Protein AF-0000000083534517 (afdb_homodimer)

Nearest PDB structures (foldseek):
  2p9g-assembly1_A  TM=5.343E-01  e=2.033E+00  Escherichia coli
  8iav-assembly1_B  TM=3.489E-01  e=3.258E-01  Streptococcus pneumoniae R6
  8iav-assembly1_A  TM=4.212E-01  e=6.375E-01  Streptococcus pneumoniae R6
  8iav-assembly1_D  TM=4.151E-01  e=1.593E+00  Streptococcus pneumoniae R6
  2p9e-assembly1_C  TM=2.209E-01  e=1.039E+00  Escherichia coli

Organism: Scyliorhinus torazame (NCBI:txid75743)

Structure (mmCIF, N/CA/C/O backbone):
data_AF-0000000083534517-model_v1
#
loop_
_entity.id
_entity.type
_entity.pdbx_description
1 polymer 'Methyltransferase domain-containing protein'
#
loop_
_atom_site.group_PDB
_atom_site.id
_atom_site.type_symbol
_atom_site.label_atom_id
_atom_site.label_alt_id
_atom_site.label_comp_id
_atom_site.label_asym_id
_atom_site.label_entity_id
_atom_site.label_seq_id
_atom_site.pdbx_PDB_ins_code
_atom_site.Cartn_x
_atom_site.Cartn_y
_atom_site.Cartn_z
_atom_site.occupancy
_atom_site.B_iso_or_equiv
_atom_site.auth_seq_id
_atom_site.auth_comp_id
_atom_site.auth_asym_id
_atom_site.auth_atom_id
_atom_site.pdbx_PDB_model_num
ATOM 1 N N . MET A 1 1 ? 20.391 -29.938 6.383 1 25.91 1 MET A N 1
ATOM 2 C CA . MET A 1 1 ? 19.188 -30.578 6.934 1 25.91 1 MET A CA 1
ATOM 3 C C . MET A 1 1 ? 18.281 -31.078 5.82 1 25.91 1 MET A C 1
ATOM 5 O O . MET A 1 1 ? 17.812 -30.312 4.988 1 25.91 1 MET A O 1
ATOM 9 N N . GLU A 1 2 ? 18.359 -32.312 5.367 1 33.38 2 GLU A N 1
ATOM 10 C CA . GLU A 1 2 ? 17.547 -33.125 4.461 1 33.38 2 GLU A CA 1
ATOM 11 C C . GLU A 1 2 ? 16.062 -32.906 4.715 1 33.38 2 GLU A C 1
ATOM 13 O O . GLU A 1 2 ? 15.617 -32.906 5.863 1 33.38 2 GLU A O 1
ATOM 18 N N . ILE A 1 3 ? 15.406 -31.922 4.105 1 42.28 3 ILE A N 1
ATOM 19 C CA . ILE A 1 3 ? 13.977 -32.188 4.203 1 42.28 3 ILE A CA 1
ATOM 20 C C . ILE A 1 3 ? 13.734 -33.688 4.395 1 42.28 3 ILE A C 1
ATOM 22 O O . ILE A 1 3 ? 13.914 -34.469 3.463 1 42.28 3 ILE A O 1
ATOM 26 N N . ASP A 1 4 ? 14.188 -34.312 5.398 1 40.66 4 ASP A N 1
ATOM 27 C CA . ASP A 1 4 ? 14.312 -35.688 5.816 1 40.66 4 ASP A CA 1
ATOM 28 C C . ASP A 1 4 ? 13.047 -36.469 5.477 1 40.66 4 ASP A C 1
ATOM 30 O O . ASP A 1 4 ? 13.125 -37.625 4.996 1 40.66 4 ASP A O 1
ATOM 34 N N . GLY A 1 5 ? 11.891 -36.219 6.348 1 41.84 5 GLY A N 1
ATOM 35 C CA . GLY A 1 5 ? 10.781 -37.125 6.109 1 41.84 5 GLY A CA 1
ATOM 36 C C . GLY A 1 5 ? 10.148 -36.969 4.742 1 41.84 5 GLY A C 1
ATOM 37 O O . GLY A 1 5 ? 10.164 -35.875 4.18 1 41.84 5 GLY A O 1
ATOM 38 N N . GLU A 1 6 ? 9.945 -37.906 3.77 1 48.97 6 GLU A N 1
ATOM 39 C CA . GLU A 1 6 ? 9.492 -38.062 2.393 1 48.97 6 GLU A CA 1
ATOM 40 C C . GLU A 1 6 ? 8.266 -37.219 2.113 1 48.97 6 GLU A C 1
ATOM 42 O O . GLU A 1 6 ? 7.145 -37.594 2.469 1 48.97 6 GLU A O 1
ATOM 47 N N . MET A 1 7 ? 8.32 -35.875 2.297 1 58.03 7 MET A N 1
ATOM 48 C CA . MET A 1 7 ? 7.137 -35.156 1.831 1 58.03 7 MET A CA 1
ATOM 49 C C . MET A 1 7 ? 6.621 -35.719 0.521 1 58.03 7 MET A C 1
ATOM 51 O O . MET A 1 7 ? 7.391 -35.906 -0.427 1 58.03 7 MET A O 1
ATOM 55 N N . GLN A 1 8 ? 5.656 -36.5 0.629 1 66.69 8 GLN A N 1
ATOM 56 C CA . GLN A 1 8 ? 4.992 -37.062 -0.537 1 66.69 8 GLN A CA 1
ATOM 57 C C . GLN A 1 8 ? 4.172 -36.031 -1.28 1 66.69 8 GLN A C 1
ATOM 59 O O . GLN A 1 8 ? 3.186 -35.5 -0.75 1 66.69 8 GLN A O 1
ATOM 64 N N . TRP A 1 9 ? 4.75 -35.344 -2.291 1 80.38 9 TRP A N 1
ATOM 65 C CA . TRP A 1 9 ? 4.09 -34.281 -3.016 1 80.38 9 TRP A CA 1
ATOM 66 C C . TRP A 1 9 ? 3.844 -34.656 -4.469 1 80.38 9 TRP A C 1
ATOM 68 O O . TRP A 1 9 ? 3.398 -33.844 -5.273 1 80.38 9 TRP A O 1
ATOM 78 N N . GLN A 1 10 ? 3.988 -35.844 -4.777 1 83.19 10 GLN A N 1
ATOM 79 C CA . GLN A 1 10 ? 4.066 -36.25 -6.176 1 83.19 10 GLN A CA 1
ATOM 80 C C . GLN A 1 10 ? 2.691 -36.188 -6.84 1 83.19 10 GLN A C 1
ATOM 82 O O . GLN A 1 10 ? 2.592 -36.062 -8.062 1 83.19 10 GLN A O 1
ATOM 87 N N . THR A 1 11 ? 1.666 -36.312 -5.996 1 88.62 11 THR A N 1
ATOM 88 C CA . THR A 1 11 ? 0.312 -36.25 -6.535 1 88.62 11 THR A CA 1
ATOM 89 C C . THR A 1 11 ? -0.452 -35.062 -5.922 1 88.62 11 THR A C 1
ATOM 91 O O . THR A 1 11 ? -0.071 -34.562 -4.867 1 88.62 11 THR A O 1
ATOM 94 N N . VAL A 1 12 ? -1.463 -34.688 -6.594 1 93.19 12 VAL A N 1
ATOM 95 C CA . VAL A 1 12 ? -2.316 -33.625 -6.094 1 93.19 12 VAL A CA 1
ATOM 96 C C . VAL A 1 12 ? -2.896 -34.031 -4.738 1 93.19 12 VAL A C 1
ATOM 98 O O . VAL A 1 12 ? -2.953 -33.188 -3.82 1 93.19 12 VAL A O 1
ATOM 101 N N . GLU A 1 13 ? -3.287 -35.25 -4.586 1 90.94 13 GLU A N 1
ATOM 102 C CA . GLU A 1 13 ? -3.869 -35.75 -3.334 1 90.94 13 GLU A CA 1
ATOM 103 C C . GLU A 1 13 ? -2.875 -35.625 -2.184 1 90.94 13 GLU A C 1
ATOM 105 O O . GLU A 1 13 ? -3.246 -35.25 -1.072 1 90.94 13 GLU A O 1
ATOM 110 N N . LEU A 1 14 ? -1.678 -35.906 -2.473 1 91.12 14 LEU A N 1
ATOM 111 C CA . LEU A 1 14 ? -0.643 -35.812 -1.45 1 91.12 14 LEU A CA 1
ATOM 112 C C . LEU A 1 14 ? -0.38 -34.344 -1.107 1 91.12 14 LEU A C 1
ATOM 114 O O . LEU A 1 14 ? -0.164 -34 0.058 1 91.12 14 LEU A O 1
ATOM 118 N N . ARG A 1 15 ? -0.516 -33.469 -2.092 1 93.69 15 ARG A N 1
ATOM 119 C CA . ARG A 1 15 ? -0.221 -32.062 -1.886 1 93.69 15 ARG A CA 1
ATOM 120 C C . ARG A 1 15 ? -1.367 -31.359 -1.163 1 93.69 15 ARG A C 1
ATOM 122 O O . ARG A 1 15 ? -1.182 -30.297 -0.585 1 93.69 15 ARG A O 1
ATOM 129 N N . LYS A 1 16 ? -2.545 -31.953 -1.211 1 92.12 16 LYS A N 1
ATOM 130 C CA . LYS A 1 16 ? -3.676 -31.391 -0.474 1 92.12 16 LYS A CA 1
ATOM 131 C C . LYS A 1 16 ? -3.465 -31.516 1.032 1 92.12 16 LYS A C 1
ATOM 133 O O . LYS A 1 16 ? -3.93 -30.672 1.802 1 92.12 16 LYS A O 1
ATOM 138 N N . CYS A 1 17 ? -2.682 -32.469 1.45 1 88.5 17 CYS A N 1
ATOM 139 C CA . CYS A 1 17 ? -2.189 -32.656 2.812 1 88.5 17 CYS A CA 1
ATOM 140 C C . CYS A 1 17 ? -3.283 -32.344 3.832 1 88.5 17 CYS A C 1
ATOM 142 O O . CYS A 1 17 ? -3.074 -31.562 4.766 1 88.5 17 CYS A O 1
ATOM 144 N N . GLY A 1 18 ? -4.555 -32.719 3.639 1 85.62 18 GLY A N 1
ATOM 145 C CA . GLY A 1 18 ? -5.652 -32.562 4.582 1 85.62 18 GLY A CA 1
ATOM 146 C C . GLY A 1 18 ? -6.004 -31.125 4.859 1 85.62 18 GLY A C 1
ATOM 147 O O . GLY A 1 18 ? -6.477 -30.797 5.949 1 85.62 18 GLY A O 1
ATOM 148 N N . GLY A 1 19 ? -5.617 -30.234 3.99 1 86.88 19 GLY A N 1
ATOM 149 C CA . GLY A 1 19 ? -5.953 -28.828 4.164 1 86.88 19 GLY A CA 1
ATOM 150 C C . GLY A 1 19 ? -4.801 -28 4.703 1 86.88 19 GLY A C 1
ATOM 151 O O . GLY A 1 19 ? -4.883 -26.766 4.754 1 86.88 19 GLY A O 1
ATOM 152 N N . ASP A 1 20 ? -3.76 -28.672 5.035 1 92.56 20 ASP A N 1
ATOM 153 C CA . ASP A 1 20 ? -2.568 -27.953 5.473 1 92.56 20 ASP A CA 1
ATOM 154 C C . ASP A 1 20 ? -1.865 -27.281 4.289 1 92.56 20 ASP A C 1
ATOM 156 O O . ASP A 1 20 ? -1.95 -27.766 3.158 1 92.56 20 ASP A O 1
ATOM 160 N N . ASN A 1 21 ? -1.241 -26.203 4.527 1 96.81 21 ASN A N 1
ATOM 161 C CA . ASN A 1 21 ? -0.551 -25.453 3.486 1 96.81 21 ASN A CA 1
ATOM 162 C C . ASN A 1 21 ? 0.839 -26.031 3.213 1 96.81 21 ASN A C 1
ATOM 164 O O . ASN A 1 21 ? 1.841 -25.469 3.662 1 96.81 21 ASN A O 1
ATOM 168 N N . LEU A 1 22 ? 0.895 -27.094 2.447 1 96.44 22 LEU A N 1
ATOM 169 C CA . LEU A 1 22 ? 2.152 -27.766 2.125 1 96.44 22 LEU A CA 1
ATOM 170 C C . LEU A 1 22 ? 3.074 -26.844 1.341 1 96.44 22 LEU A C 1
ATOM 172 O O . LEU A 1 22 ? 4.293 -26.875 1.511 1 96.44 22 LEU A O 1
ATOM 176 N N . TYR A 1 23 ? 2.477 -26.047 0.448 1 96.81 23 TYR A N 1
ATOM 177 C CA . TYR A 1 23 ? 3.281 -25.141 -0.356 1 96.81 23 TYR A CA 1
ATOM 178 C C . TYR A 1 23 ? 4.113 -24.219 0.531 1 96.81 23 TYR A C 1
ATOM 180 O O . TYR A 1 23 ? 5.309 -24.031 0.29 1 96.81 23 TYR A O 1
ATOM 188 N N . TYR A 1 24 ? 3.527 -23.641 1.583 1 97.75 24 TYR A N 1
ATOM 189 C CA . TYR A 1 24 ? 4.254 -22.766 2.494 1 97.75 24 TYR A CA 1
ATOM 190 C C . TYR A 1 24 ? 5.391 -23.5 3.182 1 97.75 24 TYR A C 1
ATOM 192 O O . TYR A 1 24 ? 6.488 -22.969 3.338 1 97.75 24 TYR A O 1
ATOM 200 N N . LYS A 1 25 ? 5.121 -24.703 3.6 1 95.81 25 LYS A N 1
ATOM 201 C CA . LYS A 1 25 ? 6.156 -25.516 4.23 1 95.81 25 LYS A CA 1
ATOM 202 C C . LYS A 1 25 ? 7.324 -25.766 3.275 1 95.81 25 LYS A C 1
ATOM 204 O O . LYS A 1 25 ? 8.484 -25.641 3.668 1 95.81 25 LYS A O 1
ATOM 209 N N . MET A 1 26 ? 6.977 -26.125 2.051 1 95 26 MET A N 1
ATOM 210 C CA . MET A 1 26 ? 8.008 -26.375 1.046 1 95 26 MET A CA 1
ATOM 211 C C . MET A 1 26 ? 8.766 -25.094 0.71 1 95 26 MET A C 1
ATOM 213 O O . MET A 1 26 ? 9.984 -25.109 0.518 1 95 26 MET A O 1
ATOM 217 N N . TYR A 1 27 ? 8.055 -24.016 0.633 1 96.31 27 TYR A N 1
ATOM 218 C CA . TYR A 1 27 ? 8.664 -22.719 0.434 1 96.31 27 TYR A CA 1
ATOM 219 C C . TYR A 1 27 ? 9.711 -22.438 1.509 1 96.31 27 TYR A C 1
ATOM 221 O O . TYR A 1 27 ? 10.852 -22.062 1.199 1 96.31 27 TYR A O 1
ATOM 229 N N . CYS A 1 28 ? 9.305 -22.609 2.787 1 96.44 28 CYS A N 1
ATOM 230 C CA . CYS A 1 28 ? 10.211 -22.359 3.902 1 96.44 28 CYS A CA 1
ATOM 231 C C . CYS A 1 28 ? 11.445 -23.234 3.814 1 96.44 28 CYS A C 1
ATOM 233 O O . CYS A 1 28 ? 12.57 -22.766 3.99 1 96.44 28 CYS A O 1
ATOM 235 N N . ALA A 1 29 ? 11.227 -24.484 3.508 1 93.56 29 ALA A N 1
ATOM 236 C CA . ALA A 1 29 ? 12.336 -25.438 3.4 1 93.56 29 ALA A CA 1
ATOM 237 C C . ALA A 1 29 ? 13.289 -25.031 2.279 1 93.56 29 ALA A C 1
ATOM 239 O O . ALA A 1 29 ? 14.508 -25.078 2.453 1 93.56 29 ALA A O 1
ATOM 240 N N . LYS A 1 30 ? 12.742 -24.688 1.169 1 93.12 30 LYS A N 1
ATOM 241 C CA . LYS A 1 30 ? 13.57 -24.312 0.029 1 93.12 30 LYS A CA 1
ATOM 242 C C . LYS A 1 30 ? 14.344 -23.016 0.312 1 93.12 30 LYS A C 1
ATOM 244 O O . LYS A 1 30 ? 15.523 -22.922 -0.019 1 93.12 30 LYS A O 1
ATOM 249 N N . MET A 1 31 ? 13.711 -22.047 0.884 1 94.5 31 MET A N 1
ATOM 250 C CA . MET A 1 31 ? 14.344 -20.766 1.207 1 94.5 31 MET A CA 1
ATOM 251 C C . MET A 1 31 ? 15.531 -20.969 2.145 1 94.5 31 MET A C 1
ATOM 253 O O . MET A 1 31 ? 16.547 -20.281 2.031 1 94.5 31 MET A O 1
ATOM 257 N N . GLU A 1 32 ? 15.398 -21.906 3.031 1 93.81 32 GLU A N 1
ATOM 258 C CA . GLU A 1 32 ? 16.469 -22.203 3.982 1 93.81 32 GLU A CA 1
ATOM 259 C C . GLU A 1 32 ? 17.688 -22.781 3.277 1 93.81 32 GLU A C 1
ATOM 261 O O . GLU A 1 32 ? 18.812 -22.688 3.791 1 93.81 32 GLU A O 1
ATOM 266 N N . GLN A 1 33 ? 17.484 -23.375 2.107 1 91.62 33 GLN A N 1
ATOM 267 C CA . GLN A 1 33 ? 18.578 -23.984 1.359 1 91.62 33 GLN A CA 1
ATOM 268 C C . GLN A 1 33 ? 19.359 -22.938 0.567 1 91.62 33 GLN A C 1
ATOM 270 O O . GLN A 1 33 ? 20.484 -23.203 0.131 1 91.62 33 GLN A O 1
ATOM 275 N N . PHE A 1 34 ? 18.734 -21.766 0.333 1 93 34 PHE A N 1
ATOM 276 C CA . PHE A 1 34 ? 19.406 -20.719 -0.435 1 93 34 PHE A CA 1
ATOM 277 C C . PHE A 1 34 ? 20.469 -20.031 0.408 1 93 34 PHE A C 1
ATOM 279 O O . PHE A 1 34 ? 20.328 -19.922 1.629 1 93 34 PHE A O 1
ATOM 286 N N . PRO A 1 35 ? 21.547 -19.672 -0.294 1 94.62 35 PRO A N 1
ATOM 287 C CA . PRO A 1 35 ? 22.516 -18.844 0.442 1 94.62 35 PRO A CA 1
ATOM 288 C C . PRO A 1 35 ? 21.922 -17.531 0.927 1 94.62 35 PRO A C 1
ATOM 290 O O . PRO A 1 35 ? 20.938 -17.047 0.364 1 94.62 35 PRO A O 1
ATOM 293 N N . ALA A 1 36 ? 22.547 -16.906 1.919 1 92.62 36 ALA A N 1
ATOM 294 C CA . ALA A 1 36 ? 22.016 -15.719 2.584 1 92.62 36 ALA A CA 1
ATOM 295 C C . ALA A 1 36 ? 21.891 -14.555 1.602 1 92.62 36 ALA A C 1
ATOM 297 O O . ALA A 1 36 ? 21.031 -13.68 1.783 1 92.62 36 ALA A O 1
ATOM 298 N N . ASP A 1 37 ? 22.656 -14.633 0.557 1 94.62 37 ASP A N 1
ATOM 299 C CA . ASP A 1 37 ? 22.672 -13.484 -0.351 1 94.62 37 ASP A CA 1
ATOM 300 C C . ASP A 1 37 ? 21.828 -13.766 -1.595 1 94.62 37 ASP A C 1
ATOM 302 O O . ASP A 1 37 ? 21.984 -13.102 -2.617 1 94.62 37 ASP A O 1
ATOM 306 N N . VAL A 1 38 ? 20.922 -14.75 -1.514 1 93.81 38 VAL A N 1
ATOM 307 C CA . VAL A 1 38 ? 20.141 -15.164 -2.68 1 93.81 38 VAL A CA 1
ATOM 308 C C . VAL A 1 38 ? 19.328 -13.977 -3.203 1 93.81 38 VAL A C 1
ATOM 310 O O . VAL A 1 38 ? 19.094 -13.859 -4.41 1 93.81 38 VAL A O 1
ATOM 313 N N . HIS A 1 39 ? 18.922 -13.031 -2.344 1 93.06 39 HIS A N 1
ATOM 314 C CA . HIS A 1 39 ? 18.109 -11.883 -2.729 1 93.06 39 HIS A CA 1
ATOM 315 C C . HIS A 1 39 ? 18.922 -10.875 -3.533 1 93.06 39 HIS A C 1
ATOM 317 O O . HIS A 1 39 ? 18.375 -9.945 -4.125 1 93.06 39 HIS A O 1
ATOM 323 N N . ARG A 1 40 ? 20.234 -11.094 -3.635 1 94.5 40 ARG A N 1
ATOM 324 C CA . ARG A 1 40 ? 21.109 -10.188 -4.379 1 94.5 40 ARG A CA 1
ATOM 325 C C . ARG A 1 40 ? 21.344 -10.703 -5.793 1 94.5 40 ARG A C 1
ATOM 327 O O . ARG A 1 40 ? 22.25 -10.234 -6.484 1 94.5 40 ARG A O 1
ATOM 334 N N . PHE A 1 41 ? 20.531 -11.648 -6.262 1 93.56 41 PHE A N 1
ATOM 335 C CA . PHE A 1 41 ? 20.719 -12.281 -7.562 1 93.56 41 PHE A CA 1
ATOM 336 C C . PHE A 1 41 ? 20.688 -11.242 -8.68 1 93.56 41 PHE A C 1
ATOM 338 O O . PHE A 1 41 ? 21.25 -11.453 -9.75 1 93.56 41 PHE A O 1
ATOM 345 N N . CYS A 1 42 ? 20.047 -10.07 -8.438 1 94.06 42 CYS A N 1
ATOM 346 C CA . CYS A 1 42 ? 19.953 -9.023 -9.445 1 94.06 42 CYS A CA 1
ATOM 347 C C . CYS A 1 42 ? 20.672 -7.762 -8.984 1 94.06 42 CYS A C 1
ATOM 349 O O . CYS A 1 42 ? 20.344 -6.656 -9.422 1 94.06 42 CYS A O 1
ATOM 351 N N . ASP A 1 43 ? 21.578 -7.879 -8.062 1 94.5 43 ASP A N 1
ATOM 352 C CA . ASP A 1 43 ? 22.391 -6.77 -7.566 1 94.5 43 ASP A CA 1
ATOM 353 C C . ASP A 1 43 ? 23.547 -6.473 -8.508 1 94.5 43 ASP A C 1
ATOM 355 O O . ASP A 1 43 ? 24.484 -7.277 -8.633 1 94.5 43 ASP A O 1
ATOM 359 N N . PRO A 1 44 ? 23.578 -5.293 -9.109 1 93.38 44 PRO A N 1
ATOM 360 C CA . PRO A 1 44 ? 24.656 -4.988 -10.055 1 93.38 44 PRO A CA 1
ATOM 361 C C . PRO A 1 44 ? 26.016 -4.84 -9.359 1 93.38 44 PRO A C 1
ATOM 363 O O . PRO A 1 44 ? 27.062 -4.871 -10.023 1 93.38 44 PRO A O 1
ATOM 366 N N . GLN A 1 45 ? 26 -4.684 -8.133 1 92.44 45 GLN A N 1
ATOM 367 C CA . GLN A 1 45 ? 27.234 -4.512 -7.395 1 92.44 45 GLN A CA 1
ATOM 368 C C . GLN A 1 45 ? 27.906 -5.855 -7.105 1 92.44 45 GLN A C 1
ATOM 370 O O . GLN A 1 45 ? 29.078 -5.906 -6.723 1 92.44 45 GLN A O 1
ATOM 375 N N . LEU A 1 46 ? 27.156 -6.918 -7.199 1 92.81 46 LEU A N 1
ATOM 376 C CA . LEU A 1 46 ? 27.719 -8.25 -7.035 1 92.81 46 LEU A CA 1
ATOM 377 C C . LEU A 1 46 ? 28.531 -8.648 -8.266 1 92.81 46 LEU A C 1
ATOM 379 O O . LEU A 1 46 ? 28.219 -8.234 -9.383 1 92.81 46 LEU A O 1
ATOM 383 N N . GLN A 1 47 ? 29.531 -9.422 -8.031 1 92.44 47 GLN A N 1
ATOM 384 C CA . GLN A 1 47 ? 30.328 -9.922 -9.156 1 92.44 47 GLN A CA 1
ATOM 385 C C . GLN A 1 47 ? 29.453 -10.719 -10.125 1 92.44 47 GLN A C 1
ATOM 387 O O . GLN A 1 47 ? 28.578 -11.477 -9.703 1 92.44 47 GLN A O 1
ATOM 392 N N . HIS A 1 48 ? 29.797 -10.57 -11.375 1 89.5 48 HIS A N 1
ATOM 393 C CA . HIS A 1 48 ? 29.016 -11.219 -12.43 1 89.5 48 HIS A CA 1
ATOM 394 C C . HIS A 1 48 ? 28.922 -12.719 -12.211 1 89.5 48 HIS A C 1
ATOM 396 O O . HIS A 1 48 ? 27.859 -13.312 -12.344 1 89.5 48 HIS A O 1
ATOM 402 N N . GLY A 1 49 ? 30.031 -13.344 -11.859 1 92.31 49 GLY A N 1
ATOM 403 C CA . GLY A 1 49 ? 30.062 -14.773 -11.617 1 92.31 49 GLY A CA 1
ATOM 404 C C . GLY A 1 49 ? 29.125 -15.203 -10.5 1 92.31 49 GLY A C 1
ATOM 405 O O . GLY A 1 49 ? 28.422 -16.203 -10.617 1 92.31 49 GLY A O 1
ATOM 406 N N . ARG A 1 50 ? 29.141 -14.406 -9.422 1 94.31 50 ARG A N 1
ATOM 407 C CA . ARG A 1 50 ? 28.281 -14.719 -8.289 1 94.31 50 ARG A CA 1
ATOM 408 C C . ARG A 1 50 ? 26.812 -14.547 -8.648 1 94.31 50 ARG A C 1
ATOM 410 O O . ARG A 1 50 ? 25.969 -15.375 -8.281 1 94.31 50 ARG A O 1
ATOM 417 N N . ARG A 1 51 ? 26.469 -13.555 -9.375 1 92.38 51 ARG A N 1
ATOM 418 C CA . ARG A 1 51 ? 25.094 -13.352 -9.82 1 92.38 51 ARG A CA 1
ATOM 419 C C . ARG A 1 51 ? 24.625 -14.516 -10.68 1 92.38 51 ARG A C 1
ATOM 421 O O . ARG A 1 51 ? 23.5 -15 -10.508 1 92.38 51 ARG A O 1
ATOM 428 N N . ARG A 1 52 ? 25.438 -14.961 -11.57 1 91 52 ARG A N 1
ATOM 429 C CA . ARG A 1 52 ? 25.109 -16.094 -12.422 1 91 52 ARG A CA 1
ATOM 430 C C . ARG A 1 52 ? 24.844 -17.344 -11.586 1 91 52 ARG A C 1
ATOM 432 O O . ARG A 1 52 ? 23.922 -18.109 -11.883 1 91 52 ARG A O 1
ATOM 439 N N . GLU A 1 53 ? 25.625 -17.5 -10.609 1 92.19 53 GLU A N 1
ATOM 440 C CA . GLU A 1 53 ? 25.438 -18.625 -9.711 1 92.19 53 GLU A CA 1
ATOM 441 C C . GLU A 1 53 ? 24.094 -18.562 -9 1 92.19 53 GLU A C 1
ATOM 443 O O . GLU A 1 53 ? 23.375 -19.562 -8.93 1 92.19 53 GLU A O 1
ATOM 448 N N . LEU A 1 54 ? 23.781 -17.391 -8.508 1 92.69 54 LEU A N 1
ATOM 449 C CA . LEU A 1 54 ? 22.531 -17.203 -7.781 1 92.69 54 LEU A CA 1
ATOM 450 C C . LEU A 1 54 ? 21.328 -17.406 -8.703 1 92.69 54 LEU A C 1
ATOM 452 O O . LEU A 1 54 ? 20.344 -18.047 -8.328 1 92.69 54 LEU A O 1
ATOM 456 N N . VAL A 1 55 ? 21.422 -16.906 -9.906 1 90.12 55 VAL A N 1
ATOM 457 C CA . VAL A 1 55 ? 20.344 -17.062 -10.883 1 90.12 55 VAL A CA 1
ATOM 458 C C . VAL A 1 55 ? 20.172 -18.547 -11.227 1 90.12 55 VAL A C 1
ATOM 460 O O . VAL A 1 55 ? 19.047 -19.031 -11.328 1 90.12 55 VAL A O 1
ATOM 463 N N . ARG A 1 56 ? 21.266 -19.234 -11.383 1 88.38 56 ARG A N 1
ATOM 464 C CA . ARG A 1 56 ? 21.219 -20.672 -11.656 1 88.38 56 ARG A CA 1
ATOM 465 C C . ARG A 1 56 ? 20.547 -21.422 -10.508 1 88.38 56 ARG A C 1
ATOM 467 O O . ARG A 1 56 ? 19.766 -22.328 -10.75 1 88.38 56 ARG A O 1
ATOM 474 N N . LEU A 1 57 ? 20.828 -20.984 -9.312 1 87.56 57 LEU A N 1
ATOM 475 C CA . LEU A 1 57 ? 20.219 -21.609 -8.141 1 87.56 57 LEU A CA 1
ATOM 476 C C . LEU A 1 57 ? 18.719 -21.391 -8.125 1 87.56 57 LEU A C 1
ATOM 478 O O . LEU A 1 57 ? 17.953 -22.297 -7.758 1 87.56 57 LEU A O 1
ATOM 482 N N . LEU A 1 58 ? 18.328 -20.219 -8.547 1 87.81 58 LEU A N 1
ATOM 483 C CA . LEU A 1 58 ? 16.906 -19.875 -8.523 1 87.81 58 LEU A CA 1
ATOM 484 C C . LEU A 1 58 ? 16.156 -20.562 -9.664 1 87.81 58 LEU A C 1
ATOM 486 O O . LEU A 1 58 ? 14.969 -20.844 -9.539 1 87.81 58 LEU A O 1
ATOM 490 N N . ARG A 1 59 ? 16.891 -20.859 -10.664 1 78.56 59 ARG A N 1
ATOM 491 C CA . ARG A 1 59 ? 16.266 -21.438 -11.836 1 78.56 59 ARG A CA 1
ATOM 492 C C . ARG A 1 59 ? 16.5 -22.953 -11.891 1 78.56 59 ARG A C 1
ATOM 494 O O . ARG A 1 59 ? 15.906 -23.656 -12.711 1 78.56 59 ARG A O 1
ATOM 501 N N . ASN A 1 60 ? 17.469 -23.312 -10.953 1 69.81 60 ASN A N 1
ATOM 502 C CA . ASN A 1 60 ? 17.875 -24.719 -11.008 1 69.81 60 ASN A CA 1
ATOM 503 C C . ASN A 1 60 ? 16.688 -25.656 -10.969 1 69.81 60 ASN A C 1
ATOM 505 O O . ASN A 1 60 ? 15.75 -25.453 -10.195 1 69.81 60 ASN A O 1
ATOM 509 N N . VAL A 1 61 ? 16.797 -26.5 -11.961 1 63.97 61 VAL A N 1
ATOM 510 C CA . VAL A 1 61 ? 15.727 -27.375 -12.422 1 63.97 61 VAL A CA 1
ATOM 511 C C . VAL A 1 61 ? 15.641 -28.609 -11.523 1 63.97 61 VAL A C 1
ATOM 513 O O . VAL A 1 61 ? 15.18 -29.672 -11.945 1 63.97 61 VAL A O 1
ATOM 516 N N . ASP A 1 62 ? 16.125 -28.297 -10.289 1 69.5 62 ASP A N 1
ATOM 517 C CA . ASP A 1 62 ? 15.883 -29.469 -9.445 1 69.5 62 ASP A CA 1
ATOM 518 C C . ASP A 1 62 ? 14.391 -29.672 -9.203 1 69.5 62 ASP A C 1
ATOM 520 O O . ASP A 1 62 ? 13.57 -28.828 -9.602 1 69.5 62 ASP A O 1
ATOM 524 N N . GLU A 1 63 ? 14.039 -30.812 -8.742 1 73.06 63 GLU A N 1
ATOM 525 C CA . GLU A 1 63 ? 12.656 -31.266 -8.609 1 73.06 63 GLU A CA 1
ATOM 526 C C . GLU A 1 63 ? 11.852 -30.344 -7.707 1 73.06 63 GLU A C 1
ATOM 528 O O . GLU A 1 63 ? 10.625 -30.281 -7.805 1 73.06 63 GLU A O 1
ATOM 533 N N . LEU A 1 64 ? 12.492 -29.531 -6.926 1 80.5 64 LEU A N 1
ATOM 534 C CA . LEU A 1 64 ? 11.766 -28.641 -6.031 1 80.5 64 LEU A CA 1
ATOM 535 C C . LEU A 1 64 ? 12.219 -27.203 -6.211 1 80.5 64 LEU A C 1
ATOM 537 O O . LEU A 1 64 ? 12.406 -26.469 -5.23 1 80.5 64 LEU A O 1
ATOM 541 N N . SER A 1 65 ? 12.43 -26.906 -7.457 1 85.81 65 SER A N 1
ATOM 542 C CA . SER A 1 65 ? 12.781 -25.516 -7.766 1 85.81 65 SER A CA 1
ATOM 543 C C . SER A 1 65 ? 11.609 -24.578 -7.508 1 85.81 65 SER A C 1
ATOM 545 O O . SER A 1 65 ? 10.461 -25.016 -7.414 1 85.81 65 SER A O 1
ATOM 547 N N . CYS A 1 66 ? 11.922 -23.312 -7.406 1 89.25 66 CYS A N 1
ATOM 548 C CA . CYS A 1 66 ? 10.891 -22.281 -7.234 1 89.25 66 CYS A CA 1
ATOM 549 C C . CYS A 1 66 ? 9.883 -22.312 -8.375 1 89.25 66 CYS A C 1
ATOM 551 O O . CYS A 1 66 ? 8.68 -22.281 -8.141 1 89.25 66 CYS A O 1
ATOM 553 N N . GLN A 1 67 ? 10.383 -22.484 -9.531 1 88.38 67 GLN A N 1
ATOM 554 C CA . GLN A 1 67 ? 9.523 -22.516 -10.711 1 88.38 67 GLN A CA 1
ATOM 555 C C . GLN A 1 67 ? 8.586 -23.719 -10.688 1 88.38 67 GLN A C 1
ATOM 557 O O . GLN A 1 67 ? 7.395 -23.594 -10.977 1 88.38 67 GLN A O 1
ATOM 562 N N . LYS A 1 68 ? 9.125 -24.844 -10.398 1 90 68 LYS A N 1
ATOM 563 C CA . LYS A 1 68 ? 8.312 -26.062 -10.344 1 90 68 LYS A CA 1
ATOM 564 C C . LYS A 1 68 ? 7.234 -25.953 -9.273 1 90 68 LYS A C 1
ATOM 566 O O . LYS A 1 68 ? 6.09 -26.359 -9.492 1 90 68 LYS A O 1
ATOM 571 N N . LEU A 1 69 ? 7.664 -25.453 -8.141 1 93.12 69 LEU A N 1
ATOM 572 C CA . LEU A 1 69 ? 6.699 -25.312 -7.055 1 93.12 69 LEU A CA 1
ATOM 573 C C . LEU A 1 69 ? 5.598 -24.312 -7.434 1 93.12 69 LEU A C 1
ATOM 575 O O . LEU A 1 69 ? 4.426 -24.531 -7.117 1 93.12 69 LEU A O 1
ATOM 579 N N . GLN A 1 70 ? 5.953 -23.266 -8.133 1 93.38 70 GLN A N 1
ATOM 580 C CA . GLN A 1 70 ? 4.965 -22.297 -8.602 1 93.38 70 GLN A CA 1
ATOM 581 C C . GLN A 1 70 ? 3.996 -22.938 -9.586 1 93.38 70 GLN A C 1
ATOM 583 O O . GLN A 1 70 ? 2.801 -22.641 -9.586 1 93.38 70 GLN A O 1
ATOM 588 N N . ILE A 1 71 ? 4.504 -23.812 -10.398 1 91.81 71 ILE A N 1
ATOM 589 C CA . ILE A 1 71 ? 3.676 -24.5 -11.375 1 91.81 71 ILE A CA 1
ATOM 590 C C . ILE A 1 71 ? 2.758 -25.5 -10.672 1 91.81 71 ILE A C 1
ATOM 592 O O . ILE A 1 71 ? 1.571 -25.594 -10.992 1 91.81 71 ILE A O 1
ATOM 596 N N . LEU A 1 72 ? 3.307 -26.203 -9.672 1 92.94 72 LEU A N 1
ATOM 597 C CA . LEU A 1 72 ? 2.57 -27.266 -9 1 92.94 72 LEU A CA 1
ATOM 598 C C . LEU A 1 72 ? 1.495 -26.703 -8.086 1 92.94 72 LEU A C 1
ATOM 600 O O . LEU A 1 72 ? 0.434 -27.297 -7.91 1 92.94 72 LEU A O 1
ATOM 604 N N . PHE A 1 73 ? 1.732 -25.578 -7.52 1 96 73 PHE A N 1
ATOM 605 C CA . PHE A 1 73 ? 0.816 -25.031 -6.523 1 96 73 PHE A CA 1
ATOM 606 C C . PHE A 1 73 ? 0.178 -23.75 -7.02 1 96 73 PHE A C 1
ATOM 608 O O . PHE A 1 73 ? -0.919 -23.766 -7.582 1 96 73 PHE A O 1
ATOM 615 N N . SER A 1 74 ? 0.858 -22.641 -6.91 1 96.5 74 SER A N 1
ATOM 616 C CA . SER A 1 74 ? 0.447 -21.312 -7.344 1 96.5 74 SER A CA 1
ATOM 617 C C . SER A 1 74 ? 1.645 -20.375 -7.469 1 96.5 74 SER A C 1
ATOM 619 O O . SER A 1 74 ? 2.695 -20.609 -6.875 1 96.5 74 SER A O 1
ATOM 621 N N . PHE A 1 75 ? 1.481 -19.375 -8.25 1 95.38 75 PHE A N 1
ATOM 622 C CA . PHE A 1 75 ? 2.57 -18.422 -8.43 1 95.38 75 PHE A CA 1
ATOM 623 C C . PHE A 1 75 ? 2.916 -17.734 -7.117 1 95.38 75 PHE A C 1
ATOM 625 O O . PHE A 1 75 ? 4.09 -17.641 -6.754 1 95.38 75 PHE A O 1
ATOM 632 N N . SER A 1 76 ? 1.896 -17.219 -6.398 1 97.94 76 SER A N 1
ATOM 633 C CA . SER A 1 76 ? 2.109 -16.609 -5.086 1 97.94 76 SER A CA 1
ATOM 634 C C . SER A 1 76 ? 2.029 -17.656 -3.979 1 97.94 76 SER A C 1
ATOM 636 O O . SER A 1 76 ? 1.381 -18.688 -4.141 1 97.94 76 SER A O 1
ATOM 638 N N . VAL A 1 77 ? 2.65 -17.375 -2.891 1 98.38 77 VAL A N 1
ATOM 639 C CA . VAL A 1 77 ? 2.695 -18.312 -1.772 1 98.38 77 VAL A CA 1
ATOM 640 C C . VAL A 1 77 ? 1.716 -17.875 -0.688 1 98.38 77 VAL A C 1
ATOM 642 O O . VAL A 1 77 ? 1.935 -16.859 -0.021 1 98.38 77 VAL A O 1
ATOM 645 N N . PRO A 1 78 ? 0.637 -18.656 -0.508 1 98.38 78 PRO A N 1
ATOM 646 C CA . PRO A 1 78 ? -0.274 -18.312 0.586 1 98.38 78 PRO A CA 1
ATOM 647 C C . PRO A 1 78 ? 0.35 -18.531 1.963 1 98.38 78 PRO A C 1
ATOM 649 O O . PRO A 1 78 ? 1.263 -19.344 2.109 1 98.38 78 PRO A O 1
ATOM 652 N N . ASN A 1 79 ? -0.065 -17.766 2.922 1 97.75 79 ASN A N 1
ATOM 653 C CA . ASN A 1 79 ? 0.292 -18 4.316 1 97.75 79 ASN A CA 1
ATOM 654 C C . ASN A 1 79 ? -0.932 -17.953 5.227 1 97.75 79 ASN A C 1
ATOM 656 O O . ASN A 1 79 ? -2.037 -17.656 4.77 1 97.75 79 ASN A O 1
ATOM 660 N N . ALA A 1 80 ? -0.727 -18.312 6.438 1 97.56 80 ALA A N 1
ATOM 661 C CA . ALA A 1 80 ? -1.83 -18.469 7.379 1 97.56 80 ALA A CA 1
ATOM 662 C C . ALA A 1 80 ? -2.557 -17.141 7.594 1 97.56 80 ALA A C 1
ATOM 664 O O . ALA A 1 80 ? -3.787 -17.109 7.684 1 97.56 80 ALA A O 1
ATOM 665 N N . GLU A 1 81 ? -1.856 -16.047 7.664 1 97.19 81 GLU A N 1
ATOM 666 C CA . GLU A 1 81 ? -2.447 -14.742 7.902 1 97.19 81 GLU A CA 1
ATOM 667 C C . GLU A 1 81 ? -3.408 -14.352 6.781 1 97.19 81 GLU A C 1
ATOM 669 O O . GLU A 1 81 ? -4.516 -13.883 7.039 1 97.19 81 GLU A O 1
ATOM 674 N N . ALA A 1 82 ? -2.986 -14.57 5.574 1 98.19 82 ALA A N 1
ATOM 675 C CA . ALA A 1 82 ? -3.816 -14.234 4.422 1 98.19 82 ALA A CA 1
ATOM 676 C C . ALA A 1 82 ? -5.07 -15.109 4.379 1 98.19 82 ALA A C 1
ATOM 678 O O . ALA A 1 82 ? -6.172 -14.609 4.145 1 98.19 82 ALA A O 1
ATOM 679 N N . ILE A 1 83 ? -4.887 -16.406 4.602 1 98.5 83 ILE A N 1
ATOM 680 C CA . ILE A 1 83 ? -6.004 -17.344 4.566 1 98.5 83 ILE A CA 1
ATOM 681 C C . ILE A 1 83 ? -7.012 -16.984 5.656 1 98.5 83 ILE A C 1
ATOM 683 O O . ILE A 1 83 ? -8.219 -16.922 5.402 1 98.5 83 ILE A O 1
ATOM 687 N N . THR A 1 84 ? -6.535 -16.703 6.836 1 98 84 THR A N 1
ATOM 688 C CA . THR A 1 84 ? -7.398 -16.328 7.953 1 98 84 THR A CA 1
ATOM 689 C C . THR A 1 84 ? -8.125 -15.016 7.66 1 98 84 THR A C 1
ATOM 691 O O . THR A 1 84 ? -9.32 -14.883 7.941 1 98 84 THR A O 1
ATOM 694 N N . PHE A 1 85 ? -7.441 -14.094 7.133 1 98.12 85 PHE A N 1
ATOM 695 C CA . PHE A 1 85 ? -8.031 -12.805 6.801 1 98.12 85 PHE A CA 1
ATOM 696 C C . PHE A 1 85 ? -9.211 -12.969 5.859 1 98.12 85 PHE A C 1
ATOM 698 O O . PHE A 1 85 ? -10.289 -12.422 6.102 1 98.12 85 PHE A O 1
ATOM 705 N N . ILE A 1 86 ? -9.016 -13.758 4.793 1 98.5 86 ILE A N 1
ATOM 706 C CA . ILE A 1 86 ? -10.07 -13.961 3.803 1 98.5 86 ILE A CA 1
ATOM 707 C C . ILE A 1 86 ? -11.234 -14.727 4.434 1 98.5 86 ILE A C 1
ATOM 709 O O . ILE A 1 86 ? -12.398 -14.359 4.246 1 98.5 86 ILE A O 1
ATOM 713 N N . SER A 1 87 ? -10.867 -15.773 5.188 1 98.25 87 SER A N 1
ATOM 714 C CA . SER A 1 87 ? -11.914 -16.578 5.824 1 98.25 87 SER A CA 1
ATOM 715 C C . SER A 1 87 ? -12.727 -15.742 6.801 1 98.25 87 SER A C 1
ATOM 717 O O . SER A 1 87 ? -13.945 -15.922 6.91 1 98.25 87 SER A O 1
ATOM 719 N N . ASP A 1 88 ? -12.117 -14.797 7.477 1 97.5 88 ASP A N 1
ATOM 720 C CA . ASP A 1 88 ? -12.758 -13.984 8.508 1 97.5 88 ASP A CA 1
ATOM 721 C C . ASP A 1 88 ? -13.703 -12.961 7.891 1 97.5 88 ASP A C 1
ATOM 723 O O . ASP A 1 88 ? -14.531 -12.375 8.586 1 97.5 88 ASP A O 1
ATOM 727 N N . LEU A 1 89 ? -13.547 -12.719 6.602 1 96.75 89 LEU A N 1
ATOM 728 C CA . LEU A 1 89 ? -14.523 -11.852 5.953 1 96.75 89 LEU A CA 1
ATOM 729 C C . LEU A 1 89 ? -15.922 -12.461 6.023 1 96.75 89 LEU A C 1
ATOM 731 O O . LEU A 1 89 ? -16.922 -11.742 5.914 1 96.75 89 LEU A O 1
ATOM 735 N N . ASN A 1 90 ? -15.945 -13.805 6.141 1 97.5 90 ASN A N 1
ATOM 736 C CA . ASN A 1 90 ? -17.203 -14.531 6.211 1 97.5 90 ASN A CA 1
ATOM 737 C C . ASN A 1 90 ? -18.125 -14.164 5.047 1 97.5 90 ASN A C 1
ATOM 739 O O . ASN A 1 90 ? -19.297 -13.852 5.254 1 97.5 90 ASN A O 1
ATOM 743 N N . GLN A 1 91 ? -17.578 -14.109 3.859 1 98.06 91 GLN A N 1
ATOM 744 C CA . GLN A 1 91 ? -18.281 -13.844 2.609 1 98.06 91 GLN A CA 1
ATOM 745 C C . GLN A 1 91 ? -17.953 -14.898 1.556 1 98.06 91 GLN A C 1
ATOM 747 O O . GLN A 1 91 ? -16.844 -15.43 1.533 1 98.06 91 GLN A O 1
ATOM 752 N N . PRO A 1 92 ? -18.906 -15.227 0.702 1 98.81 92 PRO A N 1
ATOM 753 C CA . PRO A 1 92 ? -18.562 -16.109 -0.413 1 98.81 92 PRO A CA 1
ATOM 754 C C . PRO A 1 92 ? -17.609 -15.469 -1.414 1 98.81 92 PRO A C 1
ATOM 756 O O . PRO A 1 92 ? -17.578 -14.242 -1.523 1 98.81 92 PRO A O 1
ATOM 759 N N . VAL A 1 93 ? -16.891 -16.312 -2.125 1 98.88 93 VAL A N 1
ATOM 760 C CA . VAL A 1 93 ? -15.82 -15.812 -2.994 1 98.88 93 VAL A CA 1
ATOM 761 C C . VAL A 1 93 ? -15.984 -16.406 -4.391 1 98.88 93 VAL A C 1
ATOM 763 O O . VAL A 1 93 ? -16.375 -17.562 -4.539 1 98.88 93 VAL A O 1
ATOM 766 N N . VAL A 1 94 ? -15.805 -15.625 -5.41 1 98.94 94 VAL A N 1
ATOM 767 C CA . VAL A 1 94 ? -15.609 -16.094 -6.777 1 98.94 94 VAL A CA 1
ATOM 768 C C . VAL A 1 94 ? -14.172 -15.797 -7.219 1 98.94 94 VAL A C 1
ATOM 770 O O . VAL A 1 94 ? -13.711 -14.664 -7.133 1 98.94 94 VAL A O 1
ATOM 773 N N . SER A 1 95 ? -13.484 -16.844 -7.566 1 98.88 95 SER A N 1
ATOM 774 C CA . SER A 1 95 ? -12.086 -16.734 -7.969 1 98.88 95 SER A CA 1
ATOM 775 C C . SER A 1 95 ? -11.938 -16.766 -9.484 1 98.88 95 SER A C 1
ATOM 777 O O . SER A 1 95 ? -12.422 -17.703 -10.141 1 98.88 95 SER A O 1
ATOM 779 N N . ALA A 1 96 ? -11.297 -15.734 -10.047 1 98.69 96 ALA A N 1
ATOM 780 C CA . ALA A 1 96 ? -11.07 -15.633 -11.492 1 98.69 96 ALA A CA 1
ATOM 781 C C . ALA A 1 96 ? -9.641 -16 -11.852 1 98.69 96 ALA A C 1
ATOM 783 O O . ALA A 1 96 ? -8.688 -15.531 -11.227 1 98.69 96 ALA A O 1
ATOM 784 N N . GLY A 1 97 ? -9.477 -16.781 -12.898 1 97.5 97 GLY A N 1
ATOM 785 C CA . GLY A 1 97 ? -8.141 -17.219 -13.266 1 97.5 97 GLY A CA 1
ATOM 786 C C . GLY A 1 97 ? -7.492 -18.109 -12.219 1 97.5 97 GLY A C 1
ATOM 787 O O . GLY A 1 97 ? -6.355 -17.859 -11.805 1 97.5 97 GLY A O 1
ATOM 788 N N . ALA A 1 98 ? -8.125 -19.203 -11.844 1 97.5 98 ALA A N 1
ATOM 789 C CA . ALA A 1 98 ? -7.793 -19.953 -10.641 1 97.5 98 ALA A CA 1
ATOM 790 C C . ALA A 1 98 ? -6.574 -20.844 -10.875 1 97.5 98 ALA A C 1
ATOM 792 O O . ALA A 1 98 ? -5.965 -21.344 -9.922 1 97.5 98 ALA A O 1
ATOM 793 N N . GLY A 1 99 ? -6.203 -21.094 -12.18 1 96.19 99 GLY A N 1
ATOM 794 C CA . GLY A 1 99 ? -5.059 -21.953 -12.453 1 96.19 99 GLY A CA 1
ATOM 795 C C . GLY A 1 99 ? -5.219 -23.359 -11.898 1 96.19 99 GLY A C 1
ATOM 796 O O . GLY A 1 99 ? -6.184 -24.047 -12.211 1 96.19 99 GLY A O 1
ATOM 797 N N . THR A 1 100 ? -4.336 -23.766 -10.984 1 96.31 100 THR A N 1
ATOM 798 C CA . THR A 1 100 ? -4.422 -25.094 -10.391 1 96.31 100 THR A CA 1
ATOM 799 C C . THR A 1 100 ? -5.484 -25.141 -9.297 1 96.31 100 THR A C 1
ATOM 801 O O . THR A 1 100 ? -5.91 -26.219 -8.883 1 96.31 100 THR A O 1
ATOM 804 N N . GLY A 1 101 ? -5.855 -24.016 -8.758 1 97.88 101 GLY A N 1
ATOM 805 C CA . GLY A 1 101 ? -6.879 -23.938 -7.734 1 97.88 101 GLY A CA 1
ATOM 806 C C . GLY A 1 101 ? -6.34 -24.172 -6.336 1 97.88 101 GLY A C 1
ATOM 807 O O . GLY A 1 101 ? -7.078 -24.594 -5.441 1 97.88 101 GLY A O 1
ATOM 808 N N . TYR A 1 102 ? -5.039 -23.953 -6.141 1 98.12 102 TYR A N 1
ATOM 809 C CA . TYR A 1 102 ? -4.473 -24.234 -4.828 1 98.12 102 TYR A CA 1
ATOM 810 C C . TYR A 1 102 ? -4.969 -23.25 -3.785 1 98.12 102 TYR A C 1
ATOM 812 O O . TYR A 1 102 ? -5.34 -23.641 -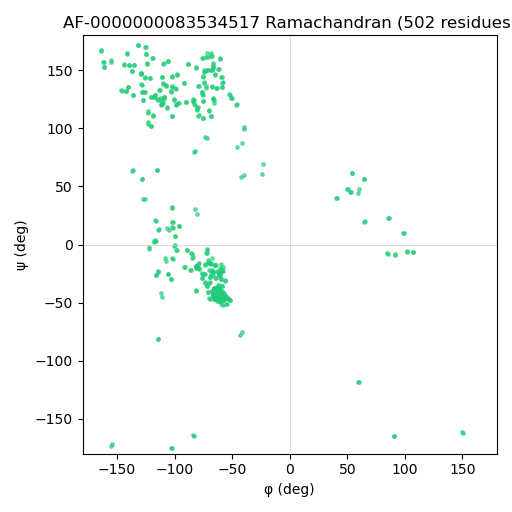2.676 1 98.12 102 TYR A O 1
ATOM 820 N N . TRP A 1 103 ? -4.949 -21.938 -4.113 1 98.56 103 TRP A N 1
ATOM 821 C CA . TRP A 1 103 ? -5.539 -20.938 -3.223 1 98.56 103 TRP A CA 1
ATOM 822 C C . TRP A 1 103 ? -6.973 -21.312 -2.859 1 98.56 103 TRP A C 1
ATOM 824 O O . TRP A 1 103 ? -7.348 -21.28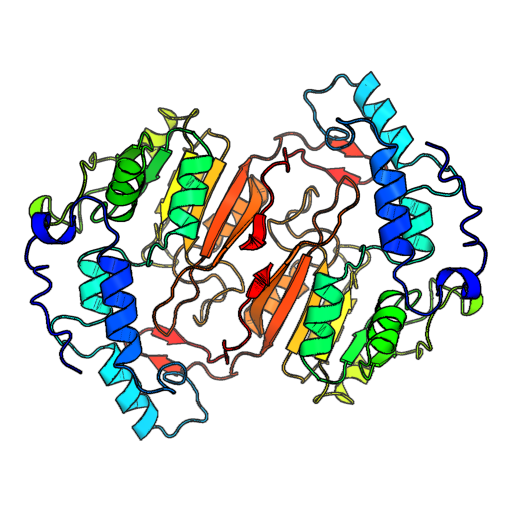1 -1.687 1 98.56 103 TRP A O 1
ATOM 834 N N . GLU A 1 104 ? -7.723 -21.656 -3.891 1 98.5 104 GLU A N 1
ATOM 835 C CA . GLU A 1 104 ? -9.133 -21.984 -3.73 1 98.5 104 GLU A CA 1
ATOM 836 C C . GLU A 1 104 ? -9.32 -23.203 -2.822 1 98.5 104 GLU A C 1
ATOM 838 O O . GLU A 1 104 ? -10.203 -23.203 -1.961 1 98.5 104 GLU A O 1
ATOM 843 N N . TYR A 1 105 ? -8.492 -24.172 -3.025 1 98.31 105 TYR A N 1
ATOM 844 C CA . TYR A 1 105 ? -8.531 -25.359 -2.184 1 98.31 105 TYR A CA 1
ATOM 845 C C . TYR A 1 105 ? -8.297 -25.016 -0.721 1 98.31 105 TYR A C 1
ATOM 847 O O . TYR A 1 105 ? -9.062 -25.422 0.156 1 98.31 105 TYR A O 1
ATOM 855 N N . LEU A 1 106 ? -7.234 -24.203 -0.438 1 98.31 106 LEU A N 1
ATOM 856 C CA . LEU A 1 106 ? -6.922 -23.812 0.932 1 98.31 106 LEU A CA 1
ATOM 857 C C . LEU A 1 106 ? -8.078 -23.031 1.55 1 98.31 106 LEU A C 1
ATOM 859 O O . LEU A 1 106 ? -8.461 -23.281 2.691 1 98.31 106 LEU A O 1
ATOM 863 N N . LEU A 1 107 ? -8.594 -22.094 0.805 1 98.62 107 LEU A N 1
ATOM 864 C CA . LEU A 1 107 ? -9.68 -21.266 1.311 1 98.62 107 LEU A CA 1
ATOM 865 C C . LEU A 1 107 ? -10.914 -22.094 1.613 1 98.62 107 LEU A C 1
ATOM 867 O O . LEU A 1 107 ? -11.547 -21.922 2.658 1 98.62 107 LEU A O 1
ATOM 871 N N . LYS A 1 108 ? -11.266 -23.031 0.728 1 98.19 108 LYS A N 1
ATOM 872 C CA . LYS A 1 108 ? -12.383 -23.922 0.977 1 98.19 108 LYS A CA 1
ATOM 873 C C . LYS A 1 108 ? -12.148 -24.766 2.225 1 98.19 108 LYS A C 1
ATOM 875 O O . LYS A 1 108 ? -13.07 -24.984 3.02 1 98.19 108 LYS A O 1
ATOM 880 N N . SER A 1 109 ? -10.906 -25.203 2.354 1 97.56 109 SER A N 1
ATOM 881 C CA . SER A 1 109 ? -10.547 -26.016 3.51 1 97.56 109 SER A CA 1
ATOM 882 C C . SER A 1 109 ? -10.688 -25.234 4.805 1 97.56 109 SER A C 1
ATOM 884 O O . SER A 1 109 ? -10.75 -25.812 5.891 1 97.56 109 SER A O 1
ATOM 886 N N . HIS A 1 110 ? -10.75 -23.953 4.707 1 97.38 110 HIS A N 1
ATOM 887 C CA . HIS A 1 110 ? -10.922 -23.094 5.871 1 97.38 110 HIS A CA 1
ATOM 888 C C . HIS A 1 110 ? -12.336 -22.516 5.93 1 97.38 110 HIS A C 1
ATOM 890 O O . HIS A 1 110 ? -12.562 -21.484 6.559 1 97.38 110 HIS A O 1
ATOM 896 N N . GLY A 1 111 ? -13.219 -23.047 5.18 1 97.5 111 GLY A N 1
ATOM 897 C CA . GLY A 1 111 ? -14.641 -22.797 5.352 1 97.5 111 GLY A CA 1
ATOM 898 C C . GLY A 1 111 ? -15.188 -21.75 4.402 1 97.5 111 GLY A C 1
ATOM 899 O O . GLY A 1 111 ? -16.344 -21.344 4.504 1 97.5 111 GLY A O 1
ATOM 900 N N . VAL A 1 112 ? -14.469 -21.328 3.453 1 98.56 112 VAL A N 1
ATOM 901 C CA . VAL A 1 112 ? -14.922 -20.281 2.535 1 98.56 112 VAL A CA 1
ATOM 902 C C . VAL A 1 112 ? -15.773 -20.906 1.43 1 98.56 112 VAL A C 1
ATOM 904 O O . VAL A 1 112 ? -15.359 -21.875 0.794 1 98.56 112 VAL A O 1
ATOM 907 N N . ASP A 1 113 ? -16.969 -20.438 1.239 1 98.75 113 ASP A N 1
ATOM 908 C CA . ASP A 1 113 ? -17.75 -20.766 0.055 1 98.75 113 ASP A CA 1
ATOM 909 C C . ASP A 1 113 ? -17.141 -20.141 -1.198 1 98.75 113 ASP A C 1
ATOM 911 O O . ASP A 1 113 ? -17.188 -18.922 -1.37 1 98.75 113 ASP A O 1
ATOM 915 N N . LEU A 1 114 ? -16.594 -21.031 -2.066 1 98.69 114 LEU A N 1
ATOM 916 C CA . LEU A 1 114 ? -15.789 -20.484 -3.154 1 98.69 114 LEU A CA 1
ATOM 917 C C . LEU A 1 114 ? -16.109 -21.172 -4.473 1 98.69 114 LEU A C 1
ATOM 919 O O . LEU A 1 114 ? -16.188 -22.406 -4.531 1 98.69 114 LEU A O 1
ATOM 923 N N . ILE A 1 115 ? -16.406 -20.359 -5.52 1 98.56 115 ILE A N 1
ATOM 924 C CA . ILE A 1 115 ? -16.516 -20.812 -6.906 1 98.56 115 ILE A CA 1
ATOM 925 C C . ILE A 1 115 ? -15.305 -20.312 -7.695 1 98.56 115 ILE A C 1
ATOM 927 O O . ILE A 1 115 ? -14.883 -19.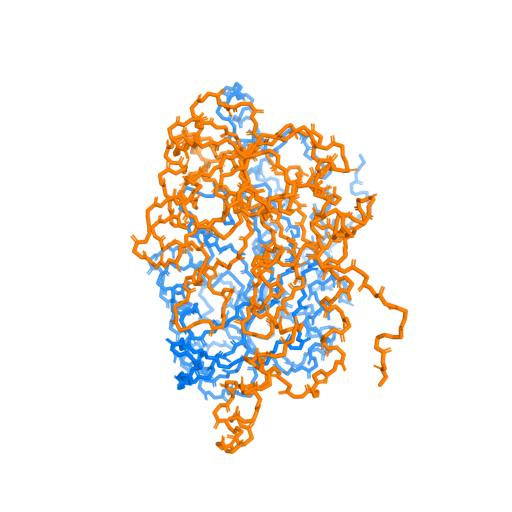172 -7.535 1 98.56 115 ILE A O 1
ATOM 931 N N . ALA A 1 116 ? -14.797 -21.188 -8.492 1 98.62 116 ALA A N 1
ATOM 932 C CA . ALA A 1 116 ? -13.609 -20.812 -9.258 1 98.62 116 ALA A CA 1
ATOM 933 C C . ALA A 1 116 ? -13.82 -21.047 -10.75 1 98.62 116 ALA A C 1
ATOM 935 O O . ALA A 1 116 ? -14.477 -22.016 -11.148 1 98.62 116 ALA A O 1
ATOM 936 N N . PHE A 1 117 ? -13.234 -20.109 -11.555 1 98.5 117 PHE A N 1
ATOM 937 C CA . PHE A 1 117 ? -13.281 -20.328 -13 1 98.5 117 PHE A CA 1
ATOM 938 C C . PHE A 1 117 ? -11.953 -19.953 -13.648 1 98.5 117 PHE A C 1
ATOM 940 O O . PHE A 1 117 ? -11.164 -19.203 -13.07 1 98.5 117 PHE A O 1
ATOM 947 N N . ASP A 1 118 ? -11.672 -20.516 -14.734 1 97.5 118 ASP A N 1
ATOM 948 C CA . ASP A 1 118 ? -10.523 -20.25 -15.594 1 97.5 118 ASP A CA 1
ATOM 949 C C . ASP A 1 118 ? -10.812 -20.656 -17.047 1 97.5 118 ASP A C 1
ATOM 951 O O . ASP A 1 118 ? -11.75 -21.406 -17.297 1 97.5 118 ASP A O 1
ATOM 955 N N . LYS A 1 119 ? -10.039 -20.062 -17.969 1 92.56 119 LYS A N 1
ATOM 956 C CA . LYS A 1 119 ? -10.172 -20.484 -19.359 1 92.56 119 LYS A CA 1
ATOM 957 C C . LYS A 1 119 ? -9.703 -21.938 -19.531 1 92.56 119 LYS A C 1
ATOM 959 O O . LYS A 1 119 ? -10.078 -22.594 -20.5 1 92.56 119 LYS A O 1
ATOM 964 N N . ASN A 1 120 ? -8.945 -22.453 -18.578 1 86.5 120 ASN A N 1
ATOM 965 C CA . ASN A 1 120 ? -8.492 -23.828 -18.5 1 86.5 120 ASN A CA 1
ATOM 966 C C . ASN A 1 120 ? -7.656 -24.219 -19.719 1 86.5 120 ASN A C 1
ATOM 968 O O . ASN A 1 120 ? -7.855 -25.281 -20.297 1 86.5 120 ASN A O 1
ATOM 972 N N . ILE A 1 121 ? -6.691 -23.359 -20.062 1 85.88 121 ILE A N 1
ATOM 973 C CA . ILE A 1 121 ? -5.875 -23.625 -21.25 1 85.88 121 ILE A CA 1
ATOM 974 C C . ILE A 1 121 ? -4.465 -24.031 -20.828 1 85.88 121 ILE A C 1
ATOM 976 O O . ILE A 1 121 ? -3.699 -24.578 -21.609 1 85.88 121 ILE A O 1
ATOM 980 N N . VAL A 1 122 ? -4.094 -23.875 -19.609 1 86.06 122 VAL A N 1
ATOM 981 C CA . VAL A 1 122 ? -2.705 -24.031 -19.188 1 86.06 122 VAL A CA 1
ATOM 982 C C . VAL A 1 122 ? -2.572 -25.281 -18.328 1 86.06 122 VAL A C 1
ATOM 984 O O . VAL A 1 122 ? -1.706 -26.125 -18.562 1 86.06 122 VAL A O 1
ATOM 987 N N . TYR A 1 123 ? -3.477 -25.438 -17.422 1 90.69 123 TYR A N 1
ATOM 988 C CA . TYR A 1 123 ? -3.344 -26.516 -16.453 1 90.69 123 TYR A CA 1
ATOM 989 C C . TYR A 1 123 ? -4.379 -27.609 -16.703 1 90.69 123 TYR A C 1
ATOM 991 O O . TYR A 1 123 ? -5.582 -27.359 -16.641 1 90.69 123 TYR A O 1
ATOM 999 N N . PRO A 1 124 ? -3.963 -28.797 -16.859 1 91.44 124 PRO A N 1
ATOM 1000 C CA . PRO A 1 124 ? -4.895 -29.906 -17.047 1 91.44 124 PRO A CA 1
ATOM 1001 C C . PRO A 1 124 ? -5.641 -30.281 -15.773 1 91.44 124 PRO A C 1
ATOM 1003 O O . PRO A 1 124 ? -5.199 -29.922 -14.68 1 91.44 124 PRO A O 1
ATOM 1006 N N . PRO A 1 125 ? -6.73 -30.969 -15.93 1 91.69 125 PRO A N 1
ATOM 1007 C CA . PRO A 1 125 ? -7.566 -31.328 -14.781 1 91.69 125 PRO A CA 1
ATOM 1008 C C . PRO A 1 125 ? -6.805 -32.094 -13.703 1 91.69 125 PRO A C 1
ATOM 1010 O O . PRO A 1 125 ? -7.059 -31.922 -12.516 1 91.69 125 PRO A O 1
ATOM 1013 N N . GLU A 1 126 ? -5.793 -32.875 -14.125 1 91.44 126 GLU A N 1
ATOM 1014 C CA . GLU A 1 126 ? -5.055 -33.75 -13.203 1 91.44 126 GLU A CA 1
ATOM 1015 C C . GLU A 1 126 ? -4.18 -32.906 -12.258 1 91.44 126 GLU A C 1
ATOM 1017 O O . GLU A 1 126 ? -3.699 -33.438 -11.242 1 91.44 126 GLU A O 1
ATOM 1022 N N . MET A 1 127 ? -4.012 -31.656 -12.625 1 93.25 127 MET A N 1
ATOM 1023 C CA . MET A 1 127 ? -3.16 -30.797 -11.812 1 93.25 127 MET A CA 1
ATOM 1024 C C . MET A 1 127 ? -3.996 -29.922 -10.883 1 93.25 127 MET A C 1
ATOM 1026 O O . MET A 1 127 ? -3.451 -29.188 -10.062 1 93.25 127 MET A O 1
ATOM 1030 N N . ARG A 1 128 ? -5.27 -30.047 -10.938 1 95.56 128 ARG A N 1
ATOM 1031 C CA . ARG A 1 128 ? -6.137 -29.094 -10.25 1 95.56 128 ARG A CA 1
ATOM 1032 C C . ARG A 1 128 ? -6.469 -29.562 -8.836 1 95.56 128 ARG A C 1
ATOM 1034 O O . ARG A 1 128 ? -6.738 -30.75 -8.625 1 95.56 128 ARG A O 1
ATOM 1041 N N . TYR A 1 129 ? -6.48 -28.672 -7.879 1 96.75 129 TYR A N 1
ATOM 1042 C CA . TYR A 1 129 ? -6.742 -28.969 -6.473 1 96.75 129 TYR A CA 1
ATOM 1043 C C . TYR A 1 129 ? -8.227 -28.812 -6.156 1 96.75 129 TYR A C 1
ATOM 1045 O O . TYR A 1 129 ? -8.695 -29.297 -5.121 1 96.75 129 TYR A O 1
ATOM 1053 N N . SER A 1 130 ? -8.906 -28.109 -7 1 93.12 130 SER A N 1
ATOM 1054 C CA . SER A 1 130 ? -10.312 -27.797 -6.824 1 93.12 130 SER A CA 1
ATOM 1055 C C . SER A 1 130 ? -11.07 -27.844 -8.148 1 93.12 130 SER A C 1
ATOM 1057 O O . SER A 1 130 ? -10.453 -27.969 -9.211 1 93.12 130 SER A O 1
ATOM 1059 N N . GLU A 1 131 ? -12.391 -27.891 -8.016 1 95.19 131 GLU A N 1
ATOM 1060 C CA . GLU A 1 131 ? -13.195 -27.75 -9.219 1 95.19 131 GLU A CA 1
ATOM 1061 C C . GLU A 1 131 ? -13.055 -26.344 -9.805 1 95.19 131 GLU A C 1
ATOM 1063 O O . GLU A 1 131 ? -13.258 -25.344 -9.109 1 95.19 131 GLU A O 1
ATOM 1068 N N . ILE A 1 132 ? -12.695 -26.281 -11.07 1 97.5 132 ILE A N 1
ATOM 1069 C CA . ILE A 1 132 ? -12.547 -25.016 -11.789 1 97.5 132 ILE A CA 1
ATOM 1070 C C . ILE A 1 132 ? -13.445 -25.016 -13.023 1 97.5 132 ILE A C 1
ATOM 1072 O O . ILE A 1 132 ? -13.227 -25.797 -13.961 1 97.5 132 ILE A O 1
ATOM 1076 N N . VAL A 1 133 ? -14.414 -24.172 -13.008 1 96.88 133 VAL A N 1
ATOM 1077 C CA . VAL A 1 133 ? -15.352 -24.047 -14.117 1 96.88 133 VAL A CA 1
ATOM 1078 C C . VAL A 1 133 ? -14.656 -23.375 -15.305 1 96.88 133 VAL A C 1
ATOM 1080 O O . VAL A 1 133 ? -13.906 -22.406 -15.133 1 96.88 133 VAL A O 1
ATOM 1083 N N . THR A 1 134 ? -14.891 -23.922 -16.5 1 97.25 134 THR A N 1
ATOM 1084 C CA . THR A 1 134 ? -14.359 -23.266 -17.703 1 97.25 134 THR A CA 1
ATOM 1085 C C . THR A 1 134 ? -15.234 -22.094 -18.109 1 97.25 134 THR A C 1
ATOM 1087 O O . THR A 1 134 ? -16.391 -22.266 -18.484 1 97.25 134 THR A O 1
ATOM 1090 N N . SER A 1 135 ? -14.734 -20.906 -17.969 1 97.5 135 SER A N 1
ATOM 1091 C CA . SER A 1 135 ? -15.477 -19.703 -18.328 1 97.5 135 SER A CA 1
ATOM 1092 C C . SER A 1 135 ? -14.555 -18.5 -18.438 1 97.5 135 SER A C 1
ATOM 1094 O O . SER A 1 135 ? -13.367 -18.594 -18.125 1 97.5 135 SER A O 1
ATOM 1096 N N . GLY A 1 136 ? -15.109 -17.406 -19.031 1 97.06 136 GLY A N 1
ATOM 1097 C CA . GLY A 1 136 ? -14.438 -16.125 -19.047 1 97.06 136 GLY A CA 1
ATOM 1098 C C . GLY A 1 136 ? -15 -15.133 -18.047 1 97.06 136 GLY A C 1
ATOM 1099 O O . GLY A 1 136 ? -15.852 -15.492 -17.234 1 97.06 136 GLY A O 1
ATOM 1100 N N . PRO A 1 137 ? -14.445 -13.938 -18.141 1 98.31 137 PRO A N 1
ATOM 1101 C CA . PRO A 1 137 ? -14.812 -12.898 -17.172 1 98.31 137 PRO A CA 1
ATOM 1102 C C . PRO A 1 137 ? -16.312 -12.609 -17.156 1 98.31 137 PRO A C 1
ATOM 1104 O O . PRO A 1 137 ? -16.844 -12.164 -16.141 1 98.31 137 PRO A O 1
ATOM 1107 N N . GLU A 1 138 ? -17.031 -12.891 -18.188 1 98.12 138 GLU A N 1
ATOM 1108 C CA . GLU A 1 138 ? -18.438 -12.555 -18.328 1 98.12 138 GLU A CA 1
ATOM 1109 C C . GLU A 1 138 ? -19.281 -13.227 -17.234 1 98.12 138 GLU A C 1
ATOM 1111 O O . GLU A 1 138 ? -20.328 -12.719 -16.844 1 98.12 138 GLU A O 1
ATOM 1116 N N . ILE A 1 139 ? -18.828 -14.312 -16.688 1 98.44 139 ILE A N 1
ATOM 1117 C CA . ILE A 1 139 ? -19.578 -15.07 -15.703 1 98.44 139 ILE A CA 1
ATOM 1118 C C . ILE A 1 139 ? -19.703 -14.266 -14.414 1 98.44 139 ILE A C 1
ATOM 1120 O O . ILE A 1 139 ? -20.578 -14.531 -13.594 1 98.44 139 ILE A O 1
ATOM 1124 N N . LEU A 1 140 ? -18.812 -13.336 -14.219 1 98.75 140 LEU A N 1
ATOM 1125 C CA . LEU A 1 140 ? -18.766 -12.562 -12.977 1 98.75 140 LEU A CA 1
ATOM 1126 C C . LEU A 1 140 ? -20.062 -11.781 -12.766 1 98.75 140 LEU A C 1
ATOM 1128 O O . LEU A 1 140 ? -20.422 -11.477 -11.633 1 98.75 140 LEU A O 1
ATOM 1132 N N . GLU A 1 141 ? -20.766 -11.461 -13.836 1 98.19 141 GLU A N 1
ATOM 1133 C CA . GLU A 1 141 ? -22.031 -10.742 -13.734 1 98.19 141 GLU A CA 1
ATOM 1134 C C . GLU A 1 141 ? -23.062 -11.531 -12.93 1 98.19 141 GLU A C 1
ATOM 1136 O O . GLU A 1 141 ? -24 -10.961 -12.383 1 98.19 141 GLU A O 1
ATOM 1141 N N . GLN A 1 142 ? -22.812 -12.805 -12.844 1 98.12 142 GLN A N 1
ATOM 1142 C CA . GLN A 1 142 ? -23.75 -13.688 -12.156 1 98.12 142 GLN A CA 1
ATOM 1143 C C . GLN A 1 142 ? -23.469 -13.727 -10.648 1 98.12 142 GLN A C 1
ATOM 1145 O O . GLN A 1 142 ? -24.266 -14.273 -9.883 1 98.12 142 GLN A O 1
ATOM 1150 N N . PHE A 1 143 ? -22.375 -13.102 -10.203 1 98.12 143 PHE A N 1
ATOM 1151 C CA . PHE A 1 143 ? -21.969 -13.234 -8.812 1 98.12 143 PHE A CA 1
ATOM 1152 C C . PHE A 1 143 ? -21.734 -11.867 -8.18 1 98.12 143 PHE A C 1
ATOM 1154 O O . PHE A 1 143 ? -20.672 -11.625 -7.594 1 98.12 143 PHE A O 1
ATOM 1161 N N . PRO A 1 144 ? -22.703 -10.961 -8.188 1 97.62 144 PRO A N 1
ATOM 1162 C CA . PRO A 1 144 ? -22.531 -9.617 -7.625 1 97.62 144 PRO A CA 1
ATOM 1163 C C . PRO A 1 144 ? -22.422 -9.625 -6.102 1 97.62 144 PRO A C 1
ATOM 1165 O O . PRO A 1 144 ? -21.953 -8.648 -5.508 1 97.62 144 PRO A O 1
ATOM 1168 N N . ASP A 1 145 ? -22.812 -10.734 -5.445 1 98.06 145 ASP A N 1
ATOM 1169 C CA . ASP A 1 145 ? -22.844 -10.789 -3.988 1 98.06 145 ASP A CA 1
ATOM 1170 C C . ASP A 1 145 ? -21.594 -11.492 -3.438 1 98.06 145 ASP A C 1
ATOM 1172 O O . ASP A 1 145 ? -21.516 -11.773 -2.238 1 98.06 145 ASP A O 1
ATOM 1176 N N . ARG A 1 146 ? -20.641 -11.805 -4.285 1 98.75 146 ARG A N 1
ATOM 1177 C CA . ARG A 1 146 ? -19.438 -12.508 -3.863 1 98.75 146 ARG A CA 1
ATOM 1178 C C . ARG A 1 146 ? -18.219 -11.586 -3.918 1 98.75 146 ARG A C 1
ATOM 1180 O O . ARG A 1 146 ? -18.234 -10.562 -4.613 1 98.75 146 ARG A O 1
ATOM 1187 N N . VAL A 1 147 ? -17.234 -11.891 -3.146 1 98.88 147 VAL A N 1
ATOM 1188 C CA . VAL A 1 147 ? -15.93 -11.25 -3.225 1 98.88 147 VAL A CA 1
ATOM 1189 C C . VAL A 1 147 ? -15.164 -11.773 -4.438 1 98.88 147 VAL A C 1
ATOM 1191 O O . VAL A 1 147 ? -15.109 -12.984 -4.664 1 98.88 147 VAL A O 1
ATOM 1194 N N . LEU A 1 148 ? -14.648 -10.891 -5.258 1 98.94 148 LEU A N 1
ATOM 1195 C CA . LEU A 1 148 ? -13.828 -11.312 -6.387 1 98.94 148 LEU A CA 1
ATOM 1196 C C . LEU A 1 148 ? -12.383 -11.523 -5.949 1 98.94 148 LEU A C 1
ATOM 1198 O O . LEU A 1 148 ? -11.766 -10.633 -5.367 1 98.94 148 LEU A O 1
ATOM 1202 N N . PHE A 1 149 ? -11.891 -12.703 -6.18 1 98.94 149 PHE A N 1
ATOM 1203 C CA . PHE A 1 149 ? -10.508 -13.047 -5.867 1 98.94 149 PHE A CA 1
ATOM 1204 C C . PHE A 1 149 ? -9.672 -13.141 -7.137 1 98.94 149 PHE A C 1
ATOM 1206 O O . PHE A 1 149 ? -9.992 -13.914 -8.039 1 98.94 149 PHE A O 1
ATOM 1213 N N . LEU A 1 150 ? -8.656 -12.297 -7.266 1 98.81 150 LEU A N 1
ATOM 1214 C CA . LEU A 1 150 ? -7.711 -12.258 -8.375 1 98.81 150 LEU A CA 1
ATOM 1215 C C . LEU A 1 150 ? -6.293 -12.516 -7.887 1 98.81 150 LEU A C 1
ATOM 1217 O O . LEU A 1 150 ? -5.707 -11.688 -7.188 1 98.81 150 LEU A O 1
ATOM 1221 N N . ALA A 1 151 ? -5.75 -13.648 -8.25 1 98.56 151 ALA A N 1
ATOM 1222 C CA . ALA A 1 151 ? -4.379 -13.969 -7.867 1 98.56 151 ALA A CA 1
ATOM 1223 C C . ALA A 1 151 ? -3.508 -14.195 -9.094 1 98.56 151 ALA A C 1
ATOM 1225 O O . ALA A 1 151 ? -3.549 -15.273 -9.703 1 98.56 151 ALA A O 1
ATOM 1226 N N . TRP A 1 152 ? -2.721 -13.172 -9.422 1 97.62 152 TRP A N 1
ATOM 1227 C CA . TRP A 1 152 ? -1.854 -13.203 -10.594 1 97.62 152 TRP A CA 1
ATOM 1228 C C . TRP A 1 152 ? -2.652 -13.531 -11.852 1 97.62 152 TRP A C 1
ATOM 1230 O O . TRP A 1 152 ? -2.299 -14.453 -12.594 1 97.62 152 TRP A O 1
ATOM 1240 N N . PRO A 1 153 ? -3.598 -12.68 -12.172 1 97 153 PRO A N 1
ATOM 1241 C CA . PRO A 1 153 ? -4.527 -13.008 -13.258 1 97 153 PRO A CA 1
ATOM 1242 C C . PRO A 1 153 ? -3.904 -12.828 -14.641 1 97 153 PRO A C 1
ATOM 1244 O O . PRO A 1 153 ? -4.312 -13.492 -15.594 1 97 153 PRO A O 1
ATOM 1247 N N . ASP A 1 154 ? -2.945 -11.906 -14.75 1 96.06 154 ASP A N 1
ATOM 1248 C CA . ASP A 1 154 ? -2.424 -11.57 -16.078 1 96.06 154 ASP A CA 1
ATOM 1249 C C . ASP A 1 154 ? -1.073 -12.242 -16.312 1 96.06 154 ASP A C 1
ATOM 1251 O O . ASP A 1 154 ? -0.24 -12.312 -15.414 1 96.06 154 ASP A O 1
ATOM 1255 N N . ILE A 1 155 ? -0.827 -12.625 -17.5 1 90.94 155 ILE A N 1
ATOM 1256 C CA . ILE A 1 155 ? 0.439 -13.258 -17.875 1 90.94 155 ILE A CA 1
ATOM 1257 C C . ILE A 1 155 ? 1.501 -12.188 -18.109 1 90.94 155 ILE A C 1
ATOM 1259 O O . ILE A 1 155 ? 2.67 -12.375 -17.766 1 90.94 155 ILE A O 1
ATOM 1263 N N . ASP A 1 156 ? 1.082 -11.102 -18.734 1 90.56 156 ASP A N 1
ATOM 1264 C CA . ASP A 1 156 ? 1.977 -9.977 -18.984 1 90.56 156 ASP A CA 1
ATOM 1265 C C . ASP A 1 156 ? 1.193 -8.672 -19.125 1 90.56 156 ASP A C 1
ATOM 1267 O O . ASP A 1 156 ? -0.018 -8.641 -18.906 1 90.56 156 ASP A O 1
ATOM 1271 N N . GLU A 1 157 ? 1.877 -7.629 -19.516 1 93.12 157 GLU A N 1
ATOM 1272 C CA . GLU A 1 157 ? 1.302 -6.289 -19.531 1 93.12 157 GLU A CA 1
ATOM 1273 C C . GLU A 1 157 ? 0.247 -6.164 -20.641 1 93.12 157 GLU A C 1
ATOM 1275 O O . GLU A 1 157 ? -0.646 -5.316 -20.547 1 93.12 157 GLU A O 1
ATOM 1280 N N . SER A 1 158 ? 0.29 -6.988 -21.625 1 94.31 158 SER A N 1
ATOM 1281 C CA . SER A 1 158 ? -0.644 -6.902 -22.75 1 94.31 158 SER A CA 1
ATOM 1282 C C . SER A 1 158 ? -1.951 -7.621 -22.438 1 94.31 158 SER A C 1
ATOM 1284 O O . SER A 1 158 ? -2.943 -7.457 -23.141 1 94.31 158 SER A O 1
ATOM 1286 N N . SER A 1 159 ? -1.959 -8.375 -21.359 1 94.94 159 SER A N 1
ATOM 1287 C CA . SER A 1 159 ? -3.156 -9.117 -20.969 1 94.94 159 SER A CA 1
ATOM 1288 C C . SER A 1 159 ? -4.297 -8.172 -20.609 1 94.94 159 SER A C 1
ATOM 1290 O O . SER A 1 159 ? -4.074 -7.125 -20 1 94.94 159 SER A O 1
ATOM 1292 N N . THR A 1 160 ? -5.539 -8.586 -20.906 1 96.56 160 THR A N 1
ATOM 1293 C CA . THR A 1 160 ? -6.707 -7.781 -20.562 1 96.56 160 THR A CA 1
ATOM 1294 C C . THR A 1 160 ? -7.605 -8.531 -19.578 1 96.56 160 THR A C 1
ATOM 1296 O O . THR A 1 160 ? -8.648 -8.016 -19.172 1 96.56 160 THR A O 1
ATOM 1299 N N . PHE A 1 161 ? -7.203 -9.703 -19.172 1 97.94 161 PHE A N 1
ATOM 1300 C CA . PHE A 1 161 ? -8.055 -10.57 -18.375 1 97.94 161 PHE A CA 1
ATOM 1301 C C . PHE A 1 161 ? -8.484 -9.883 -17.094 1 97.94 161 PHE A C 1
ATOM 1303 O O . PHE A 1 161 ? -9.68 -9.836 -16.766 1 97.94 161 PHE A O 1
ATOM 1310 N N . SER A 1 162 ? -7.559 -9.344 -16.328 1 98.31 162 SER A N 1
ATOM 1311 C CA . SER A 1 162 ? -7.879 -8.664 -15.07 1 98.31 162 SER A CA 1
ATOM 1312 C C . SER A 1 162 ? -8.82 -7.488 -15.297 1 98.31 162 SER A C 1
ATOM 1314 O O . SER A 1 162 ? -9.766 -7.285 -14.539 1 98.31 162 SER A O 1
ATOM 1316 N N . LEU A 1 163 ? -8.516 -6.715 -16.328 1 98.62 163 LEU A N 1
ATOM 1317 C CA . LEU A 1 163 ? -9.336 -5.551 -16.656 1 98.62 163 LEU A CA 1
ATOM 1318 C C . LEU A 1 163 ? -10.75 -5.977 -17.031 1 98.62 163 LEU A C 1
ATOM 1320 O O . LEU A 1 163 ? -11.727 -5.348 -16.609 1 98.62 163 LEU A O 1
ATOM 1324 N N . ASP A 1 164 ? -10.859 -7.051 -17.859 1 98.75 164 ASP A N 1
ATOM 1325 C CA . ASP A 1 164 ? -12.164 -7.59 -18.219 1 98.75 164 ASP A CA 1
ATOM 1326 C C . ASP A 1 164 ? -12.93 -8.062 -17 1 98.75 164 ASP A C 1
ATOM 1328 O O . ASP A 1 164 ? -14.141 -7.828 -16.875 1 98.75 164 ASP A O 1
ATOM 1332 N N . CYS A 1 165 ? -12.234 -8.734 -16.062 1 98.81 165 CYS A N 1
ATOM 1333 C CA . CYS A 1 165 ? -12.867 -9.172 -14.82 1 98.81 165 CYS A CA 1
ATOM 1334 C C . CYS A 1 165 ? -13.414 -7.98 -14.039 1 98.81 165 CYS A C 1
ATOM 1336 O O . CYS A 1 165 ? -14.539 -8.023 -13.531 1 98.81 165 CYS A O 1
ATOM 1338 N N . LEU A 1 166 ? -12.617 -6.93 -13.953 1 98.75 166 LEU A N 1
ATOM 1339 C CA . LEU A 1 166 ? -13.039 -5.727 -13.25 1 98.75 166 LEU A CA 1
ATOM 1340 C C . LEU A 1 166 ? -14.289 -5.133 -13.891 1 98.75 166 LEU A C 1
ATOM 1342 O O . LEU A 1 166 ? -15.219 -4.719 -13.195 1 98.75 166 LEU A O 1
ATOM 1346 N N . SER A 1 167 ? -14.305 -5.098 -15.188 1 98.44 167 SER A N 1
ATOM 1347 C CA . SER A 1 167 ? -15.414 -4.516 -15.93 1 98.44 167 SER A CA 1
ATOM 1348 C C . SER A 1 167 ? -16.703 -5.301 -15.719 1 98.44 167 SER A C 1
ATOM 1350 O O . SER A 1 167 ? -17.781 -4.719 -15.602 1 98.44 167 SER A O 1
ATOM 1352 N N . ASP A 1 168 ? -16.609 -6.617 -15.648 1 98.69 168 ASP A N 1
ATOM 1353 C CA . ASP A 1 168 ? -17.781 -7.477 -15.578 1 98.69 168 ASP A CA 1
ATOM 1354 C C . ASP A 1 168 ? -18.234 -7.656 -14.125 1 98.69 168 ASP A C 1
ATOM 1356 O O . ASP A 1 168 ? -19.391 -8.016 -13.875 1 98.69 168 ASP A O 1
ATOM 1360 N N . PHE A 1 169 ? -17.344 -7.434 -13.211 1 98.75 169 PHE A N 1
ATOM 1361 C CA . PHE A 1 169 ? -17.641 -7.641 -11.797 1 98.75 169 PHE A CA 1
ATOM 1362 C C . PHE A 1 169 ? -18.5 -6.508 -11.25 1 98.75 169 PHE A C 1
ATOM 1364 O O . PHE A 1 169 ? -18.172 -5.332 -11.406 1 98.75 169 PHE A O 1
ATOM 1371 N N . LYS A 1 170 ? -19.562 -6.797 -10.562 1 98.25 170 LYS A N 1
ATOM 1372 C CA . LYS A 1 170 ? -20.516 -5.797 -10.07 1 98.25 170 LYS A CA 1
ATOM 1373 C C . LYS A 1 170 ? -20.547 -5.781 -8.547 1 98.25 170 LYS A C 1
ATOM 1375 O O . LYS A 1 170 ? -21.359 -5.062 -7.949 1 98.25 170 LYS A O 1
ATOM 1380 N N . GLY A 1 171 ? -19.688 -6.605 -7.914 1 98.12 171 GLY A N 1
ATOM 1381 C CA . GLY A 1 171 ? -19.719 -6.719 -6.465 1 98.12 171 GLY A CA 1
ATOM 1382 C C . GLY A 1 171 ? -18.938 -5.621 -5.766 1 98.12 171 GLY A C 1
ATOM 1383 O O . GLY A 1 171 ? -18.547 -4.629 -6.391 1 98.12 171 GLY A O 1
ATOM 1384 N N . ASP A 1 172 ? -18.625 -5.793 -4.438 1 97.56 172 ASP A N 1
ATOM 1385 C CA . ASP A 1 172 ? -18.203 -4.684 -3.592 1 97.56 172 ASP A CA 1
ATOM 1386 C C . ASP A 1 172 ? -16.75 -4.852 -3.141 1 97.56 172 ASP A C 1
ATOM 1388 O O . ASP A 1 172 ? -16.109 -3.887 -2.738 1 97.56 172 ASP A O 1
ATOM 1392 N N . ILE A 1 173 ? -16.297 -6.078 -3.15 1 98.62 173 ILE A N 1
ATOM 1393 C CA . ILE A 1 173 ? -14.977 -6.328 -2.598 1 98.62 173 ILE A CA 1
ATOM 1394 C C . ILE A 1 173 ? -14.133 -7.109 -3.607 1 98.62 173 ILE A C 1
ATOM 1396 O O . ILE A 1 173 ? -14.602 -8.086 -4.195 1 98.62 173 ILE A O 1
ATOM 1400 N N . ILE A 1 174 ? -12.961 -6.648 -3.836 1 98.88 174 ILE A N 1
ATOM 1401 C CA . ILE A 1 174 ? -11.977 -7.355 -4.641 1 98.88 174 ILE A CA 1
ATOM 1402 C C . ILE A 1 174 ? -10.75 -7.684 -3.789 1 98.88 174 ILE A C 1
ATOM 1404 O O . ILE A 1 174 ? -10.219 -6.812 -3.092 1 98.88 174 ILE A O 1
ATOM 1408 N N . LEU A 1 175 ? -10.367 -8.898 -3.764 1 98.94 175 LEU A N 1
ATOM 1409 C CA . LEU A 1 175 ? -9.094 -9.344 -3.213 1 98.94 175 LEU A CA 1
ATOM 1410 C C . LEU A 1 175 ? -8.062 -9.562 -4.32 1 98.94 175 LEU A C 1
ATOM 1412 O O . LEU A 1 175 ? -8.305 -10.336 -5.25 1 98.94 175 LEU A O 1
ATOM 1416 N N . HIS A 1 176 ? -7 -8.859 -4.242 1 98.88 176 HIS A N 1
ATOM 1417 C CA . HIS A 1 176 ? -5.934 -8.938 -5.234 1 98.88 176 HIS A CA 1
ATOM 1418 C C . HIS A 1 176 ? -4.652 -9.5 -4.629 1 98.88 176 HIS A C 1
ATOM 1420 O O . HIS A 1 176 ? -4.203 -9.039 -3.576 1 98.88 176 HIS A O 1
ATOM 1426 N N . VAL A 1 177 ? -4.133 -10.539 -5.207 1 98.81 177 VAL A N 1
ATOM 1427 C CA . VAL A 1 177 ? -2.836 -11.102 -4.844 1 98.81 177 VAL A CA 1
ATOM 1428 C C . VAL A 1 177 ? -1.827 -10.844 -5.961 1 98.81 177 VAL A C 1
ATOM 1430 O O . VAL A 1 177 ? -2.025 -11.281 -7.098 1 98.81 177 VAL A O 1
ATOM 1433 N N . GLY A 1 178 ? -0.78 -10.188 -5.648 1 98.44 178 GLY A N 1
ATOM 1434 C CA . GLY A 1 178 ? 0.251 -9.852 -6.617 1 98.44 178 GLY A CA 1
ATOM 1435 C C . GLY A 1 178 ? 0.968 -8.555 -6.305 1 98.44 178 GLY A C 1
ATOM 1436 O O . GLY A 1 178 ? 1.011 -8.125 -5.148 1 98.44 178 GLY A O 1
ATOM 1437 N N . GLU A 1 179 ? 1.593 -8.062 -7.297 1 98 179 GLU A N 1
ATOM 1438 C CA . GLU A 1 179 ? 2.375 -6.832 -7.18 1 98 179 GLU A CA 1
ATOM 1439 C C . GLU A 1 179 ? 1.585 -5.625 -7.668 1 98 179 GLU A C 1
ATOM 1441 O O . GLU A 1 179 ? 0.782 -5.734 -8.602 1 98 179 GLU A O 1
ATOM 1446 N N . LEU A 1 180 ? 1.811 -4.512 -7.043 1 98.31 180 LEU A N 1
ATOM 1447 C CA . LEU A 1 180 ? 1.176 -3.252 -7.406 1 98.31 180 LEU A CA 1
ATOM 1448 C C . LEU A 1 180 ? 2.221 -2.17 -7.664 1 98.31 180 LEU A C 1
ATOM 1450 O O . LEU A 1 180 ? 3.412 -2.385 -7.426 1 98.31 180 LEU A O 1
ATOM 1454 N N . LEU A 1 181 ? 1.776 -1.039 -8.195 1 98.62 181 LEU A N 1
ATOM 1455 C CA . LEU A 1 181 ? 2.652 0.083 -8.516 1 98.62 181 LEU A CA 1
ATOM 1456 C C . LEU A 1 181 ? 3.6 0.38 -7.359 1 98.62 181 LEU A C 1
ATOM 1458 O O . LEU A 1 181 ? 3.156 0.646 -6.238 1 98.62 181 LEU A O 1
ATOM 1462 N N . GLY A 1 182 ? 4.863 0.297 -7.625 1 98.19 182 GLY A N 1
ATOM 1463 C CA . GLY A 1 182 ? 5.883 0.661 -6.656 1 98.19 182 GLY A CA 1
ATOM 1464 C C . GLY A 1 182 ? 6.23 -0.469 -5.703 1 98.19 182 GLY A C 1
ATOM 1465 O O . GLY A 1 182 ? 7.156 -0.346 -4.898 1 98.19 182 GLY A O 1
ATOM 1466 N N . GLU A 1 183 ? 5.52 -1.54 -5.73 1 97.69 183 GLU A N 1
ATOM 1467 C CA . GLU A 1 183 ? 5.77 -2.703 -4.887 1 97.69 183 GLU A CA 1
ATOM 1468 C C . GLU A 1 183 ? 6.168 -3.916 -5.723 1 97.69 183 GLU A C 1
ATOM 1470 O O . GLU A 1 183 ? 5.477 -4.934 -5.715 1 97.69 183 GLU A O 1
ATOM 1475 N N . THR A 1 184 ? 7.305 -3.756 -6.363 1 97.25 184 THR A N 1
ATOM 1476 C CA . THR A 1 184 ? 7.84 -4.754 -7.281 1 97.25 184 THR A CA 1
ATOM 1477 C C . THR A 1 184 ? 9.336 -4.535 -7.508 1 97.25 184 THR A C 1
ATOM 1479 O O . THR A 1 184 ? 9.836 -3.416 -7.363 1 97.25 184 THR A O 1
ATOM 1482 N N . LEU A 1 185 ? 10.023 -5.609 -7.82 1 95.75 185 LEU A N 1
ATOM 1483 C CA . LEU A 1 185 ? 11.422 -5.527 -8.211 1 95.75 185 LEU A CA 1
ATOM 1484 C C . LEU A 1 185 ? 11.562 -5.559 -9.734 1 95.75 185 LEU A C 1
ATOM 1486 O O . LEU A 1 185 ? 12.672 -5.41 -10.258 1 95.75 185 LEU A O 1
ATOM 1490 N N . SER A 1 186 ? 10.453 -5.738 -10.383 1 95.12 186 SER A N 1
ATOM 1491 C CA . SER A 1 186 ? 10.453 -5.766 -11.844 1 95.12 186 SER A CA 1
ATOM 1492 C C . SER A 1 186 ? 10.805 -4.402 -12.422 1 95.12 186 SER A C 1
ATOM 1494 O O . SER A 1 186 ? 10.562 -3.371 -11.797 1 95.12 186 SER A O 1
ATOM 1496 N N . ALA A 1 187 ? 11.383 -4.449 -13.641 1 95 187 ALA A N 1
ATOM 1497 C CA . ALA A 1 187 ? 11.641 -3.201 -14.359 1 95 187 ALA A CA 1
ATOM 1498 C C . ALA A 1 187 ? 10.336 -2.49 -14.711 1 95 187 ALA A C 1
ATOM 1500 O O . ALA A 1 187 ? 10.305 -1.268 -14.859 1 95 187 ALA A O 1
ATOM 1501 N N . ASN A 1 188 ? 9.297 -3.246 -14.883 1 95.69 188 ASN A N 1
ATOM 1502 C CA . ASN A 1 188 ? 7.961 -2.662 -14.945 1 95.69 188 ASN A CA 1
ATOM 1503 C C . ASN A 1 188 ? 7.461 -2.258 -13.562 1 95.69 188 ASN A C 1
ATOM 1505 O O . ASN A 1 188 ? 7.098 -3.115 -12.758 1 95.69 188 ASN A O 1
ATOM 1509 N N . HIS A 1 189 ? 7.379 -0.993 -13.273 1 96.5 189 HIS A N 1
ATOM 1510 C CA . HIS A 1 189 ? 7.102 -0.519 -11.93 1 96.5 189 HIS A CA 1
ATOM 1511 C C . HIS A 1 189 ? 5.648 -0.781 -11.539 1 96.5 189 HIS A C 1
ATOM 1513 O O . HIS A 1 189 ? 5.266 -0.575 -10.383 1 96.5 189 HIS A O 1
ATOM 1519 N N . TRP A 1 190 ? 4.836 -1.305 -12.508 1 97.38 190 TRP A N 1
ATOM 1520 C CA . TRP A 1 190 ? 3.471 -1.71 -12.195 1 97.38 190 TRP A CA 1
ATOM 1521 C C . TRP A 1 190 ? 3.426 -3.164 -11.734 1 97.38 190 TRP A C 1
ATOM 1523 O O . TRP A 1 190 ? 2.373 -3.662 -11.328 1 97.38 190 TRP A O 1
ATOM 1533 N N . GLY A 1 191 ? 4.531 -3.803 -11.781 1 96.56 191 GLY A N 1
ATOM 1534 C CA . GLY A 1 191 ? 4.605 -5.195 -11.359 1 96.56 191 GLY A CA 1
ATOM 1535 C C . GLY A 1 191 ? 4.363 -6.172 -12.5 1 96.56 191 GLY A C 1
ATOM 1536 O O . GLY A 1 191 ? 4.492 -5.812 -13.672 1 96.56 191 GLY A O 1
ATOM 1537 N N . GLN A 1 192 ? 4.098 -7.43 -12.086 1 94.31 192 GLN A N 1
ATOM 1538 C CA . GLN A 1 192 ? 4.043 -8.508 -13.062 1 94.31 192 GLN A CA 1
ATOM 1539 C C . GLN A 1 192 ? 2.691 -9.219 -13.031 1 94.31 192 GLN A C 1
ATOM 1541 O O . GLN A 1 192 ? 2.408 -10.07 -13.875 1 94.31 192 GLN A O 1
ATOM 1546 N N . SER A 1 193 ? 1.82 -8.836 -12.125 1 97.06 193 SER A N 1
ATOM 1547 C CA . SER A 1 193 ? 0.656 -9.672 -11.859 1 97.06 193 SER A CA 1
ATOM 1548 C C . SER A 1 193 ? -0.596 -9.102 -12.516 1 97.06 193 SER A C 1
ATOM 1550 O O . SER A 1 193 ? -1.559 -9.836 -12.766 1 97.06 193 SER A O 1
ATOM 1552 N N . THR A 1 194 ? -0.668 -7.816 -12.68 1 97.62 194 THR A N 1
ATOM 1553 C CA . THR A 1 194 ? -1.778 -7.137 -13.344 1 97.62 194 THR A CA 1
ATOM 1554 C C . THR A 1 194 ? -1.28 -5.938 -14.141 1 97.62 194 THR A C 1
ATOM 1556 O O . THR A 1 194 ? -0.233 -5.367 -13.828 1 97.62 194 THR A O 1
ATOM 1559 N N . SER A 1 195 ? -2.031 -5.551 -15.156 1 97.5 195 SER A N 1
ATOM 1560 C CA . SER A 1 195 ? -1.61 -4.488 -16.062 1 97.5 195 SER A CA 1
ATOM 1561 C C . SER A 1 195 ? -1.785 -3.115 -15.422 1 97.5 195 SER A C 1
ATOM 1563 O O . SER A 1 195 ? -2.543 -2.965 -14.461 1 97.5 195 SER A O 1
ATOM 1565 N N . ARG A 1 196 ? -1.069 -2.156 -16 1 97.81 196 ARG A N 1
ATOM 1566 C CA . ARG A 1 196 ? -1.24 -0.753 -15.641 1 97.81 196 ARG A CA 1
ATOM 1567 C C . ARG A 1 196 ? -2.701 -0.331 -15.758 1 97.81 196 ARG A C 1
ATOM 1569 O O . ARG A 1 196 ? -3.248 0.293 -14.852 1 97.81 196 ARG A O 1
ATOM 1576 N N . SER A 1 197 ? -3.346 -0.697 -16.875 1 98.31 197 SER A N 1
ATOM 1577 C CA . SER A 1 197 ? -4.73 -0.314 -17.125 1 98.31 197 SER A CA 1
ATOM 1578 C C . SER A 1 197 ? -5.66 -0.861 -16.047 1 98.31 197 SER A C 1
ATOM 1580 O O . SER A 1 197 ? -6.566 -0.162 -15.586 1 98.31 197 SER A O 1
ATOM 1582 N N . PHE A 1 198 ? -5.438 -2.113 -15.656 1 98.81 198 PHE A N 1
ATOM 1583 C CA . PHE A 1 198 ? -6.234 -2.697 -14.586 1 98.81 198 PHE A CA 1
ATOM 1584 C C . PHE A 1 198 ? -6.055 -1.91 -13.289 1 98.81 198 PHE A C 1
ATOM 1586 O O . PHE A 1 198 ? -7.035 -1.558 -12.633 1 98.81 198 PHE A O 1
ATOM 1593 N N . GLN A 1 199 ? -4.77 -1.625 -12.906 1 98.81 199 GLN A N 1
ATOM 1594 C CA . GLN A 1 199 ? -4.492 -0.998 -11.617 1 98.81 199 GLN A CA 1
ATOM 1595 C C . GLN A 1 199 ? -5.066 0.415 -11.562 1 98.81 199 GLN A C 1
ATOM 1597 O O . GLN A 1 199 ? -5.574 0.842 -10.523 1 98.81 199 GLN A O 1
ATOM 1602 N N . LEU A 1 200 ? -5.004 1.149 -12.656 1 98.5 200 LEU A N 1
ATOM 1603 C CA . LEU A 1 200 ? -5.59 2.484 -12.711 1 98.5 200 LEU A CA 1
ATOM 1604 C C . LEU A 1 200 ? -7.109 2.416 -12.594 1 98.5 200 LEU A C 1
ATOM 1606 O O . LEU A 1 200 ? -7.711 3.193 -11.852 1 98.5 200 LEU A O 1
ATOM 1610 N N . ALA A 1 201 ? -7.754 1.451 -13.297 1 98.62 201 ALA A N 1
ATOM 1611 C CA . ALA A 1 201 ? -9.203 1.281 -13.219 1 98.62 201 ALA A CA 1
ATOM 1612 C C . ALA A 1 201 ? -9.625 0.861 -11.812 1 98.62 201 ALA A C 1
ATOM 1614 O O . ALA A 1 201 ? -10.641 1.337 -11.297 1 98.62 201 ALA A O 1
ATOM 1615 N N . LEU A 1 202 ? -8.844 -0.053 -11.266 1 98.81 202 LEU A N 1
ATOM 1616 C CA . LEU A 1 202 ? -9.102 -0.514 -9.906 1 98.81 202 LEU A CA 1
ATOM 1617 C C . LEU A 1 202 ? -9.117 0.657 -8.93 1 98.81 202 LEU A C 1
ATOM 1619 O O . LEU A 1 202 ? -10.055 0.798 -8.133 1 98.81 202 LEU A O 1
ATOM 1623 N N . ALA A 1 203 ? -8.133 1.545 -9.023 1 98.5 203 ALA A N 1
ATOM 1624 C CA . ALA A 1 203 ? -7.996 2.686 -8.125 1 98.5 203 ALA A CA 1
ATOM 1625 C C . ALA A 1 203 ? -9.102 3.707 -8.359 1 98.5 203 ALA A C 1
ATOM 1627 O O . ALA A 1 203 ? -9.453 4.477 -7.453 1 98.5 203 ALA A O 1
ATOM 1628 N N . GLU A 1 204 ? -9.578 3.738 -9.523 1 97.5 204 GLU A N 1
ATOM 1629 C CA . GLU A 1 204 ? -10.656 4.664 -9.844 1 97.5 204 GLU A CA 1
ATOM 1630 C C . GLU A 1 204 ? -11.969 4.227 -9.203 1 97.5 204 GLU A C 1
ATOM 1632 O O . GLU A 1 204 ? -12.734 5.059 -8.711 1 97.5 204 GLU A O 1
ATOM 1637 N N . GLU A 1 205 ? -12.195 2.92 -9.133 1 97.75 205 GLU A N 1
ATOM 1638 C CA . GLU A 1 205 ? -13.516 2.422 -8.75 1 97.75 205 GLU A CA 1
ATOM 1639 C C . GLU A 1 205 ? -13.508 1.883 -7.32 1 97.75 205 GLU A C 1
ATOM 1641 O O . GLU A 1 205 ? -14.562 1.777 -6.688 1 97.75 205 GLU A O 1
ATOM 1646 N N . PHE A 1 206 ? -12.398 1.482 -6.875 1 98.44 206 PHE A N 1
ATOM 1647 C CA . PHE A 1 206 ? -12.281 0.854 -5.562 1 98.44 206 PHE A CA 1
ATOM 1648 C C . PHE A 1 206 ? -11.25 1.575 -4.707 1 98.44 206 PHE A C 1
ATOM 1650 O O . PHE A 1 206 ? -10.477 2.389 -5.215 1 98.44 206 PHE A O 1
ATOM 1657 N N . CYS A 1 207 ? -11.258 1.354 -3.42 1 98.25 207 CYS A N 1
ATOM 1658 C CA . CYS A 1 207 ? -10.305 1.869 -2.439 1 98.25 207 CYS A CA 1
ATOM 1659 C C . CYS A 1 207 ? -9.602 0.731 -1.712 1 98.25 207 CYS A C 1
ATOM 1661 O O . CYS A 1 207 ? -10.25 -0.195 -1.224 1 98.25 207 CYS A O 1
ATOM 1663 N N . CYS A 1 208 ? -8.297 0.77 -1.723 1 98.5 208 CYS A N 1
ATOM 1664 C CA . CYS A 1 208 ? -7.523 -0.249 -1.018 1 98.5 208 CYS A CA 1
ATOM 1665 C C . CYS A 1 208 ? -7.555 -0.012 0.487 1 98.5 208 CYS A C 1
ATOM 1667 O O . CYS A 1 208 ? -7.102 1.028 0.966 1 98.5 208 CYS A O 1
ATOM 1669 N N . LEU A 1 209 ? -8.008 -1.011 1.256 1 97.19 209 LEU A N 1
ATOM 1670 C CA . LEU A 1 209 ? -8.195 -0.798 2.686 1 97.19 209 LEU A CA 1
ATOM 1671 C C . LEU A 1 209 ? -7.27 -1.693 3.498 1 97.19 209 LEU A C 1
ATOM 1673 O O . LEU A 1 209 ? -6.93 -1.37 4.641 1 97.19 209 LEU A O 1
ATOM 1677 N N . SER A 1 210 ? -6.891 -2.811 2.898 1 97.62 210 SER A N 1
ATOM 1678 C CA . SER A 1 210 ? -6.074 -3.75 3.664 1 97.62 210 SER A CA 1
ATOM 1679 C C . SER A 1 210 ? -4.93 -4.301 2.822 1 97.62 210 SER A C 1
ATOM 1681 O O . SER A 1 210 ? -5.051 -4.43 1.603 1 97.62 210 SER A O 1
ATOM 1683 N N . ARG A 1 211 ? -3.857 -4.605 3.471 1 97.31 211 ARG A N 1
ATOM 1684 C CA . ARG A 1 211 ? -2.662 -5.172 2.854 1 97.31 211 ARG A CA 1
ATOM 1685 C C . ARG A 1 211 ? -2.016 -6.207 3.762 1 97.31 211 ARG A C 1
ATOM 1687 O O . ARG A 1 211 ? -1.847 -5.973 4.961 1 97.31 211 ARG A O 1
ATOM 1694 N N . ILE A 1 212 ? -1.709 -7.324 3.207 1 97.56 212 ILE A N 1
ATOM 1695 C CA . ILE A 1 212 ? -0.995 -8.383 3.91 1 97.56 212 ILE A CA 1
ATOM 1696 C C . ILE A 1 212 ? 0.221 -8.812 3.094 1 97.56 212 ILE A C 1
ATOM 1698 O O . ILE A 1 212 ? 0.089 -9.203 1.931 1 97.56 212 ILE A O 1
ATOM 1702 N N . LYS A 1 213 ? 1.4 -8.75 3.713 1 96.38 213 LYS A N 1
ATOM 1703 C CA . LYS A 1 213 ? 2.596 -9.258 3.047 1 96.38 213 LYS A CA 1
ATOM 1704 C C . LYS A 1 213 ? 2.533 -10.773 2.893 1 96.38 213 LYS A C 1
ATOM 1706 O O . LYS A 1 213 ? 2.141 -11.484 3.822 1 96.38 213 LYS A O 1
ATOM 1711 N N . LEU A 1 214 ? 2.9 -11.227 1.741 1 97.94 214 LEU A N 1
ATOM 1712 C CA . LEU A 1 214 ? 2.988 -12.672 1.528 1 97.94 214 LEU A CA 1
ATOM 1713 C C . LEU A 1 214 ? 4.445 -13.125 1.495 1 97.94 214 LEU A C 1
ATOM 1715 O O . LEU A 1 214 ? 5.352 -12.305 1.327 1 97.94 214 LEU A O 1
ATOM 1719 N N . PRO A 1 215 ? 4.664 -14.461 1.777 1 97.25 215 PRO A N 1
ATOM 1720 C CA . PRO A 1 215 ? 5.988 -14.992 1.455 1 97.25 215 PRO A CA 1
ATOM 1721 C C . PRO A 1 215 ? 6.34 -14.852 -0.025 1 97.25 215 PRO A C 1
ATOM 1723 O O . PRO A 1 215 ? 5.48 -15.055 -0.888 1 97.25 215 PRO A O 1
ATOM 1726 N N . ASN A 1 216 ? 7.488 -14.438 -0.277 1 96 216 ASN A N 1
ATOM 1727 C CA . ASN A 1 216 ? 7.867 -14.164 -1.659 1 96 216 ASN A CA 1
ATOM 1728 C C . ASN A 1 216 ? 9.141 -14.914 -2.049 1 96 216 ASN A C 1
ATOM 1730 O O . ASN A 1 216 ? 10.117 -14.906 -1.302 1 96 216 ASN A O 1
ATOM 1734 N N . TRP A 1 217 ? 9.078 -15.57 -3.176 1 94 217 TRP A N 1
ATOM 1735 C CA . TRP A 1 217 ? 10.32 -16.031 -3.793 1 94 217 TRP A CA 1
ATOM 1736 C C . TRP A 1 217 ? 11.211 -14.844 -4.148 1 94 217 TRP A C 1
ATOM 1738 O O . TRP A 1 217 ? 10.727 -13.742 -4.402 1 94 217 TRP A O 1
ATOM 1748 N N . PRO A 1 218 ? 12.562 -15.062 -4.152 1 93.06 218 PRO A N 1
ATOM 1749 C CA . PRO A 1 218 ? 13.438 -13.969 -4.594 1 93.06 218 PRO A CA 1
ATOM 1750 C C . PRO A 1 218 ? 13.008 -13.375 -5.934 1 93.06 218 PRO A C 1
ATOM 1752 O O . PRO A 1 218 ? 12.758 -14.117 -6.887 1 93.06 218 PRO A O 1
ATOM 1755 N N . GLY A 1 219 ? 12.812 -12.047 -5.965 1 92.06 219 GLY A N 1
ATOM 1756 C CA . GLY A 1 219 ? 12.438 -11.375 -7.199 1 92.06 219 GLY A CA 1
ATOM 1757 C C . GLY A 1 219 ? 10.992 -10.922 -7.219 1 92.06 219 GLY A C 1
ATOM 1758 O O . GLY A 1 219 ? 10.57 -10.203 -8.125 1 92.06 219 GLY A O 1
ATOM 1759 N N . HIS A 1 220 ? 10.242 -11.305 -6.18 1 93.81 220 HIS A N 1
ATOM 1760 C CA . HIS A 1 220 ? 8.828 -10.945 -6.121 1 93.81 220 HIS A CA 1
ATOM 1761 C C . HIS A 1 220 ? 8.508 -10.188 -4.832 1 93.81 220 HIS A C 1
ATOM 1763 O O . HIS A 1 220 ? 9.25 -10.289 -3.852 1 93.81 220 HIS A O 1
ATOM 1769 N N . LEU A 1 221 ? 7.477 -9.438 -4.906 1 96.12 221 LEU A N 1
ATOM 1770 C CA . LEU A 1 221 ? 6.961 -8.719 -3.748 1 96.12 221 LEU A CA 1
ATOM 1771 C C . LEU A 1 221 ? 5.441 -8.805 -3.688 1 96.12 221 LEU A C 1
ATOM 1773 O O . LEU A 1 221 ? 4.758 -7.773 -3.654 1 96.12 221 LEU A O 1
ATOM 1777 N N . ASP A 1 222 ? 4.93 -9.992 -3.525 1 97.06 222 ASP A N 1
ATOM 1778 C CA . ASP A 1 222 ? 3.49 -10.242 -3.502 1 97.06 222 ASP A CA 1
ATOM 1779 C C . ASP A 1 222 ? 2.873 -9.766 -2.188 1 97.06 222 ASP A C 1
ATOM 1781 O O . ASP A 1 222 ? 3.469 -9.938 -1.121 1 97.06 222 ASP A O 1
ATOM 1785 N N . SER A 1 223 ? 1.729 -9.188 -2.35 1 98.12 223 SER A N 1
ATOM 1786 C CA . SER A 1 223 ? 0.85 -8.93 -1.214 1 98.12 223 SER A CA 1
ATOM 1787 C C . SER A 1 223 ? -0.594 -9.305 -1.536 1 98.12 223 SER A C 1
ATOM 1789 O O . SER A 1 223 ? -0.956 -9.453 -2.705 1 98.12 223 SER A O 1
ATOM 1791 N N . LEU A 1 224 ? -1.335 -9.602 -0.506 1 98.69 224 LEU A N 1
ATOM 1792 C CA . LEU A 1 224 ? -2.793 -9.625 -0.576 1 98.69 224 LEU A CA 1
ATOM 1793 C C . LEU A 1 224 ? -3.373 -8.258 -0.226 1 98.69 224 LEU A C 1
ATOM 1795 O O . LEU A 1 224 ? -3.061 -7.699 0.827 1 98.69 224 LEU A O 1
ATOM 1799 N N . THR A 1 225 ? -4.156 -7.684 -1.137 1 98.56 225 THR A N 1
ATOM 1800 C CA . THR A 1 225 ? -4.824 -6.422 -0.854 1 98.56 225 THR A CA 1
ATOM 1801 C C . THR A 1 225 ? -6.336 -6.566 -0.989 1 98.56 225 THR A C 1
ATOM 1803 O O . THR A 1 225 ? -6.82 -7.293 -1.86 1 98.56 225 THR A O 1
ATOM 1806 N N . MET A 1 226 ? -7.035 -5.902 -0.15 1 98.75 226 MET A N 1
ATOM 1807 C CA . MET A 1 226 ? -8.492 -5.848 -0.235 1 98.75 226 MET A CA 1
ATOM 1808 C C . MET A 1 226 ? -8.961 -4.469 -0.68 1 98.75 226 MET A C 1
ATOM 1810 O O . MET A 1 226 ? -8.578 -3.457 -0.088 1 98.75 226 MET A O 1
ATOM 1814 N N . TRP A 1 227 ? -9.734 -4.484 -1.659 1 98.69 227 TRP A N 1
ATOM 1815 C CA . TRP A 1 227 ? -10.281 -3.273 -2.264 1 98.69 227 TRP A CA 1
ATOM 1816 C C . TRP A 1 227 ? -11.805 -3.24 -2.135 1 98.69 227 TRP A C 1
ATOM 1818 O O . TRP A 1 227 ? -12.477 -4.223 -2.447 1 98.69 227 TRP A O 1
ATOM 1828 N N . LYS A 1 228 ? -12.297 -2.172 -1.648 1 98.25 228 LYS A N 1
ATOM 1829 C CA . LYS A 1 228 ? -13.742 -1.998 -1.519 1 98.25 228 LYS A CA 1
ATOM 1830 C C . LYS A 1 228 ? -14.266 -0.958 -2.508 1 98.25 228 LYS A C 1
ATOM 1832 O O . LYS A 1 228 ? -13.633 0.084 -2.707 1 98.25 228 LYS A O 1
ATOM 1837 N N . ARG A 1 229 ? -15.398 -1.276 -3.084 1 97.62 229 ARG A N 1
ATOM 1838 C CA . ARG A 1 229 ? -15.992 -0.401 -4.09 1 97.62 229 ARG A CA 1
ATOM 1839 C C . ARG A 1 229 ? -16.375 0.944 -3.484 1 97.62 229 ARG A C 1
ATOM 1841 O O . ARG A 1 229 ? -16.969 0.998 -2.402 1 97.62 229 ARG A O 1
ATOM 1848 N N . LYS A 1 230 ? -16.031 2.025 -4.219 1 96.56 230 LYS A N 1
ATOM 1849 C CA . LYS A 1 230 ? -16.422 3.383 -3.855 1 96.56 230 LYS A CA 1
ATOM 1850 C C . LYS A 1 230 ? -17.844 3.68 -4.305 1 96.56 230 LYS A C 1
ATOM 1852 O O . LYS A 1 230 ? -18.344 3.092 -5.273 1 96.56 230 LYS A O 1
ATOM 1857 N N . SER A 1 231 ? -18.438 4.57 -3.551 1 95.88 231 SER A N 1
ATOM 1858 C CA . SER A 1 231 ? -19.703 5.062 -4.078 1 95.88 231 SER A CA 1
ATOM 1859 C C . SER A 1 231 ? -19.516 5.676 -5.465 1 95.88 231 SER A C 1
ATOM 1861 O O . SER A 1 231 ? -18.516 6.344 -5.727 1 95.88 231 SER A O 1
ATOM 1863 N N . ALA A 1 232 ? -20.422 5.426 -6.328 1 90.88 232 ALA A N 1
ATOM 1864 C CA . ALA A 1 232 ? -20.328 5.895 -7.707 1 90.88 232 ALA A CA 1
ATOM 1865 C C . ALA A 1 232 ? -20.391 7.418 -7.777 1 90.88 232 ALA A C 1
ATOM 1867 O O . ALA A 1 232 ? -19.656 8.039 -8.539 1 90.88 232 ALA A O 1
ATOM 1868 N N . GLN A 1 233 ? -21.188 8.016 -6.973 1 90 233 GLN A N 1
ATOM 1869 C CA . GLN A 1 233 ? -21.359 9.461 -6.973 1 90 233 GLN A CA 1
ATOM 1870 C C . GLN A 1 233 ? -20.484 10.125 -5.906 1 90 233 GLN A C 1
ATOM 1872 O O . GLN A 1 233 ? -20.594 9.789 -4.727 1 90 233 GLN A O 1
ATOM 1877 N N . PRO A 1 234 ? -19.641 11 -6.359 1 91.25 234 PRO A N 1
ATOM 1878 C CA . PRO A 1 234 ? -18.906 11.758 -5.348 1 91.25 234 PRO A CA 1
ATOM 1879 C C . PRO A 1 234 ? -19.781 12.766 -4.605 1 91.25 234 PRO A C 1
ATOM 1881 O O . PRO A 1 234 ? -20.797 13.203 -5.133 1 91.25 234 PRO A O 1
ATOM 1884 N N . VAL A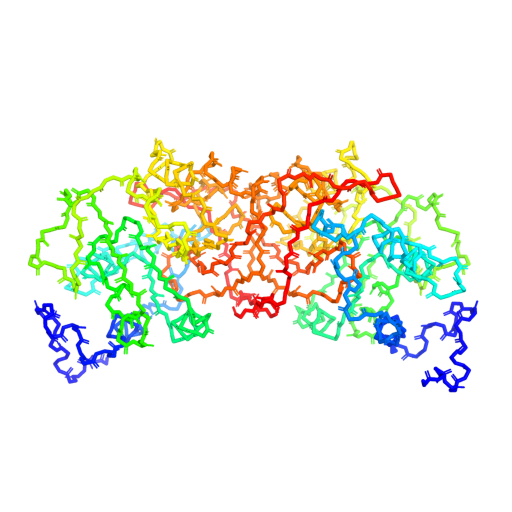 1 235 ? -19.469 13.008 -3.461 1 90.44 235 VAL A N 1
ATOM 1885 C CA . VAL A 1 235 ? -20.156 13.977 -2.625 1 90.44 235 VAL A CA 1
ATOM 1886 C C . VAL A 1 235 ? -19.234 15.164 -2.324 1 90.44 235 VAL A C 1
ATOM 1888 O O . VAL A 1 235 ? -18.078 14.977 -1.971 1 90.44 235 VAL A O 1
ATOM 1891 N N . VAL A 1 236 ? -19.734 16.328 -2.479 1 87.44 236 VAL A N 1
ATOM 1892 C CA . VAL A 1 236 ? -18.969 17.547 -2.221 1 87.44 236 VAL A CA 1
ATOM 1893 C C . VAL A 1 236 ? -18.984 17.875 -0.727 1 87.44 236 VAL A C 1
ATOM 1895 O O . VAL A 1 236 ? -20.062 17.953 -0.123 1 87.44 236 VAL A O 1
ATOM 1898 N N . CYS A 1 237 ? -17.844 17.906 -0.194 1 82.88 237 CYS A N 1
ATOM 1899 C CA . CYS A 1 237 ? -17.688 18.281 1.205 1 82.88 237 CYS A CA 1
ATOM 1900 C C . CYS A 1 237 ? -16.75 19.469 1.346 1 82.88 237 CYS A C 1
ATOM 1902 O O . CYS A 1 237 ? -15.531 19.312 1.293 1 82.88 237 CYS A O 1
ATOM 1904 N N . ASP A 1 238 ? -17.234 20.656 1.591 1 75.94 238 ASP A N 1
ATOM 1905 C CA . ASP A 1 238 ? -16.453 21.891 1.769 1 75.94 238 ASP A CA 1
ATOM 1906 C C . ASP A 1 238 ? -15.469 22.078 0.625 1 75.94 238 ASP A C 1
ATOM 1908 O O . ASP A 1 238 ? -14.266 22.25 0.858 1 75.94 238 ASP A O 1
ATOM 1912 N N . GLY A 1 239 ? -15.891 21.938 -0.522 1 79.19 239 GLY A N 1
ATOM 1913 C CA . GLY A 1 239 ? -15.094 22.25 -1.704 1 79.19 239 GLY A CA 1
ATOM 1914 C C . GLY A 1 239 ? -14.305 21.047 -2.209 1 79.19 239 GLY A C 1
ATOM 1915 O O . GLY A 1 239 ? -13.664 21.125 -3.26 1 79.19 239 GLY A O 1
ATOM 1916 N N . ALA A 1 240 ? -14.273 20 -1.494 1 85.12 240 ALA A N 1
ATOM 1917 C CA . ALA A 1 240 ? -13.578 18.797 -1.923 1 85.12 240 ALA A CA 1
ATOM 1918 C C . ALA A 1 240 ? -14.562 17.672 -2.234 1 85.12 240 ALA A C 1
ATOM 1920 O O . ALA A 1 240 ? -15.633 17.594 -1.637 1 85.12 240 ALA A O 1
ATOM 1921 N N . ASN A 1 241 ? -14.273 16.875 -3.211 1 93.06 241 ASN A N 1
ATOM 1922 C CA . ASN A 1 241 ? -15.109 15.742 -3.592 1 93.06 241 ASN A CA 1
ATOM 1923 C C . ASN A 1 241 ? -14.578 14.438 -3.014 1 93.06 241 ASN A C 1
ATOM 1925 O O . ASN A 1 241 ? -13.383 14.148 -3.107 1 93.06 241 ASN A O 1
ATOM 1929 N N . PHE A 1 242 ? -15.547 13.664 -2.445 1 95.12 242 PHE A N 1
ATOM 1930 C CA . PHE A 1 242 ? -15.18 12.391 -1.829 1 95.12 242 PHE A CA 1
ATOM 1931 C C . PHE A 1 242 ? -16.062 11.266 -2.352 1 95.12 242 PHE A C 1
ATOM 1933 O O . PHE A 1 242 ? -17.219 11.5 -2.717 1 95.12 242 PHE A O 1
ATOM 1940 N N . HIS A 1 243 ? -15.539 10.141 -2.441 1 96.31 243 HIS A N 1
ATOM 1941 C CA . HIS A 1 243 ? -16.312 8.906 -2.6 1 96.31 243 HIS A CA 1
ATOM 1942 C C . HIS A 1 243 ? -16.391 8.133 -1.289 1 96.31 243 HIS A C 1
ATOM 1944 O O . HIS A 1 243 ? -15.367 7.898 -0.639 1 96.31 243 HIS A O 1
ATOM 1950 N N . TYR A 1 244 ? -17.531 7.746 -0.963 1 95.88 244 TYR A N 1
ATOM 1951 C CA . TYR A 1 244 ? -17.703 7.012 0.286 1 95.88 244 TYR A CA 1
ATOM 1952 C C . TYR A 1 244 ? -17.281 5.555 0.125 1 95.88 244 TYR A C 1
ATOM 1954 O O . TYR A 1 244 ? -17.609 4.918 -0.877 1 95.88 244 TYR A O 1
ATOM 1962 N N . VAL A 1 245 ? -16.562 5.082 1.109 1 95.62 245 VAL A N 1
ATOM 1963 C CA . VAL A 1 245 ? -16.25 3.67 1.298 1 95.62 245 VAL A CA 1
ATOM 1964 C C . VAL A 1 245 ? -16.328 3.318 2.783 1 95.62 245 VAL A C 1
ATOM 1966 O O . VAL A 1 245 ? -15.891 4.094 3.633 1 95.62 245 VAL A O 1
ATOM 1969 N N . ASN A 1 246 ? -16.953 2.203 3.037 1 90.81 246 ASN A N 1
ATOM 1970 C CA . ASN A 1 246 ? -16.906 1.716 4.41 1 90.81 246 ASN A CA 1
ATOM 1971 C C . ASN A 1 246 ? -15.523 1.22 4.793 1 90.81 246 ASN A C 1
ATOM 1973 O O . ASN A 1 246 ? -15.07 0.18 4.305 1 90.81 246 ASN A O 1
ATOM 1977 N N . THR A 1 247 ? -14.836 1.847 5.758 1 88.38 247 THR A N 1
ATOM 1978 C CA . THR A 1 247 ? -13.422 1.592 6.039 1 88.38 247 THR A CA 1
ATOM 1979 C C . THR A 1 247 ? -13.273 0.71 7.277 1 88.38 247 THR A C 1
ATOM 1981 O O . THR A 1 247 ? -12.172 0.571 7.816 1 88.38 247 THR A O 1
ATOM 1984 N N . LYS A 1 248 ? -14.227 0.053 7.793 1 83.62 248 LYS A N 1
ATOM 1985 C CA . LYS A 1 248 ? -14.195 -0.719 9.031 1 83.62 248 LYS A CA 1
ATOM 1986 C C . LYS A 1 248 ? -13.18 -1.856 8.945 1 83.62 248 LYS A C 1
ATOM 1988 O O . LYS A 1 248 ? -12.57 -2.234 9.945 1 83.62 248 LYS A O 1
ATOM 1993 N N . CYS A 1 249 ? -12.836 -2.395 7.801 1 82 249 CYS A N 1
ATOM 1994 C CA . CYS A 1 249 ? -11.953 -3.547 7.656 1 82 249 CYS A CA 1
ATOM 1995 C C . CYS A 1 249 ? -10.555 -3.111 7.238 1 82 249 CYS A C 1
ATOM 1997 O O . CYS A 1 249 ? -9.797 -3.898 6.656 1 82 249 CYS A O 1
ATOM 1999 N N . ARG A 1 250 ? -10.125 -1.919 7.656 1 85.25 250 ARG A N 1
ATOM 2000 C CA . ARG A 1 250 ? -8.789 -1.464 7.289 1 85.25 250 ARG A CA 1
ATOM 2001 C C . ARG A 1 250 ? -7.727 -2.109 8.18 1 85.25 250 ARG A C 1
ATOM 2003 O O . ARG A 1 250 ? -7.723 -1.912 9.391 1 85.25 250 ARG A O 1
ATOM 2010 N N . VAL A 1 251 ? -6.781 -2.936 7.461 1 87.75 251 VAL A N 1
ATOM 2011 C CA . VAL A 1 251 ? -5.777 -3.678 8.219 1 87.75 251 VAL A CA 1
ATOM 2012 C C . VAL A 1 251 ? -4.488 -3.779 7.402 1 87.75 251 VAL A C 1
ATOM 2014 O O . VAL A 1 251 ? -4.527 -4.008 6.191 1 87.75 251 VAL A O 1
ATOM 2017 N N . TYR A 1 252 ? -3.379 -3.494 8.062 1 88.62 252 TYR A N 1
ATOM 2018 C CA . TYR A 1 252 ? -2.057 -3.811 7.535 1 88.62 252 TYR A CA 1
ATOM 2019 C C . TYR A 1 252 ? -1.381 -4.891 8.375 1 88.62 252 TYR A C 1
ATOM 2021 O O . TYR A 1 252 ? -1.324 -4.789 9.602 1 88.62 252 TYR A O 1
ATOM 2029 N N . LEU A 1 253 ? -0.951 -5.961 7.715 1 84.44 253 LEU A N 1
ATOM 2030 C CA . LEU A 1 253 ? -0.314 -7.074 8.406 1 84.44 253 LEU A CA 1
ATOM 2031 C C . LEU A 1 253 ? 0.929 -7.543 7.652 1 84.44 253 LEU A C 1
ATOM 2033 O O . LEU A 1 253 ? 0.993 -7.441 6.426 1 84.44 253 LEU A O 1
ATOM 2037 N N . MET B 1 1 ? -18.609 14.141 28.156 1 25.78 1 MET B N 1
ATOM 2038 C CA . MET B 1 1 ? -17.391 13.844 28.906 1 25.78 1 MET B CA 1
ATOM 2039 C C . MET B 1 1 ? -16.312 14.898 28.641 1 25.78 1 MET B C 1
ATOM 2041 O O . MET B 1 1 ? -15.883 15.078 27.5 1 25.78 1 MET B O 1
ATOM 2045 N N . GLU B 1 2 ? -16.203 15.969 29.406 1 33.84 2 GLU B N 1
ATOM 2046 C CA . GLU B 1 2 ? -15.297 17.109 29.484 1 33.84 2 GLU B CA 1
ATOM 2047 C C . GLU B 1 2 ? -13.836 16.672 29.391 1 33.84 2 GLU B C 1
ATOM 2049 O O . GLU B 1 2 ? -13.414 15.734 30.062 1 33.84 2 GLU B O 1
ATOM 2054 N N . ILE B 1 3 ? -13.281 16.484 28.172 1 42.56 3 ILE B N 1
ATOM 2055 C CA . ILE B 1 3 ? -11.828 16.453 28.312 1 42.56 3 ILE B CA 1
ATOM 2056 C C . ILE B 1 3 ? -11.406 17.188 29.578 1 42.56 3 ILE B C 1
ATOM 2058 O O . ILE B 1 3 ? -11.531 18.422 29.656 1 42.56 3 ILE B O 1
ATOM 2062 N N . ASP B 1 4 ? -11.648 16.75 30.75 1 41.28 4 ASP B N 1
ATOM 2063 C CA . ASP B 1 4 ? -11.586 17.281 32.094 1 41.28 4 ASP B CA 1
ATOM 2064 C C . ASP B 1 4 ? -10.312 18.094 32.312 1 41.28 4 ASP B C 1
ATOM 2066 O O . ASP B 1 4 ? -10.359 19.172 32.906 1 41.28 4 ASP B O 1
ATOM 2070 N N . GLY B 1 5 ? -9.078 17.328 32.531 1 41.97 5 GLY B N 1
ATOM 2071 C CA . GLY B 1 5 ? -7.934 18.141 32.938 1 41.97 5 GLY B CA 1
ATOM 2072 C C . GLY B 1 5 ? -7.48 19.094 31.859 1 41.97 5 GLY B C 1
ATOM 2073 O O . GLY B 1 5 ? -7.602 18.797 30.672 1 41.97 5 GLY B O 1
ATOM 2074 N N . GLU B 1 6 ? -7.387 20.453 31.922 1 49.12 6 GLU B N 1
ATOM 2075 C CA . GLU B 1 6 ? -7.09 21.625 31.109 1 49.12 6 GLU B CA 1
ATOM 2076 C C . GLU B 1 6 ? -5.922 21.344 30.156 1 49.12 6 GLU B C 1
ATOM 2078 O O . GLU B 1 6 ? -4.762 21.391 30.578 1 49.12 6 GLU B O 1
ATOM 2083 N N . MET B 1 7 ? -6.012 20.344 29.234 1 58.28 7 MET B N 1
ATOM 2084 C CA . MET B 1 7 ? -4.906 20.297 28.281 1 58.28 7 MET B CA 1
ATOM 2085 C C . MET B 1 7 ? -4.5 21.703 27.859 1 58.28 7 MET B C 1
ATOM 2087 O O . MET B 1 7 ? -5.344 22.516 27.453 1 58.28 7 MET B O 1
ATOM 2091 N N . GLN B 1 8 ? -3.477 22.156 28.422 1 66.5 8 GLN B N 1
ATOM 2092 C CA . GLN B 1 8 ? -2.904 23.453 28.062 1 66.5 8 GLN B CA 1
ATOM 2093 C C . GLN B 1 8 ? -2.199 23.391 26.719 1 66.5 8 GLN B C 1
ATOM 2095 O O . GLN B 1 8 ? -1.188 22.703 26.562 1 66.5 8 GLN B O 1
ATOM 2100 N N . TRP B 1 9 ? -2.889 23.703 25.625 1 79.88 9 TRP B N 1
ATOM 2101 C CA . TRP B 1 9 ? -2.348 23.594 24.266 1 79.88 9 TRP B CA 1
ATOM 2102 C C . TRP B 1 9 ? -2.223 24.969 23.609 1 79.88 9 TRP B C 1
ATOM 2104 O O . TRP B 1 9 ? -1.89 25.078 22.438 1 79.88 9 TRP B O 1
ATOM 2114 N N . GLN B 1 10 ? -2.35 25.953 24.328 1 82.69 10 GLN B N 1
ATOM 2115 C CA . GLN B 1 10 ? -2.531 27.281 23.75 1 82.69 10 GLN B CA 1
ATOM 2116 C C . GLN B 1 10 ? -1.227 27.812 23.156 1 82.69 10 GLN B C 1
ATOM 2118 O O . GLN B 1 10 ? -1.243 28.672 22.266 1 82.69 10 GLN B O 1
ATOM 2123 N N . THR B 1 11 ? -0.116 27.281 23.703 1 88.25 11 THR B N 1
ATOM 2124 C CA . THR B 1 11 ? 1.181 27.703 23.172 1 88.25 11 THR B CA 1
ATOM 2125 C C . THR B 1 11 ? 1.942 26.516 22.609 1 88.25 11 THR B C 1
ATOM 2127 O O . THR B 1 11 ? 1.633 25.359 22.922 1 88.25 11 THR B O 1
ATOM 2130 N N . VAL B 1 12 ? 2.863 26.828 21.797 1 92.88 12 VAL B N 1
ATOM 2131 C CA . VAL B 1 12 ? 3.709 25.781 21.219 1 92.88 12 VAL B CA 1
ATOM 2132 C C . VAL B 1 12 ? 4.426 25.016 22.328 1 92.88 12 VAL B C 1
ATOM 2134 O O . VAL B 1 12 ? 4.531 23.797 22.266 1 92.88 12 VAL B O 1
ATOM 2137 N N . GLU B 1 13 ? 4.891 25.719 23.344 1 90.69 13 GLU B N 1
ATOM 2138 C CA . GLU B 1 13 ? 5.605 25.094 24.453 1 90.69 13 GLU B CA 1
ATOM 2139 C C . GLU B 1 13 ? 4.715 24.109 25.188 1 90.69 13 GLU B C 1
ATOM 2141 O O . GLU B 1 13 ? 5.164 23.016 25.578 1 90.69 13 GLU B O 1
ATOM 2146 N N . LEU B 1 14 ? 3.504 24.469 25.344 1 90.81 14 LEU B N 1
ATOM 2147 C CA . LEU B 1 14 ? 2.562 23.562 26 1 90.81 14 LEU B CA 1
ATOM 2148 C C . LEU B 1 14 ? 2.264 22.359 25.125 1 90.81 14 LEU B C 1
ATOM 2150 O O . LEU B 1 14 ? 2.141 21.234 25.625 1 90.81 14 LEU B O 1
ATOM 2154 N N . ARG B 1 15 ? 2.273 22.562 23.828 1 93.56 15 ARG B N 1
ATOM 2155 C CA . ARG B 1 15 ? 1.936 21.484 22.906 1 93.56 15 ARG B CA 1
ATOM 2156 C C . ARG B 1 15 ? 3.109 20.531 22.734 1 93.56 15 ARG B C 1
ATOM 2158 O O . ARG B 1 15 ? 2.93 19.391 22.297 1 93.56 15 ARG B O 1
ATOM 2165 N N . LYS B 1 16 ? 4.305 20.984 23.031 1 91.88 16 LYS B N 1
ATOM 2166 C CA . LYS B 1 16 ? 5.473 20.109 22.984 1 91.88 16 LYS B CA 1
ATOM 2167 C C . LYS B 1 16 ? 5.398 19.031 24.047 1 91.88 16 LYS B C 1
ATOM 2169 O O . LYS B 1 16 ? 5.891 17.922 23.859 1 91.88 16 LYS B O 1
ATOM 2174 N N . CYS B 1 17 ? 4.699 19.281 25.109 1 88.31 17 CYS B N 1
ATOM 2175 C CA . CYS B 1 17 ? 4.332 18.344 26.156 1 88.31 17 CYS B CA 1
ATOM 2176 C C . CYS B 1 17 ? 5.5 17.422 26.484 1 88.31 17 CYS B C 1
ATOM 2178 O O . CYS B 1 17 ? 5.344 16.203 26.516 1 88.31 17 CYS B O 1
ATOM 2180 N N . GLY B 1 18 ? 6.762 17.875 26.547 1 85.5 18 GLY B N 1
ATOM 2181 C CA . GLY B 1 18 ? 7.93 17.109 26.938 1 85.5 18 GLY B CA 1
ATOM 2182 C C . GLY B 1 18 ? 8.242 15.969 25.984 1 85.5 18 GLY B C 1
ATOM 2183 O O . GLY B 1 18 ? 8.805 14.953 26.391 1 85.5 18 GLY B O 1
ATOM 2184 N N . GLY B 1 19 ? 7.734 16.031 24.781 1 86.81 19 GLY B N 1
ATOM 2185 C CA . GLY B 1 19 ? 8.023 15.008 23.797 1 86.81 19 GLY B CA 1
ATOM 2186 C C . GLY B 1 19 ? 6.891 14.016 23.625 1 86.81 19 GLY B C 1
ATOM 2187 O O . GLY B 1 19 ? 6.926 13.188 22.703 1 86.81 19 GLY B O 1
ATOM 2188 N N . ASP B 1 20 ? 5.918 14.164 24.438 1 92.5 20 ASP B N 1
ATOM 2189 C CA . ASP B 1 20 ? 4.742 13.312 24.266 1 92.5 20 ASP B CA 1
ATOM 2190 C C . ASP B 1 20 ? 3.906 13.758 23.078 1 92.5 20 ASP B C 1
ATOM 2192 O O . ASP B 1 20 ? 3.91 14.938 22.719 1 92.5 20 ASP B O 1
ATOM 2196 N N . ASN B 1 21 ? 3.256 12.852 22.469 1 96.75 21 ASN B N 1
ATOM 2197 C CA . ASN B 1 21 ? 2.441 13.141 21.297 1 96.75 21 ASN B CA 1
ATOM 2198 C C . ASN B 1 21 ? 1.059 13.656 21.672 1 96.75 21 ASN B C 1
ATOM 2200 O O . ASN B 1 21 ? 0.078 12.906 21.641 1 96.75 21 ASN B O 1
ATOM 2204 N N . LEU B 1 22 ? 0.987 14.93 22.016 1 96.38 22 LEU B N 1
ATOM 2205 C CA . LEU B 1 22 ? -0.263 15.555 22.422 1 96.38 22 LEU B CA 1
ATOM 2206 C C . LEU B 1 22 ? -1.292 15.516 21.297 1 96.38 22 LEU B C 1
ATOM 2208 O O . LEU B 1 22 ? -2.49 15.367 21.547 1 96.38 22 LEU B O 1
ATOM 2212 N N . TYR B 1 23 ? -0.808 15.719 20.078 1 96.81 23 TYR B N 1
ATOM 2213 C CA . TYR B 1 23 ? -1.722 15.703 18.938 1 96.81 23 TYR B CA 1
ATOM 2214 C C . TYR B 1 23 ? -2.512 14.406 18.891 1 96.81 23 TYR B C 1
ATOM 2216 O O . TYR B 1 23 ? -3.729 14.414 18.688 1 96.81 23 TYR B O 1
ATOM 2224 N N . TYR B 1 24 ? -1.864 13.242 19.062 1 97.75 24 TYR B N 1
ATOM 2225 C CA . TYR B 1 24 ? -2.541 11.945 19.047 1 97.75 24 TYR B CA 1
ATOM 2226 C C . TYR B 1 24 ? -3.58 11.859 20.156 1 97.75 24 TYR B C 1
ATOM 2228 O O . TYR B 1 24 ? -4.684 11.352 19.938 1 97.75 24 TYR B O 1
ATOM 2236 N N . LYS B 1 25 ? -3.211 12.328 21.312 1 95.81 25 LYS B N 1
ATOM 2237 C CA . LYS B 1 25 ? -4.148 12.336 22.438 1 95.81 25 LYS B CA 1
ATOM 2238 C C . LYS B 1 25 ? -5.383 13.172 22.109 1 95.81 25 LYS B C 1
ATOM 2240 O O . LYS B 1 25 ? -6.512 12.75 22.391 1 95.81 25 LYS B O 1
ATOM 2245 N N . MET B 1 26 ? -5.133 14.352 21.562 1 94.94 26 MET B N 1
ATOM 2246 C CA . MET B 1 26 ? -6.238 15.234 21.219 1 94.94 26 MET B CA 1
ATOM 2247 C C . MET B 1 26 ? -7.078 14.633 20.094 1 94.94 26 MET B C 1
ATOM 2249 O O . MET B 1 26 ? -8.305 14.75 20.094 1 94.94 26 MET B O 1
ATOM 2253 N N . TYR B 1 27 ? -6.43 14.031 19.156 1 96.38 27 TYR B N 1
ATOM 2254 C CA . TYR B 1 27 ? -7.117 13.312 18.094 1 96.38 27 TYR B CA 1
ATOM 2255 C C . TYR B 1 27 ? -8.07 12.273 18.656 1 96.38 27 TYR B C 1
ATOM 2257 O O . TYR B 1 27 ? -9.25 12.227 18.297 1 96.38 27 TYR B O 1
ATOM 2265 N N . CYS B 1 28 ? -7.539 11.422 19.578 1 96.44 28 CYS B N 1
ATOM 2266 C CA . CYS B 1 28 ? -8.352 10.375 20.188 1 96.44 28 CYS B CA 1
ATOM 2267 C C . CYS B 1 28 ? -9.555 10.969 20.906 1 96.44 28 CYS B C 1
ATOM 2269 O O . CYS B 1 28 ? -10.672 10.484 20.766 1 96.44 28 CYS B O 1
ATOM 2271 N N . ALA B 1 29 ? -9.305 12.016 21.656 1 93.5 29 ALA B N 1
ATOM 2272 C CA . ALA B 1 29 ? -10.375 12.664 22.406 1 93.5 29 ALA B CA 1
ATOM 2273 C C . ALA B 1 29 ? -11.445 13.227 21.469 1 93.5 29 ALA B C 1
ATOM 2275 O O . ALA B 1 29 ? -12.641 13.07 21.734 1 93.5 29 ALA B O 1
ATOM 2276 N N . LYS B 1 30 ? -11.016 13.859 20.438 1 93.12 30 LYS B N 1
ATOM 2277 C CA . LYS B 1 30 ? -11.969 14.453 19.5 1 93.12 30 LYS B CA 1
ATOM 2278 C C . LYS B 1 30 ? -12.766 13.375 18.766 1 93.12 30 LYS B C 1
ATOM 2280 O O . LYS B 1 30 ? -13.977 13.508 18.578 1 93.12 30 LYS B O 1
ATOM 2285 N N . MET B 1 31 ? -12.125 12.336 18.328 1 94.62 31 MET B N 1
ATOM 2286 C CA . MET B 1 31 ? -12.789 11.242 17.625 1 94.62 31 MET B CA 1
ATOM 2287 C C . MET B 1 31 ? -13.875 10.609 18.484 1 94.62 31 MET B C 1
ATOM 2289 O O . MET B 1 31 ? -14.922 10.211 17.984 1 94.62 31 MET B O 1
ATOM 2293 N N . GLU B 1 32 ? -13.617 10.539 19.75 1 93.94 32 GLU B N 1
ATOM 2294 C CA . GLU B 1 32 ? -14.586 9.961 20.688 1 93.94 32 GLU B CA 1
ATOM 2295 C C . GLU B 1 32 ? -15.836 10.828 20.781 1 93.94 32 GLU B C 1
ATOM 2297 O O . GLU B 1 32 ? -16.906 10.336 21.156 1 93.94 32 GLU B O 1
ATOM 2302 N N . GLN B 1 33 ? -15.727 12.109 20.469 1 91.69 33 GLN B N 1
ATOM 2303 C CA . GLN B 1 33 ? -16.844 13.031 20.562 1 91.69 33 GLN B CA 1
ATOM 2304 C C . GLN B 1 33 ? -17.75 12.922 19.328 1 91.69 33 GLN B C 1
ATOM 2306 O O . GLN B 1 33 ? -18.891 13.375 19.344 1 91.69 33 GLN B O 1
ATOM 2311 N N . PHE B 1 34 ? -17.203 12.367 18.219 1 93.06 34 PHE B N 1
ATOM 2312 C CA . PHE B 1 34 ? -17.984 12.25 17 1 93.06 34 PHE B CA 1
ATOM 2313 C C . PHE B 1 34 ? -19 11.117 17.109 1 93.06 34 PHE B C 1
ATOM 2315 O O . PHE B 1 34 ? -18.75 10.117 17.797 1 93.06 34 PHE B O 1
ATOM 2322 N N . PRO B 1 35 ? -20.141 11.375 16.484 1 94.81 35 PRO B N 1
ATOM 2323 C CA . PRO B 1 35 ? -21.078 10.242 16.422 1 94.81 35 PRO B CA 1
ATOM 2324 C C . PRO B 1 35 ? -20.5 9.047 15.672 1 94.81 35 PRO B C 1
ATOM 2326 O O . PRO B 1 35 ? -19.578 9.203 14.859 1 94.81 35 PRO B O 1
ATOM 2329 N N . ALA B 1 36 ? -21.062 7.859 15.891 1 92.94 36 ALA B N 1
ATOM 2330 C CA . ALA B 1 36 ? -20.531 6.605 15.359 1 92.94 36 ALA B CA 1
ATOM 2331 C C . ALA B 1 36 ? -20.531 6.605 13.836 1 92.94 36 ALA B C 1
ATOM 2333 O O . ALA B 1 36 ? -19.703 5.938 13.203 1 92.94 36 ALA B O 1
ATOM 2334 N N . ASP B 1 37 ? -21.391 7.422 13.289 1 94.88 37 ASP B N 1
ATOM 2335 C CA . ASP B 1 37 ? -21.531 7.371 11.836 1 94.88 37 ASP B CA 1
ATOM 2336 C C . ASP B 1 37 ? -20.781 8.531 11.18 1 94.88 37 ASP B C 1
ATOM 2338 O O . ASP B 1 37 ? -21.062 8.883 10.023 1 94.88 37 ASP B O 1
ATOM 2342 N N . VAL B 1 38 ? -19.828 9.141 11.883 1 94.06 38 VAL B N 1
ATOM 2343 C CA . VAL B 1 38 ? -19.141 10.328 11.375 1 94.06 38 VAL B CA 1
ATOM 2344 C C . VAL B 1 38 ? -18.438 9.992 10.062 1 94.06 38 VAL B C 1
ATOM 2346 O O . VAL B 1 38 ? -18.328 10.844 9.18 1 94.06 38 VAL B O 1
ATOM 2349 N N . HIS B 1 39 ? -18 8.75 9.859 1 93.44 39 HIS B N 1
ATOM 2350 C CA . HIS B 1 39 ? -17.281 8.328 8.664 1 93.44 39 HIS B CA 1
ATOM 2351 C C . HIS B 1 39 ? -18.203 8.258 7.457 1 93.44 39 HIS B C 1
ATOM 2353 O O . HIS B 1 39 ? -17.75 8.117 6.32 1 93.44 39 HIS B O 1
ATOM 2359 N N . ARG B 1 40 ? -19.5 8.422 7.68 1 94.75 40 ARG B N 1
ATOM 2360 C CA . ARG B 1 40 ? -20.484 8.367 6.594 1 94.75 40 ARG B CA 1
ATOM 2361 C C . ARG B 1 40 ? -20.828 9.773 6.098 1 94.75 40 ARG B C 1
ATOM 2363 O O . ARG B 1 40 ? -21.812 9.953 5.379 1 94.75 40 ARG B O 1
ATOM 2370 N N . PHE B 1 41 ? -20.016 10.773 6.434 1 93.81 41 PHE B N 1
ATOM 2371 C CA . PHE B 1 41 ? -20.297 12.164 6.098 1 93.81 41 PHE B CA 1
ATOM 2372 C C . PHE B 1 41 ? -20.406 12.344 4.59 1 93.81 41 PHE B C 1
ATOM 2374 O O . PHE B 1 41 ? -21.062 13.273 4.121 1 93.81 41 PHE B O 1
ATOM 2381 N N . CYS B 1 42 ? -19.812 11.438 3.799 1 94.31 42 CYS B N 1
ATOM 2382 C CA . CYS B 1 42 ? -19.844 11.531 2.344 1 94.31 42 CYS B CA 1
ATOM 2383 C C . CYS B 1 42 ? -20.594 10.344 1.742 1 94.31 42 CYS B C 1
ATOM 2385 O O . CYS B 1 42 ? -20.359 9.984 0.585 1 94.31 42 CYS B O 1
ATOM 2387 N N . ASP B 1 43 ? -21.406 9.672 2.506 1 94.69 43 ASP B N 1
ATOM 2388 C CA . ASP B 1 43 ? -22.203 8.547 2.059 1 94.69 43 ASP B CA 1
ATOM 2389 C C . ASP B 1 43 ? -23.469 9.023 1.333 1 94.69 43 ASP B C 1
ATOM 2391 O O . ASP B 1 43 ? -24.359 9.602 1.949 1 94.69 43 ASP B O 1
ATOM 2395 N N . PRO B 1 44 ? -23.594 8.719 0.056 1 93.56 44 PRO B N 1
ATOM 2396 C CA . PRO B 1 44 ? -24.766 9.195 -0.679 1 93.56 44 PRO B CA 1
ATOM 2397 C C . PRO B 1 44 ? -26.062 8.516 -0.228 1 93.56 44 PRO B C 1
ATOM 2399 O O . PRO B 1 44 ? -27.156 9 -0.534 1 93.56 44 PRO B O 1
ATOM 2402 N N . GLN B 1 45 ? -25.938 7.484 0.439 1 92.69 45 GLN B N 1
ATOM 2403 C CA . GLN B 1 45 ? -27.109 6.762 0.895 1 92.69 45 GLN B CA 1
ATOM 2404 C C . GLN B 1 45 ? -27.688 7.387 2.162 1 92.69 45 GLN B C 1
ATOM 2406 O O . GLN B 1 45 ? -28.812 7.086 2.553 1 92.69 45 GLN B O 1
ATOM 2411 N N . LEU B 1 46 ? -26.906 8.172 2.842 1 93.06 46 LEU B N 1
ATOM 2412 C CA . LEU B 1 46 ? -27.391 8.891 4.012 1 93.06 46 LEU B CA 1
ATOM 2413 C C . LEU B 1 46 ? -28.297 10.055 3.596 1 93.06 46 LEU B C 1
ATOM 2415 O O . LEU B 1 46 ? -28.094 10.641 2.531 1 93.06 46 LEU B O 1
ATOM 2419 N N . GLN B 1 47 ? -29.219 10.344 4.434 1 92.56 47 GLN B N 1
ATOM 2420 C CA . GLN B 1 47 ? -30.078 11.492 4.168 1 92.56 47 GLN B CA 1
ATOM 2421 C C . GLN B 1 47 ? -29.266 12.781 4.074 1 92.56 47 GLN B C 1
ATOM 2423 O O . GLN B 1 47 ? -28.328 12.977 4.84 1 92.56 47 GLN B O 1
ATOM 2428 N N . HIS B 1 48 ? -29.734 13.617 3.184 1 89.62 48 HIS B N 1
ATOM 2429 C CA . HIS B 1 48 ? -29.031 14.859 2.926 1 89.62 48 HIS B CA 1
ATOM 2430 C C . HIS B 1 48 ? -28.844 15.672 4.207 1 89.62 48 HIS B C 1
ATOM 2432 O O . HIS B 1 48 ? -27.766 16.188 4.473 1 89.62 48 HIS B O 1
ATOM 2438 N N . GLY B 1 49 ? -29.891 15.766 5.004 1 92.56 49 GLY B N 1
ATOM 2439 C CA . GLY B 1 49 ? -29.828 16.5 6.258 1 92.56 49 GLY B CA 1
ATOM 2440 C C . GLY B 1 49 ? -28.781 15.961 7.211 1 92.56 49 GLY B C 1
ATOM 2441 O O . GLY B 1 49 ? -28.047 16.734 7.84 1 92.56 49 GLY B O 1
ATOM 2442 N N . ARG B 1 50 ? -28.734 14.625 7.293 1 94.5 50 ARG B N 1
ATOM 2443 C CA . ARG B 1 50 ? -27.766 13.992 8.18 1 94.5 50 ARG B CA 1
ATOM 2444 C C . ARG B 1 50 ? -26.344 14.219 7.691 1 94.5 50 ARG B C 1
ATOM 2446 O O . ARG B 1 50 ? -25.438 14.508 8.484 1 94.5 50 ARG B O 1
ATOM 2453 N N . ARG B 1 51 ? -26.109 14.133 6.426 1 92.75 51 ARG B N 1
ATOM 2454 C CA . ARG B 1 51 ? -24.797 14.398 5.863 1 92.75 51 ARG B CA 1
ATOM 2455 C C . ARG B 1 51 ? -24.344 15.828 6.164 1 92.75 51 ARG B C 1
ATOM 2457 O O . ARG B 1 51 ? -23.188 16.047 6.543 1 92.75 51 ARG B O 1
ATOM 2464 N N . ARG B 1 52 ? -25.234 16.766 6.016 1 91.19 52 ARG B N 1
ATOM 2465 C CA . ARG B 1 52 ? -24.922 18.156 6.309 1 91.19 52 ARG B CA 1
ATOM 2466 C C . ARG B 1 52 ? -24.531 18.344 7.77 1 91.19 52 ARG B C 1
ATOM 2468 O O . ARG B 1 52 ? -23.609 19.094 8.078 1 91.19 52 ARG B O 1
ATOM 2475 N N . GLU B 1 53 ? -25.203 17.656 8.578 1 92.38 53 GLU B N 1
ATOM 2476 C CA . GLU B 1 53 ? -24.891 17.719 10.008 1 92.38 53 GLU B CA 1
ATOM 2477 C C . GLU B 1 53 ? -23.484 17.188 10.281 1 92.38 53 GLU B C 1
ATOM 2479 O O . GLU B 1 53 ? -22.719 17.812 11.023 1 92.38 53 GLU B O 1
ATOM 2484 N N . LEU B 1 54 ? -23.188 16.047 9.688 1 92.81 54 LEU B N 1
ATOM 2485 C CA . LEU B 1 54 ? -21.875 15.438 9.898 1 92.81 54 LEU B CA 1
ATOM 2486 C C . LEU B 1 54 ? -20.766 16.312 9.344 1 92.81 54 LEU B C 1
ATOM 2488 O O . LEU B 1 54 ? -19.734 16.484 9.984 1 92.81 54 LEU B O 1
ATOM 2492 N N . VAL B 1 55 ? -20.984 16.906 8.203 1 90.44 55 VAL B N 1
ATOM 2493 C CA . VAL B 1 55 ? -20 17.812 7.602 1 90.44 55 VAL B CA 1
ATOM 2494 C C . VAL B 1 55 ? -19.781 19.031 8.492 1 90.44 55 VAL B C 1
ATOM 2496 O O . VAL B 1 55 ? -18.656 19.469 8.695 1 90.44 55 VAL B O 1
ATOM 2499 N N . ARG B 1 56 ? -20.844 19.547 9.016 1 88.62 56 ARG B N 1
ATOM 2500 C CA . ARG B 1 56 ? -20.766 20.688 9.93 1 88.62 56 ARG B CA 1
ATOM 2501 C C . ARG B 1 56 ? -19.953 20.328 11.172 1 88.62 56 ARG B C 1
ATOM 2503 O O . ARG B 1 56 ? -19.156 21.125 11.656 1 88.62 56 ARG B O 1
ATOM 2510 N N . LEU B 1 57 ? -20.172 19.125 11.641 1 87.62 57 LEU B N 1
ATOM 2511 C CA . LEU B 1 57 ? -19.438 18.656 12.812 1 87.62 57 LEU B CA 1
ATOM 2512 C C . LEU B 1 57 ? -17.938 18.562 12.523 1 87.62 57 LEU B C 1
ATOM 2514 O O . LEU B 1 57 ? -17.109 18.891 13.375 1 87.62 57 LEU B O 1
ATOM 2518 N N . LEU B 1 58 ? -17.641 18.156 11.32 1 87.94 58 LEU B N 1
ATOM 2519 C CA . LEU B 1 58 ? -16.25 17.969 10.938 1 87.94 58 LEU B CA 1
ATOM 2520 C C . LEU B 1 58 ? -15.578 19.297 10.672 1 87.94 58 LEU B C 1
ATOM 2522 O O . LEU B 1 58 ? -14.359 19.438 10.836 1 87.94 58 LEU B O 1
ATOM 2526 N N . ARG B 1 59 ? -16.406 20.219 10.328 1 78.81 59 ARG B N 1
ATOM 2527 C CA . ARG B 1 59 ? -15.852 21.531 9.969 1 78.81 59 ARG B CA 1
ATOM 2528 C C . ARG B 1 59 ? -16.016 22.516 11.125 1 78.81 59 ARG B C 1
ATOM 2530 O O . ARG B 1 59 ? -15.453 23.609 11.078 1 78.81 59 ARG B O 1
ATOM 2537 N N . ASN B 1 60 ? -16.859 22.016 12.078 1 69.81 60 ASN B N 1
ATOM 2538 C CA . ASN B 1 60 ? -17.219 22.938 13.148 1 69.81 60 ASN B CA 1
ATOM 2539 C C . ASN B 1 60 ? -15.984 23.547 13.797 1 69.81 60 ASN B C 1
ATOM 2541 O O . ASN B 1 60 ? -15.016 22.844 14.094 1 69.81 60 ASN B O 1
ATOM 2545 N N . VAL B 1 61 ? -16.156 24.812 13.812 1 64.12 61 VAL B N 1
ATOM 2546 C CA . VAL B 1 61 ? -15.102 25.781 14.094 1 64.12 61 VAL B CA 1
ATOM 2547 C C . VAL B 1 61 ? -14.914 25.922 15.602 1 64.12 61 VAL B C 1
ATOM 2549 O O . VAL B 1 61 ? -14.57 26.984 16.094 1 64.12 61 VAL B O 1
ATOM 2552 N N . ASP B 1 62 ? -15.211 24.75 16.188 1 70.06 62 ASP B N 1
ATOM 2553 C CA . ASP B 1 62 ? -14.852 24.875 17.594 1 70.06 62 ASP B CA 1
ATOM 2554 C C . ASP B 1 62 ? -13.336 24.875 17.781 1 70.06 62 ASP B C 1
ATOM 2556 O O . ASP B 1 62 ? -12.586 24.672 16.828 1 70.06 62 ASP B O 1
ATOM 2560 N N . GLU B 1 63 ? -12.891 25.266 18.906 1 73.5 63 GLU B N 1
ATOM 2561 C CA . GLU B 1 63 ? -11.484 25.5 19.234 1 73.5 63 GLU B CA 1
ATOM 2562 C C . GLU B 1 63 ? -10.656 24.25 19.016 1 73.5 63 GLU B C 1
ATOM 2564 O O . GLU B 1 63 ? -9.445 24.328 18.797 1 73.5 63 GLU B O 1
ATOM 2569 N N . LEU B 1 64 ? -11.281 23.125 18.969 1 80.38 64 LEU B N 1
ATOM 2570 C CA . LEU B 1 64 ? -10.531 21.891 18.797 1 80.38 64 LEU B CA 1
ATOM 2571 C C . LEU B 1 64 ? -11.055 21.078 17.609 1 80.38 64 LEU B C 1
ATOM 2573 O O . LEU B 1 64 ? -11.188 19.859 17.688 1 80.38 64 LEU B O 1
ATOM 2577 N N . SER B 1 65 ? -11.383 21.844 16.609 1 85.5 65 SER B N 1
ATOM 2578 C CA . SER B 1 65 ? -11.828 21.188 15.383 1 85.5 65 SER B CA 1
ATOM 2579 C C . SER B 1 65 ? -10.68 20.438 14.711 1 85.5 65 SER B C 1
ATOM 2581 O O . SER B 1 65 ? -9.508 20.688 15.008 1 85.5 65 SER B O 1
ATOM 2583 N N . CYS B 1 66 ? -11.047 19.531 13.836 1 89.12 66 CYS B N 1
ATOM 2584 C CA . CYS B 1 66 ? -10.062 18.781 13.062 1 89.12 66 CYS B CA 1
ATOM 2585 C C . CYS B 1 66 ? -9.156 19.719 12.266 1 89.12 66 CYS B C 1
ATOM 2587 O O . CYS B 1 66 ? -7.938 19.562 12.273 1 89.12 66 CYS B O 1
ATOM 2589 N N . GLN B 1 67 ? -9.742 20.688 11.711 1 88.25 67 GLN B N 1
ATOM 2590 C CA . GLN B 1 67 ? -8.992 21.641 10.898 1 88.25 67 GLN B CA 1
ATOM 2591 C C . GLN B 1 67 ? -8.008 22.438 11.742 1 88.25 67 GLN B C 1
ATOM 2593 O O . GLN B 1 67 ? -6.855 22.625 11.352 1 88.25 67 GLN B O 1
ATOM 2598 N N . LYS B 1 68 ? -8.461 22.922 12.836 1 89.81 68 LYS B N 1
ATOM 2599 C CA . LYS B 1 68 ? -7.594 23.703 13.719 1 89.81 68 LYS B CA 1
ATOM 2600 C C . LYS B 1 68 ? -6.426 22.859 14.227 1 89.81 68 LYS B C 1
ATOM 2602 O O . LYS B 1 68 ? -5.289 23.328 14.281 1 89.81 68 LYS B O 1
ATOM 2607 N N . LEU B 1 69 ? -6.777 21.656 14.602 1 92.88 69 LEU B N 1
ATOM 2608 C CA . LEU B 1 69 ? -5.727 20.781 15.094 1 92.88 69 LEU B CA 1
ATOM 2609 C C . LEU B 1 69 ? -4.711 20.469 14 1 92.88 69 LEU B C 1
ATOM 2611 O O . LEU B 1 69 ? -3.506 20.422 14.258 1 92.88 69 LEU B O 1
ATOM 2615 N N . GLN B 1 70 ? -5.176 20.312 12.781 1 93.12 70 GLN B N 1
ATOM 2616 C CA . GLN B 1 70 ? -4.281 20.078 11.656 1 93.12 70 GLN B CA 1
ATOM 2617 C C . GLN B 1 70 ? -3.375 21.297 11.422 1 93.12 70 GLN B C 1
ATOM 2619 O O . GLN B 1 70 ? -2.201 21.141 11.078 1 93.12 70 GLN B O 1
ATOM 2624 N N . ILE B 1 71 ? -3.914 22.453 11.609 1 91.44 71 ILE B N 1
ATOM 2625 C CA . ILE B 1 71 ? -3.146 23.672 11.43 1 91.44 71 ILE B CA 1
ATOM 2626 C C . ILE B 1 71 ? -2.121 23.812 12.555 1 91.44 71 ILE B C 1
ATOM 2628 O O . ILE B 1 71 ? -0.965 24.172 12.312 1 91.44 71 ILE B O 1
ATOM 2632 N N . LEU B 1 72 ? -2.541 23.484 13.789 1 92.56 72 LEU B N 1
ATOM 2633 C CA . LEU B 1 72 ? -1.697 23.688 14.961 1 92.56 72 LEU B CA 1
ATOM 2634 C C . LEU B 1 72 ? -0.573 22.672 15.008 1 92.56 72 LEU B C 1
ATOM 2636 O O . LEU B 1 72 ? 0.527 22.969 15.477 1 92.56 72 LEU B O 1
ATOM 2640 N N . PHE B 1 73 ? -0.812 21.5 14.539 1 95.81 73 PHE B N 1
ATOM 2641 C CA . PHE B 1 73 ? 0.162 20.422 14.68 1 95.81 73 PHE B CA 1
AT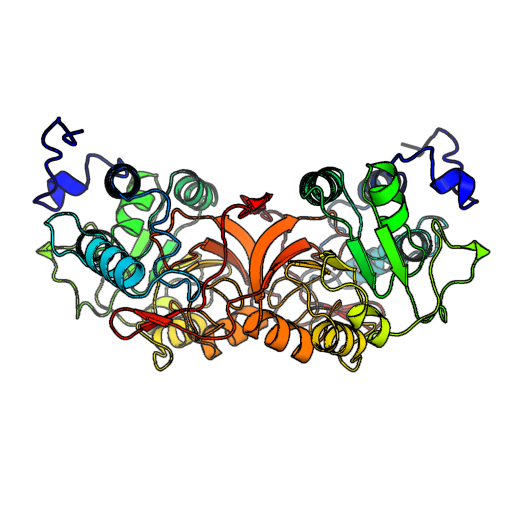OM 2642 C C . PHE B 1 73 ? 0.694 20 13.32 1 95.81 73 PHE B C 1
ATOM 2644 O O . PHE B 1 73 ? 1.753 20.453 12.891 1 95.81 73 PHE B O 1
ATOM 2651 N N . SER B 1 74 ? -0.03 19.188 12.609 1 96.25 74 SER B N 1
ATOM 2652 C CA . SER B 1 74 ? 0.279 18.672 11.281 1 96.25 74 SER B CA 1
ATOM 2653 C C . SER B 1 74 ? -0.967 18.109 10.602 1 96.25 74 SER B C 1
ATOM 2655 O O . SER B 1 74 ? -1.946 17.766 11.273 1 96.25 74 SER B O 1
ATOM 2657 N N . PHE B 1 75 ? -0.916 18.062 9.32 1 95.25 75 PHE B N 1
ATOM 2658 C CA . PHE B 1 75 ? -2.061 17.547 8.586 1 95.25 75 PHE B CA 1
ATOM 2659 C C . PHE B 1 75 ? -2.312 16.078 8.938 1 95.25 75 PHE B C 1
ATOM 2661 O O . PHE B 1 75 ? -3.451 15.688 9.203 1 95.25 75 PHE B O 1
ATOM 2668 N N . SER B 1 76 ? -1.251 15.25 8.906 1 97.94 76 SER B N 1
ATOM 2669 C CA . SER B 1 76 ? -1.368 13.852 9.305 1 97.94 76 SER B CA 1
ATOM 2670 C C . SER B 1 76 ? -1.143 13.68 10.805 1 97.94 76 SER B C 1
ATOM 2672 O O . SER B 1 76 ? -0.467 14.5 11.43 1 97.94 76 SER B O 1
ATOM 2674 N N . VAL B 1 77 ? -1.676 12.656 11.352 1 98.31 77 VAL B N 1
ATOM 2675 C CA . VAL B 1 77 ? -1.578 12.406 12.789 1 98.31 77 VAL B CA 1
ATOM 2676 C C . VAL B 1 77 ? -0.526 11.328 13.055 1 98.31 77 VAL B C 1
ATOM 2678 O O . VAL B 1 77 ? -0.732 10.156 12.734 1 98.31 77 VAL B O 1
ATOM 2681 N N . PRO B 1 78 ? 0.595 11.734 13.648 1 98.38 78 PRO B N 1
ATOM 2682 C CA . PRO B 1 78 ? 1.586 10.719 14.008 1 98.38 78 PRO B CA 1
ATOM 2683 C C . PRO B 1 78 ? 1.1 9.781 15.109 1 98.38 78 PRO B C 1
ATOM 2685 O O . PRO B 1 78 ? 0.24 10.156 15.914 1 98.38 78 PRO B O 1
ATOM 2688 N N . ASN B 1 79 ? 1.574 8.57 15.102 1 97.75 79 ASN B N 1
ATOM 2689 C CA . ASN B 1 79 ? 1.357 7.648 16.219 1 97.75 79 ASN B CA 1
ATOM 2690 C C . ASN B 1 79 ? 2.656 6.977 16.641 1 97.75 79 ASN B C 1
ATOM 2692 O O . ASN B 1 79 ? 3.701 7.176 16.016 1 97.75 79 ASN B O 1
ATOM 2696 N N . ALA B 1 80 ? 2.582 6.285 17.703 1 97.56 80 ALA B N 1
ATOM 2697 C CA . ALA B 1 80 ? 3.773 5.707 18.328 1 97.56 80 ALA B CA 1
ATOM 2698 C C . ALA B 1 80 ? 4.457 4.719 17.375 1 97.56 80 ALA B C 1
ATOM 2700 O O . ALA B 1 80 ? 5.688 4.676 17.297 1 97.56 80 ALA B O 1
ATOM 2701 N N . GLU B 1 81 ? 3.717 3.93 16.656 1 97.12 81 GLU B N 1
ATOM 2702 C CA . GLU B 1 81 ? 4.266 2.924 15.758 1 97.12 81 GLU B CA 1
ATOM 2703 C C . GLU B 1 81 ? 5.105 3.57 14.656 1 97.12 81 GLU B C 1
ATOM 2705 O O . GLU B 1 81 ? 6.207 3.109 14.359 1 97.12 81 GLU B O 1
ATOM 2710 N N . ALA B 1 82 ? 4.582 4.617 14.094 1 98.19 82 ALA B N 1
ATOM 2711 C CA . ALA B 1 82 ? 5.28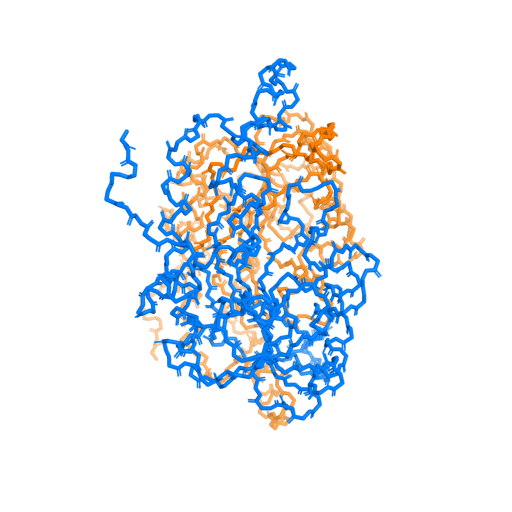9 5.312 13.023 1 98.19 82 ALA B CA 1
ATOM 2712 C C . ALA B 1 82 ? 6.57 5.961 13.539 1 98.19 82 ALA B C 1
ATOM 2714 O O . ALA B 1 82 ? 7.625 5.863 12.906 1 98.19 82 ALA B O 1
ATOM 2715 N N . ILE B 1 83 ? 6.465 6.621 14.703 1 98.5 83 ILE B N 1
ATOM 2716 C CA . ILE B 1 83 ? 7.617 7.297 15.289 1 98.5 83 ILE B CA 1
ATOM 2717 C C . ILE B 1 83 ? 8.703 6.273 15.617 1 98.5 83 ILE B C 1
ATOM 2719 O O . ILE B 1 83 ? 9.875 6.484 15.297 1 98.5 83 ILE B O 1
ATOM 2723 N N . THR B 1 84 ? 8.328 5.172 16.203 1 97.94 84 THR B N 1
ATOM 2724 C CA . THR B 1 84 ? 9.273 4.117 16.547 1 97.94 84 THR B CA 1
ATOM 2725 C C . THR B 1 84 ? 9.906 3.523 15.305 1 97.94 84 THR B C 1
ATOM 2727 O O . THR B 1 84 ? 11.117 3.277 15.273 1 97.94 84 THR B O 1
ATOM 2730 N N . PHE B 1 85 ? 9.141 3.305 14.32 1 98.06 85 PHE B N 1
ATOM 2731 C CA . PHE B 1 85 ? 9.641 2.746 13.07 1 98.06 85 PHE B CA 1
ATOM 2732 C C . PHE B 1 85 ? 10.734 3.625 12.484 1 98.06 85 PHE B C 1
ATOM 2734 O O . PHE B 1 85 ? 11.805 3.133 12.125 1 98.06 85 PHE B O 1
ATOM 2741 N N . ILE B 1 86 ? 10.477 4.934 12.422 1 98.44 86 ILE B N 1
ATOM 2742 C CA . ILE B 1 86 ? 11.438 5.859 11.844 1 98.44 86 ILE B CA 1
ATOM 2743 C C . ILE B 1 86 ? 12.688 5.926 12.719 1 98.44 86 ILE B C 1
ATOM 2745 O O . ILE B 1 86 ? 13.812 5.883 12.211 1 98.44 86 ILE B O 1
ATOM 2749 N N . SER B 1 87 ? 12.438 6.016 14.039 1 98.19 87 SER B N 1
ATOM 2750 C CA . SER B 1 87 ? 13.57 6.09 14.961 1 98.19 87 SER B CA 1
ATOM 2751 C C . SER B 1 87 ? 14.438 4.84 14.867 1 98.19 87 SER B C 1
ATOM 2753 O O . SER B 1 87 ? 15.664 4.922 14.961 1 98.19 87 SER B O 1
ATOM 2755 N N . ASP B 1 88 ? 13.852 3.688 14.633 1 97.44 88 ASP B N 1
ATOM 2756 C CA . ASP B 1 88 ? 14.547 2.406 14.617 1 97.44 88 ASP B CA 1
ATOM 2757 C C . ASP B 1 88 ? 15.391 2.26 13.344 1 97.44 88 ASP B C 1
ATOM 2759 O O . ASP B 1 88 ? 16.25 1.383 13.266 1 97.44 88 ASP B O 1
ATOM 2763 N N . LEU B 1 89 ? 15.102 3.074 12.352 1 96.69 89 LEU B N 1
ATOM 2764 C CA . LEU B 1 89 ? 15.977 3.051 11.18 1 96.69 89 LEU B CA 1
ATOM 2765 C C . LEU B 1 89 ? 17.406 3.447 11.555 1 96.69 89 LEU B C 1
ATOM 2767 O O . LEU B 1 89 ? 18.344 3.111 10.844 1 96.69 89 LEU B O 1
ATOM 2771 N N . ASN B 1 90 ? 17.484 4.23 12.656 1 97.44 90 ASN B N 1
ATOM 2772 C CA . ASN B 1 90 ? 18.781 4.699 13.141 1 97.44 90 ASN B CA 1
ATOM 2773 C C . ASN B 1 90 ? 19.578 5.387 12.031 1 97.44 90 ASN B C 1
ATOM 2775 O O . ASN B 1 90 ? 20.75 5.074 11.812 1 97.44 90 ASN B O 1
ATOM 2779 N N . GLN B 1 91 ? 18.906 6.238 11.289 1 98.06 91 GLN B N 1
ATOM 2780 C CA . GLN B 1 91 ? 19.484 7.051 10.219 1 98.06 91 GLN B CA 1
ATOM 2781 C C . GLN B 1 91 ? 19.109 8.516 10.383 1 98.06 91 GLN B C 1
ATOM 2783 O O . GLN B 1 91 ? 18.016 8.836 10.875 1 98.06 91 GLN B O 1
ATOM 2788 N N . PRO B 1 92 ? 20 9.43 10 1 98.81 92 PRO B N 1
ATOM 2789 C CA . PRO B 1 92 ? 19.609 10.836 10 1 98.81 92 PRO B CA 1
ATOM 2790 C C . PRO B 1 92 ? 18.531 11.148 8.953 1 98.81 92 PRO B C 1
ATOM 2792 O O . PRO B 1 92 ? 18.422 10.438 7.949 1 98.81 92 PRO B O 1
ATOM 2795 N N . VAL B 1 93 ? 17.781 12.188 9.211 1 98.88 93 VAL B N 1
ATOM 2796 C CA . VAL B 1 93 ? 16.609 12.492 8.375 1 98.88 93 VAL B CA 1
ATOM 2797 C C . VAL B 1 93 ? 16.672 13.945 7.926 1 98.88 93 VAL B C 1
ATOM 2799 O O . VAL B 1 93 ? 17.109 14.82 8.68 1 98.88 93 VAL B O 1
ATOM 2802 N N . VAL B 1 94 ? 16.375 14.211 6.699 1 98.94 94 VAL B N 1
ATOM 2803 C CA . VAL B 1 94 ? 16.062 15.547 6.199 1 98.94 94 VAL B CA 1
ATOM 2804 C C . VAL B 1 94 ? 14.586 15.633 5.824 1 98.94 94 VAL B C 1
ATOM 2806 O O . VAL B 1 94 ? 14.086 14.812 5.055 1 98.94 94 VAL B O 1
ATOM 2809 N N . SER B 1 95 ? 13.914 16.547 6.461 1 98.81 95 SER B N 1
ATOM 2810 C CA . SER B 1 95 ? 12.484 16.719 6.246 1 98.81 95 SER B CA 1
ATOM 2811 C C . SER B 1 95 ? 12.203 17.891 5.32 1 98.81 95 SER B C 1
ATOM 2813 O O . SER B 1 95 ? 12.648 19.016 5.574 1 98.81 95 SER B O 1
ATOM 2815 N N . ALA B 1 96 ? 11.461 17.625 4.23 1 98.62 96 ALA B N 1
ATOM 2816 C CA . ALA B 1 96 ? 11.102 18.656 3.25 1 98.62 96 ALA B CA 1
ATOM 2817 C C . ALA B 1 96 ? 9.656 19.109 3.439 1 98.62 96 ALA B C 1
ATOM 2819 O O . ALA B 1 96 ? 8.75 18.281 3.545 1 98.62 96 ALA B O 1
ATOM 2820 N N . GLY B 1 97 ? 9.438 20.391 3.387 1 97.19 97 GLY B N 1
ATOM 2821 C CA . GLY B 1 97 ? 8.094 20.906 3.613 1 97.19 97 GLY B CA 1
ATOM 2822 C C . GLY B 1 97 ? 7.582 20.641 5.02 1 97.19 97 GLY B C 1
ATOM 2823 O O . GLY B 1 97 ? 6.484 20.094 5.195 1 97.19 97 GLY B O 1
ATOM 2824 N N . ALA B 1 98 ? 8.305 21.078 6.031 1 97.31 98 ALA B N 1
ATOM 2825 C CA . ALA B 1 98 ? 8.117 20.641 7.41 1 97.31 98 ALA B CA 1
ATOM 2826 C C . ALA B 1 98 ? 6.922 21.344 8.055 1 97.31 98 ALA B C 1
ATOM 2828 O O . ALA B 1 98 ? 6.426 20.906 9.094 1 97.31 98 ALA B O 1
ATOM 2829 N N . GLY B 1 99 ? 6.438 22.469 7.438 1 95.75 99 GLY B N 1
ATOM 2830 C CA . GLY B 1 99 ? 5.312 23.188 8.023 1 95.75 99 GLY B CA 1
ATOM 2831 C C . GLY B 1 99 ? 5.586 23.688 9.43 1 95.75 99 GLY B C 1
ATOM 2832 O O . GLY B 1 99 ? 6.551 24.422 9.656 1 95.75 99 GLY B O 1
ATOM 2833 N N . THR B 1 100 ? 4.824 23.219 10.406 1 95.75 100 THR B N 1
ATOM 2834 C CA . THR B 1 100 ? 5.023 23.641 11.789 1 95.75 100 THR B CA 1
ATOM 2835 C C . THR B 1 100 ? 6.18 22.875 12.422 1 95.75 100 THR B C 1
ATOM 2837 O O . THR B 1 100 ? 6.695 23.266 13.469 1 95.75 100 THR B O 1
ATOM 2840 N N . GLY B 1 101 ? 6.543 21.734 11.875 1 97.5 101 GLY B N 1
ATOM 2841 C CA . GLY B 1 101 ? 7.652 20.953 12.383 1 97.5 101 GLY B CA 1
ATOM 2842 C C . GLY B 1 101 ? 7.254 20.016 13.508 1 97.5 101 GLY B C 1
ATOM 2843 O O . GLY B 1 101 ? 8.086 19.641 14.328 1 97.5 101 GLY B O 1
ATOM 2844 N N . TYR B 1 102 ? 5.965 19.672 13.57 1 97.94 102 TYR B N 1
ATOM 2845 C CA . TYR B 1 102 ? 5.531 18.844 14.688 1 97.94 102 TYR B CA 1
ATOM 2846 C C . TYR B 1 102 ? 6.074 17.422 14.555 1 97.94 102 TYR B C 1
ATOM 2848 O O . TYR B 1 102 ? 6.562 16.844 15.523 1 97.94 102 TYR B O 1
ATOM 2856 N N . TRP B 1 103 ? 5.973 16.812 13.336 1 98.5 103 TRP B N 1
ATOM 2857 C CA . TRP B 1 103 ? 6.598 15.523 13.094 1 98.5 103 TRP B CA 1
ATOM 2858 C C . TRP B 1 103 ? 8.07 15.547 13.484 1 98.5 103 TRP B C 1
ATOM 2860 O O . TRP B 1 103 ? 8.547 14.648 14.18 1 98.5 103 TRP B O 1
ATOM 2870 N N . GLU B 1 104 ? 8.742 16.594 13.023 1 98.44 104 GLU B N 1
ATOM 2871 C CA . GLU B 1 104 ? 10.18 16.734 13.25 1 98.44 104 GLU B CA 1
ATOM 2872 C C . GLU B 1 104 ? 10.5 16.828 14.734 1 98.44 104 GLU B C 1
ATOM 2874 O O . GLU B 1 104 ? 11.461 16.219 15.211 1 98.44 104 GLU B O 1
ATOM 2879 N N . TYR B 1 105 ? 9.695 17.578 15.422 1 98.19 105 TYR B N 1
ATOM 2880 C CA . TYR B 1 105 ? 9.875 17.703 16.859 1 98.19 105 TYR B CA 1
ATOM 2881 C C . TYR B 1 105 ? 9.758 16.359 17.547 1 98.19 105 TYR B C 1
ATOM 2883 O O . TYR B 1 105 ? 10.609 15.984 18.359 1 98.19 105 TYR B O 1
ATOM 2891 N N . LEU B 1 106 ? 8.688 15.578 17.219 1 98.25 106 LEU B N 1
ATOM 2892 C CA . LEU B 1 106 ? 8.484 14.273 17.828 1 98.25 106 LEU B CA 1
ATOM 2893 C C . LEU B 1 106 ? 9.648 13.336 17.516 1 98.25 106 LEU B C 1
ATOM 2895 O O . LEU B 1 106 ? 10.156 12.648 18.406 1 98.25 106 LEU B O 1
ATOM 2899 N N . LEU B 1 107 ? 10.055 13.336 16.281 1 98.56 107 LEU B N 1
ATOM 2900 C CA . LEU B 1 107 ? 11.141 12.453 15.859 1 98.56 107 LEU B CA 1
ATOM 2901 C C . LEU B 1 107 ? 12.438 12.812 16.578 1 98.56 107 LEU B C 1
ATOM 2903 O O . LEU B 1 107 ? 13.156 11.93 17.047 1 98.56 107 LEU B O 1
ATOM 2907 N N . LYS B 1 108 ? 12.742 14.109 16.688 1 98.19 108 LYS B N 1
ATOM 2908 C CA . LYS B 1 108 ? 13.922 14.539 17.438 1 98.19 108 LYS B CA 1
ATOM 2909 C C . LYS B 1 108 ? 13.836 14.125 18.906 1 98.19 108 LYS B C 1
ATOM 2911 O O . LYS B 1 108 ? 14.828 13.688 19.484 1 98.19 108 LYS B O 1
ATOM 2916 N N . SER B 1 109 ? 12.633 14.25 19.422 1 97.5 109 SER B N 1
ATOM 2917 C CA . SER B 1 109 ? 12.422 13.875 20.812 1 97.5 109 SER B CA 1
ATOM 2918 C C . SER B 1 109 ? 12.648 12.383 21.031 1 97.5 109 SER B C 1
ATOM 2920 O O . SER B 1 109 ? 12.844 11.938 22.156 1 97.5 109 SER B O 1
ATOM 2922 N N . HIS B 1 110 ? 12.633 11.641 19.984 1 97.31 110 HIS B N 1
ATOM 2923 C CA . HIS B 1 110 ? 12.875 10.203 20.047 1 97.31 110 HIS B CA 1
ATOM 2924 C C . HIS B 1 110 ? 14.258 9.852 19.531 1 97.31 110 HIS B C 1
ATOM 2926 O O . HIS B 1 110 ? 14.492 8.711 19.109 1 97.31 110 HIS B O 1
ATOM 2932 N N . GLY B 1 111 ? 15.102 10.805 19.359 1 97.44 111 GLY B N 1
ATOM 2933 C CA . GLY B 1 111 ? 16.516 10.57 19.141 1 97.44 111 GLY B CA 1
ATOM 2934 C C . GLY B 1 111 ? 16.922 10.633 17.688 1 97.44 111 GLY B C 1
ATOM 2935 O O . GLY B 1 111 ? 18.078 10.344 17.344 1 97.44 111 GLY B O 1
ATOM 2936 N N . VAL B 1 112 ? 16.109 11.055 16.828 1 98.5 112 VAL B N 1
ATOM 2937 C CA . VAL B 1 112 ? 16.422 11.109 15.406 1 98.5 112 VAL B CA 1
ATOM 2938 C C . VAL B 1 112 ? 17.203 12.383 15.094 1 98.5 112 VAL B C 1
ATOM 2940 O O . VAL B 1 112 ? 16.781 13.484 15.469 1 98.5 112 VAL B O 1
ATOM 2943 N N . ASP B 1 113 ? 18.359 12.273 14.5 1 98.75 113 ASP B N 1
ATOM 2944 C CA . ASP B 1 113 ? 19.047 13.422 13.93 1 98.75 113 ASP B CA 1
ATOM 2945 C C . ASP B 1 113 ? 18.297 13.953 12.703 1 98.75 113 ASP B C 1
ATOM 2947 O O . ASP B 1 113 ? 18.281 13.305 11.656 1 98.75 113 ASP B O 1
ATOM 2951 N N . LEU B 1 114 ? 17.703 15.164 12.883 1 98.69 114 LEU B N 1
ATOM 2952 C CA . LEU B 1 114 ? 16.781 15.609 11.844 1 98.69 114 LEU B CA 1
ATOM 2953 C C . LEU B 1 114 ? 17.016 17.078 11.5 1 98.69 114 LEU B C 1
ATOM 2955 O O . LEU B 1 114 ? 17.141 17.906 12.398 1 98.69 114 LEU B O 1
ATOM 2959 N N . ILE B 1 115 ? 17.172 17.359 10.188 1 98.5 115 ILE B N 1
ATOM 2960 C CA . ILE B 1 115 ? 17.172 18.719 9.633 1 98.5 115 ILE B CA 1
ATOM 2961 C C . ILE B 1 115 ? 15.867 18.953 8.859 1 98.5 115 ILE B C 1
ATOM 2963 O O . ILE B 1 115 ? 15.406 18.062 8.125 1 98.5 115 ILE B O 1
ATOM 2967 N N . ALA B 1 116 ? 15.328 20.078 9.07 1 98.5 116 ALA B N 1
ATOM 2968 C CA . ALA B 1 116 ? 14.055 20.375 8.406 1 98.5 116 ALA B CA 1
ATOM 2969 C C . ALA B 1 116 ? 14.148 21.672 7.613 1 98.5 116 ALA B C 1
ATOM 2971 O O . ALA B 1 116 ? 14.805 22.625 8.039 1 98.5 116 ALA B O 1
ATOM 2972 N N . PHE B 1 117 ? 13.445 21.672 6.445 1 98.31 117 PHE B N 1
ATOM 2973 C CA . PHE B 1 117 ? 13.367 22.922 5.699 1 98.31 117 PHE B CA 1
ATOM 2974 C C . PHE B 1 117 ? 11.969 23.109 5.129 1 98.31 117 PHE B C 1
ATOM 2976 O O . PHE B 1 117 ? 11.203 22.156 4.988 1 98.31 117 PHE B O 1
ATOM 2983 N N . ASP B 1 118 ? 11.586 24.312 4.906 1 97.12 118 ASP B N 1
ATOM 2984 C CA . ASP B 1 118 ? 10.352 24.75 4.277 1 97.12 118 ASP B CA 1
ATOM 2985 C C . ASP B 1 118 ? 10.523 26.141 3.654 1 97.12 118 ASP B C 1
ATOM 2987 O O . ASP B 1 118 ? 11.445 26.875 4.004 1 97.12 118 ASP B O 1
ATOM 2991 N N . LYS B 1 119 ? 9.664 26.469 2.656 1 91.25 119 LYS B N 1
ATOM 2992 C CA . LYS B 1 119 ? 9.727 27.812 2.078 1 91.25 119 LYS B CA 1
ATOM 2993 C C . LYS B 1 119 ? 9.281 28.859 3.086 1 91.25 119 LYS B C 1
ATOM 2995 O O . LYS B 1 119 ? 9.57 30.047 2.914 1 91.25 119 LYS B O 1
ATOM 3000 N N . ASN B 1 120 ? 8.711 28.5 4.176 1 82.38 120 ASN B N 1
ATOM 3001 C CA . ASN B 1 120 ? 8.352 29.344 5.309 1 82.38 120 ASN B CA 1
ATOM 3002 C C . ASN B 1 120 ? 7.398 30.453 4.898 1 82.38 120 ASN B C 1
ATOM 3004 O O . ASN B 1 120 ? 7.555 31.609 5.328 1 82.38 120 ASN B O 1
ATOM 3008 N N . ILE B 1 121 ? 6.398 30.141 4.117 1 83.94 121 ILE B N 1
ATOM 3009 C CA . ILE B 1 121 ? 5.473 31.156 3.633 1 83.94 121 ILE B CA 1
ATOM 3010 C C . ILE B 1 121 ? 4.129 31.016 4.34 1 83.94 121 ILE B C 1
ATOM 3012 O O . ILE B 1 121 ? 3.316 31.938 4.348 1 83.94 121 ILE B O 1
ATOM 3016 N N . VAL B 1 122 ? 3.885 29.969 4.992 1 84.38 122 VAL B N 1
ATOM 3017 C CA . VAL B 1 122 ? 2.553 29.672 5.512 1 84.38 122 VAL B CA 1
ATOM 3018 C C . VAL B 1 122 ? 2.564 29.734 7.035 1 84.38 122 VAL B C 1
ATOM 3020 O O . VAL B 1 122 ? 1.69 30.359 7.645 1 84.38 122 VAL B O 1
ATOM 3023 N N . TYR B 1 123 ? 3.59 29.203 7.617 1 89.75 123 TYR B N 1
ATOM 3024 C CA . TYR B 1 123 ? 3.613 29.094 9.07 1 89.75 123 TYR B CA 1
ATOM 3025 C C . TYR B 1 123 ? 4.676 30.016 9.672 1 89.75 123 TYR B C 1
ATOM 3027 O O . TYR B 1 123 ? 5.871 29.812 9.453 1 89.75 123 TYR B O 1
ATOM 3035 N N . PRO B 1 124 ? 4.305 30.922 10.484 1 89.81 124 PRO B N 1
ATOM 3036 C CA . PRO B 1 124 ? 5.262 31.812 11.133 1 89.81 124 PRO B CA 1
ATOM 3037 C C . PRO B 1 124 ? 6.109 31.109 12.195 1 89.81 124 PRO B C 1
ATOM 3039 O O . PRO B 1 124 ? 5.738 30.031 12.664 1 89.81 124 PRO B O 1
ATOM 3042 N N . PRO B 1 125 ? 7.207 31.703 12.539 1 90.31 125 PRO B N 1
ATOM 3043 C CA . PRO B 1 125 ? 8.133 31.094 13.484 1 90.31 125 PRO B CA 1
ATOM 3044 C C . PRO B 1 125 ? 7.477 30.75 14.82 1 90.31 125 PRO B C 1
ATOM 3046 O O . PRO B 1 125 ? 7.812 29.75 15.445 1 90.31 125 PRO B O 1
ATOM 3049 N N . GLU B 1 126 ? 6.465 31.547 15.219 1 90.62 126 GLU B N 1
ATOM 3050 C CA . GLU B 1 126 ? 5.828 31.375 16.516 1 90.62 126 GLU B CA 1
ATOM 3051 C C . GLU B 1 126 ? 4.988 30.109 16.562 1 90.62 126 GLU B C 1
ATOM 3053 O O . GLU B 1 126 ? 4.605 29.641 17.641 1 90.62 126 GLU B O 1
ATOM 3058 N N . MET B 1 127 ? 4.75 29.547 15.391 1 92.44 127 MET B N 1
ATOM 3059 C CA . MET B 1 127 ? 3.926 28.344 15.32 1 92.44 127 MET B CA 1
ATOM 3060 C C . MET B 1 127 ? 4.793 27.109 15.18 1 92.44 127 MET B C 1
ATOM 3062 O O . MET B 1 127 ? 4.281 25.984 15.195 1 92.44 127 MET B O 1
ATOM 3066 N N . ARG B 1 128 ? 6.074 27.281 15.125 1 94.94 128 ARG B N 1
ATOM 3067 C CA . ARG B 1 128 ? 6.949 26.172 14.758 1 94.94 128 ARG B CA 1
ATOM 3068 C C . ARG B 1 128 ? 7.426 25.406 15.992 1 94.94 128 ARG B C 1
ATOM 3070 O O . ARG B 1 128 ? 7.762 26.016 17 1 94.94 128 ARG B O 1
ATOM 3077 N N . TYR B 1 129 ? 7.477 24.109 15.922 1 96.44 129 TYR B N 1
ATOM 3078 C CA . TYR B 1 129 ? 7.871 23.234 17.016 1 96.44 129 TYR B CA 1
ATOM 3079 C C . TYR B 1 129 ? 9.367 22.953 16.984 1 96.44 129 TYR B C 1
ATOM 3081 O O . TYR B 1 129 ? 9.945 22.5 17.969 1 96.44 129 TYR B O 1
ATOM 3089 N N . SER B 1 130 ? 9.945 23.172 15.852 1 92.75 130 SER B N 1
ATOM 3090 C CA . SER B 1 130 ? 11.352 22.875 15.586 1 92.75 130 SER B CA 1
ATOM 3091 C C . SER B 1 130 ? 11.984 23.953 14.719 1 92.75 130 SER B C 1
ATOM 3093 O O . SER B 1 130 ? 11.289 24.828 14.195 1 92.75 130 SER B O 1
ATOM 3095 N N . GLU B 1 131 ? 13.312 23.922 14.734 1 94.69 131 GLU B N 1
ATOM 3096 C CA . GLU B 1 131 ? 14.008 24.781 13.781 1 94.69 131 GLU B CA 1
ATOM 3097 C C . GLU B 1 131 ? 13.758 24.328 12.344 1 94.69 131 GLU B C 1
ATOM 3099 O O . GLU B 1 131 ? 13.953 23.156 12.016 1 94.69 131 GLU B O 1
ATOM 3104 N N . ILE B 1 132 ? 13.289 25.234 11.516 1 96.94 132 ILE B N 1
ATOM 3105 C CA . ILE B 1 132 ? 13.023 24.969 10.102 1 96.94 132 ILE B CA 1
ATOM 3106 C C . ILE B 1 132 ? 13.805 25.953 9.234 1 96.94 132 ILE B C 1
ATOM 3108 O O . ILE B 1 132 ? 13.555 27.156 9.273 1 96.94 132 ILE B O 1
ATOM 3112 N N . VAL B 1 133 ? 14.719 25.438 8.484 1 96.12 133 VAL B N 1
ATOM 3113 C CA . VAL B 1 133 ? 15.539 26.234 7.59 1 96.12 133 VAL B CA 1
ATOM 3114 C C . VAL B 1 133 ? 14.703 26.688 6.391 1 96.12 133 VAL B C 1
ATOM 3116 O O . VAL B 1 133 ? 13.938 25.906 5.832 1 96.12 133 VAL B O 1
ATOM 3119 N N . THR B 1 134 ? 14.836 27.969 6.051 1 96.19 134 THR B N 1
ATOM 3120 C CA . THR B 1 134 ? 14.156 28.438 4.848 1 96.19 134 THR B CA 1
ATOM 3121 C C . THR B 1 134 ? 14.938 28.047 3.598 1 96.19 134 THR B C 1
ATOM 3123 O O . THR B 1 134 ? 16.047 28.516 3.379 1 96.19 134 THR B O 1
ATOM 3126 N N . SER B 1 135 ? 14.391 27.156 2.834 1 96.88 135 SER B N 1
ATOM 3127 C CA . SER B 1 135 ? 15.047 26.688 1.617 1 96.88 135 SER B CA 1
ATOM 3128 C C . SER B 1 135 ? 14.062 25.953 0.711 1 96.88 135 SER B C 1
ATOM 3130 O O . SER B 1 135 ? 12.922 25.703 1.1 1 96.88 135 SER B O 1
ATOM 3132 N N . GLY B 1 136 ? 14.5 25.734 -0.564 1 96.69 136 GLY B N 1
ATOM 3133 C CA . GLY B 1 136 ? 13.773 24.906 -1.501 1 96.69 136 GLY B CA 1
ATOM 3134 C C . GLY B 1 136 ? 14.391 23.516 -1.664 1 96.69 136 GLY B C 1
ATOM 3135 O O . GLY B 1 136 ? 15.32 23.156 -0.938 1 96.69 136 GLY B O 1
ATOM 3136 N N . PRO B 1 137 ? 13.781 22.797 -2.592 1 98.25 137 PRO B N 1
ATOM 3137 C CA . PRO B 1 137 ? 14.188 21.406 -2.789 1 98.25 137 PRO B CA 1
ATOM 3138 C C . PRO B 1 137 ? 15.664 21.266 -3.143 1 98.25 137 PRO B C 1
ATOM 3140 O O . PRO B 1 137 ? 16.266 20.219 -2.883 1 98.25 137 PRO B O 1
ATOM 3143 N N . GLU B 1 138 ? 16.297 22.281 -3.658 1 98.06 138 GLU B N 1
ATOM 3144 C CA . GLU B 1 138 ? 17.672 22.219 -4.129 1 98.06 138 GLU B CA 1
ATOM 3145 C C . GLU B 1 138 ? 18.625 21.859 -2.998 1 98.06 138 GLU B C 1
ATOM 3147 O O . GLU B 1 138 ? 19.688 21.281 -3.238 1 98.06 138 GLU B O 1
ATOM 3152 N N . ILE B 1 139 ? 18.281 22.125 -1.773 1 98.38 139 ILE B N 1
ATOM 3153 C CA . ILE B 1 139 ? 19.156 21.891 -0.631 1 98.38 139 ILE B CA 1
ATOM 3154 C C . ILE B 1 139 ? 19.359 20.375 -0.439 1 98.38 139 ILE B C 1
ATOM 3156 O O . ILE B 1 139 ? 20.328 19.953 0.206 1 98.38 139 ILE B O 1
ATOM 3160 N N . LEU B 1 140 ? 18.469 19.594 -0.946 1 98.75 140 LEU B N 1
ATOM 3161 C CA . LEU B 1 140 ? 18.484 18.156 -0.741 1 98.75 140 LEU B CA 1
ATOM 3162 C C . LEU B 1 140 ? 19.766 17.547 -1.323 1 98.75 140 LEU B C 1
ATOM 3164 O O . LEU B 1 140 ? 20.219 16.5 -0.868 1 98.75 140 LEU B O 1
ATOM 3168 N N . GLU B 1 141 ? 20.344 18.172 -2.324 1 98.25 141 GLU B N 1
ATOM 3169 C CA . GLU B 1 141 ? 21.578 17.688 -2.93 1 98.25 141 GLU B CA 1
ATOM 3170 C C . GLU B 1 141 ? 22.703 17.625 -1.906 1 98.25 141 GLU B C 1
ATOM 3172 O O . GLU B 1 141 ? 23.672 16.875 -2.084 1 98.25 141 GLU B O 1
ATOM 3177 N N . GLN B 1 142 ? 22.547 18.375 -0.847 1 98.12 142 GLN B N 1
ATOM 3178 C CA . GLN B 1 142 ? 23.578 18.453 0.181 1 98.12 142 GLN B CA 1
ATOM 3179 C C . GLN B 1 142 ? 23.438 17.312 1.187 1 98.12 142 GLN B C 1
ATOM 3181 O O . GLN B 1 142 ? 24.328 17.109 2.021 1 98.12 142 GLN B O 1
ATOM 3186 N N . PHE B 1 143 ? 22.359 16.531 1.106 1 98.06 143 PHE B N 1
ATOM 3187 C CA . PHE B 1 143 ? 22.078 15.539 2.137 1 98.06 143 PHE B CA 1
ATOM 3188 C C . PHE B 1 143 ? 21.844 14.172 1.515 1 98.06 143 PHE B C 1
ATOM 3190 O O . PHE B 1 143 ? 20.844 13.516 1.802 1 98.06 143 PHE B O 1
ATOM 3197 N N . PRO B 1 144 ? 22.781 13.633 0.729 1 97.62 144 PRO B N 1
ATOM 3198 C CA . PRO B 1 144 ? 22.609 12.328 0.081 1 97.62 144 PRO B CA 1
ATOM 3199 C C . PRO B 1 144 ? 22.625 11.164 1.071 1 97.62 144 PRO B C 1
ATOM 3201 O O . PRO B 1 144 ? 22.172 10.062 0.749 1 97.62 144 PRO B O 1
ATOM 3204 N N . ASP B 1 145 ? 23.125 11.398 2.303 1 98.06 145 ASP B N 1
ATOM 3205 C CA . ASP B 1 145 ? 23.281 10.32 3.271 1 98.06 145 ASP B CA 1
ATOM 3206 C C . ASP B 1 145 ? 22.141 10.297 4.273 1 98.06 145 ASP B C 1
ATOM 3208 O O . ASP B 1 145 ? 22.172 9.562 5.262 1 98.06 145 ASP B O 1
ATOM 3212 N N . ARG B 1 146 ? 21.125 11.109 4.055 1 98.75 146 ARG B N 1
ATOM 3213 C CA . ARG B 1 146 ? 19.984 11.188 4.969 1 98.75 146 ARG B CA 1
ATOM 3214 C C . ARG B 1 146 ? 18.734 10.578 4.344 1 98.75 146 ARG B C 1
ATOM 3216 O O . ARG B 1 146 ? 18.641 10.461 3.121 1 98.75 146 ARG B O 1
ATOM 3223 N N . VAL B 1 147 ? 17.828 10.148 5.156 1 98.88 147 VAL B N 1
ATOM 3224 C CA . VAL B 1 147 ? 16.5 9.734 4.734 1 98.88 147 VAL B CA 1
ATOM 3225 C C . VAL B 1 147 ? 15.648 10.969 4.434 1 98.88 147 VAL B C 1
ATOM 3227 O O . VAL B 1 147 ? 15.625 11.922 5.219 1 98.88 147 VAL B O 1
ATOM 3230 N N . LEU B 1 148 ? 15.023 11.008 3.287 1 98.94 148 LEU B N 1
ATOM 3231 C CA . LEU B 1 148 ? 14.117 12.102 2.965 1 98.94 148 LEU B CA 1
ATOM 3232 C C . LEU B 1 148 ? 12.727 11.844 3.539 1 98.94 148 LEU B C 1
ATOM 3234 O O . LEU B 1 148 ? 12.133 10.797 3.287 1 98.94 148 LEU B O 1
ATOM 3238 N N . PHE B 1 149 ? 12.273 12.758 4.332 1 98.94 149 PHE B N 1
ATOM 3239 C CA . PHE B 1 149 ? 10.945 12.688 4.926 1 98.94 149 PHE B CA 1
ATOM 3240 C C . PHE B 1 149 ? 10 13.68 4.266 1 98.94 149 PHE B C 1
ATOM 3242 O O . PHE B 1 149 ? 10.266 14.883 4.246 1 98.94 149 PHE B O 1
ATOM 3249 N N . LEU B 1 150 ? 8.945 13.188 3.629 1 98.81 150 LEU B N 1
ATOM 3250 C CA . LEU B 1 150 ? 7.902 13.969 2.98 1 98.81 150 LEU B CA 1
ATOM 3251 C C . LEU B 1 150 ? 6.547 13.703 3.627 1 98.81 150 LEU B C 1
ATOM 3253 O O . LEU B 1 150 ? 5.992 12.609 3.488 1 98.81 150 LEU B O 1
ATOM 3257 N N . ALA B 1 151 ? 6.027 14.688 4.305 1 98.56 151 ALA B N 1
ATOM 3258 C CA . ALA B 1 151 ? 4.711 14.547 4.922 1 98.56 151 ALA B CA 1
ATOM 3259 C C . ALA B 1 151 ? 3.742 15.602 4.391 1 98.56 151 ALA B C 1
ATOM 3261 O O . ALA B 1 151 ? 3.775 16.75 4.82 1 98.56 151 ALA B O 1
ATOM 3262 N N . TRP B 1 152 ? 2.883 15.156 3.48 1 97.5 152 TRP B N 1
ATOM 3263 C CA . TRP B 1 152 ? 1.914 16.031 2.828 1 97.5 152 TRP B CA 1
ATOM 3264 C C . TRP B 1 152 ? 2.605 17.234 2.203 1 97.5 152 TRP B C 1
ATOM 3266 O O . TRP B 1 152 ? 2.227 18.391 2.465 1 97.5 152 TRP B O 1
ATOM 3276 N N . PRO B 1 153 ? 3.475 16.969 1.26 1 96.88 153 PRO B N 1
ATOM 3277 C CA . PRO B 1 153 ? 4.312 18.047 0.725 1 96.88 153 PRO B CA 1
ATOM 3278 C C . PRO B 1 153 ? 3.557 18.953 -0.236 1 96.88 153 PRO B C 1
ATOM 3280 O O . PRO B 1 153 ? 3.893 20.141 -0.365 1 96.88 153 PRO B O 1
ATOM 3283 N N . ASP B 1 154 ? 2.551 18.406 -0.926 1 96 154 ASP B N 1
ATOM 3284 C CA . ASP B 1 154 ? 1.897 19.172 -1.979 1 96 154 ASP B CA 1
ATOM 3285 C C . ASP B 1 154 ? 0.559 19.734 -1.502 1 96 154 ASP B C 1
ATOM 3287 O O . ASP B 1 154 ? -0.188 19.047 -0.795 1 96 154 ASP B O 1
ATOM 3291 N N . ILE B 1 155 ? 0.221 20.891 -1.939 1 90.94 155 ILE B N 1
ATOM 3292 C CA . ILE B 1 155 ? -1.044 21.516 -1.571 1 90.94 155 ILE B CA 1
ATOM 3293 C C . ILE B 1 155 ? -2.168 20.969 -2.443 1 90.94 155 ILE B C 1
ATOM 3295 O O . ILE B 1 155 ? -3.293 20.781 -1.974 1 90.94 155 ILE B O 1
ATOM 3299 N N . ASP B 1 156 ? -1.854 20.766 -3.709 1 90.69 156 ASP B N 1
ATOM 3300 C CA . ASP B 1 156 ? -2.816 20.203 -4.648 1 90.69 156 ASP B CA 1
ATOM 3301 C C . ASP B 1 156 ? -2.107 19.516 -5.812 1 90.69 156 ASP B C 1
ATOM 3303 O O . ASP B 1 156 ? -0.884 19.359 -5.805 1 90.69 156 ASP B O 1
ATOM 3307 N N . GLU B 1 157 ? -2.863 19.094 -6.789 1 93.31 157 GLU B N 1
ATOM 3308 C CA . GLU B 1 157 ? -2.352 18.281 -7.883 1 93.31 157 GLU B CA 1
ATOM 3309 C C . GLU B 1 157 ? -1.407 19.078 -8.773 1 93.31 157 GLU B C 1
ATOM 3311 O O . GLU B 1 157 ? -0.545 18.5 -9.445 1 93.31 157 GLU B O 1
ATOM 3316 N N . SER B 1 158 ? -1.505 20.359 -8.781 1 94.44 158 SER B N 1
ATOM 3317 C CA . SER B 1 158 ? -0.68 21.203 -9.648 1 94.44 158 SER B CA 1
ATOM 3318 C C . SER B 1 158 ? 0.679 21.484 -9.016 1 94.44 158 SER B C 1
ATOM 3320 O O . SER B 1 158 ? 1.595 21.953 -9.688 1 94.44 158 SER B O 1
ATOM 3322 N N . SER B 1 159 ? 0.815 21.141 -7.746 1 95 159 SER B N 1
ATOM 3323 C CA . SER B 1 159 ? 2.072 21.375 -7.043 1 95 159 SER B CA 1
ATOM 3324 C C . SER B 1 159 ? 3.203 20.547 -7.637 1 95 159 SER B C 1
ATOM 3326 O O . SER B 1 159 ? 2.994 19.391 -8.031 1 95 159 SER B O 1
ATOM 3328 N N . THR B 1 160 ? 4.426 21.094 -7.625 1 96.56 160 THR B N 1
ATOM 3329 C CA . THR B 1 160 ? 5.586 20.359 -8.125 1 96.56 160 THR B CA 1
ATOM 3330 C C . THR B 1 160 ? 6.602 20.141 -7.008 1 96.56 160 THR B C 1
ATOM 3332 O O . THR B 1 160 ? 7.656 19.531 -7.227 1 96.56 160 THR B O 1
ATOM 3335 N N . PHE B 1 161 ? 6.293 20.547 -5.816 1 97.81 161 PHE B N 1
ATOM 3336 C CA . PHE B 1 161 ? 7.254 20.547 -4.719 1 97.81 161 PHE B CA 1
ATOM 3337 C C . PHE B 1 161 ? 7.77 19.141 -4.461 1 97.81 161 PHE B C 1
ATOM 3339 O O . PHE B 1 161 ? 8.984 18.906 -4.398 1 97.81 161 PHE B O 1
ATOM 3346 N N . SER B 1 162 ? 6.887 18.156 -4.305 1 98.25 162 SER B N 1
ATOM 3347 C CA . SER B 1 162 ? 7.297 16.781 -4.047 1 98.25 162 SER B CA 1
ATOM 3348 C C . SER B 1 162 ? 8.156 16.234 -5.184 1 98.25 162 SER B C 1
ATOM 3350 O O . SER B 1 162 ? 9.164 15.57 -4.941 1 98.25 162 SER B O 1
ATOM 3352 N N . LEU B 1 163 ? 7.73 16.516 -6.402 1 98.62 163 LEU B N 1
ATOM 3353 C CA . LEU B 1 163 ? 8.469 16.047 -7.57 1 98.62 163 LEU B CA 1
ATOM 3354 C C . LEU B 1 163 ? 9.859 16.672 -7.617 1 98.62 163 LEU B C 1
ATOM 3356 O O . LEU B 1 163 ? 10.844 16 -7.926 1 98.62 163 LEU B O 1
ATOM 3360 N N . ASP B 1 164 ? 9.938 18 -7.332 1 98.69 164 ASP B N 1
ATOM 3361 C CA . ASP B 1 164 ? 11.227 18.688 -7.273 1 98.69 164 ASP B CA 1
ATOM 3362 C C . ASP B 1 164 ? 12.125 18.078 -6.195 1 98.69 164 ASP B C 1
ATOM 3364 O O . ASP B 1 164 ? 13.32 17.891 -6.414 1 98.69 164 ASP B O 1
ATOM 3368 N N . CYS B 1 165 ? 11.555 17.766 -5.031 1 98.81 165 CYS B N 1
ATOM 3369 C CA . CYS B 1 165 ? 12.312 17.125 -3.965 1 98.81 165 CYS B CA 1
ATOM 3370 C C . CYS B 1 165 ? 12.883 15.789 -4.426 1 98.81 165 CYS B C 1
ATOM 3372 O O . CYS B 1 165 ? 14.047 15.484 -4.176 1 98.81 165 CYS B O 1
ATOM 3374 N N . LEU B 1 166 ? 12.039 15.016 -5.102 1 98.75 166 LEU B N 1
ATOM 3375 C CA . LEU B 1 166 ? 12.477 13.719 -5.613 1 98.75 166 LEU B CA 1
ATOM 3376 C C . LEU B 1 166 ? 13.633 13.883 -6.594 1 98.75 166 LEU B C 1
ATOM 3378 O O . LEU B 1 166 ? 14.602 13.125 -6.547 1 98.75 166 LEU B O 1
ATOM 3382 N N . SER B 1 167 ? 13.531 14.844 -7.438 1 98.44 167 SER B N 1
ATOM 3383 C CA . SER B 1 167 ? 14.539 15.094 -8.469 1 98.44 167 SER B CA 1
ATOM 3384 C C . SER B 1 167 ? 15.875 15.484 -7.844 1 98.44 167 SER B C 1
ATOM 3386 O O . SER B 1 167 ? 16.938 15.07 -8.312 1 98.44 167 SER B O 1
ATOM 3388 N N . ASP B 1 168 ? 15.844 16.281 -6.789 1 98.69 168 ASP B N 1
ATOM 3389 C CA . ASP B 1 168 ? 17.047 16.828 -6.188 1 98.69 168 ASP B CA 1
ATOM 3390 C C . ASP B 1 168 ? 17.641 15.852 -5.172 1 98.69 168 ASP B C 1
ATOM 3392 O O . ASP B 1 168 ? 18.828 15.938 -4.844 1 98.69 168 ASP B O 1
ATOM 3396 N N . PHE B 1 169 ? 16.828 14.961 -4.676 1 98.75 169 PHE B N 1
ATOM 3397 C CA . PHE B 1 169 ? 17.266 14.023 -3.643 1 98.75 169 PHE B CA 1
ATOM 3398 C C . PHE B 1 169 ? 18.125 12.922 -4.238 1 98.75 169 PHE B C 1
ATOM 3400 O O . PHE B 1 169 ? 17.734 12.266 -5.207 1 98.75 169 PHE B O 1
ATOM 3407 N N . LYS B 1 170 ? 19.266 12.641 -3.668 1 98.25 170 LYS B N 1
ATOM 3408 C CA . LYS B 1 170 ? 20.203 11.664 -4.211 1 98.25 170 LYS B CA 1
ATOM 3409 C C . LYS B 1 170 ? 20.391 10.492 -3.252 1 98.25 170 LYS B C 1
ATOM 3411 O O . LYS B 1 170 ? 21.219 9.609 -3.494 1 98.25 170 LYS B O 1
ATOM 3416 N N . GLY B 1 171 ? 19.625 10.5 -2.143 1 98.06 171 GLY B N 1
ATOM 3417 C CA . GLY B 1 171 ? 19.797 9.469 -1.135 1 98.06 171 GLY B CA 1
ATOM 3418 C C . GLY B 1 171 ? 19.031 8.188 -1.455 1 98.06 171 GLY B C 1
ATOM 3419 O O . GLY B 1 171 ? 18.562 8.008 -2.578 1 98.06 171 GLY B O 1
ATOM 3420 N N . ASP B 1 172 ? 18.844 7.277 -0.441 1 97.56 172 ASP B N 1
ATOM 3421 C CA . ASP B 1 172 ? 18.453 5.898 -0.715 1 97.56 172 ASP B CA 1
ATOM 3422 C C . ASP B 1 172 ? 17.062 5.598 -0.16 1 97.56 172 ASP B C 1
ATOM 3424 O O . ASP B 1 172 ? 16.422 4.637 -0.578 1 97.56 172 ASP B O 1
ATOM 3428 N N . ILE B 1 173 ? 16.656 6.375 0.81 1 98.62 173 ILE B N 1
ATOM 3429 C CA . ILE B 1 173 ? 15.398 6.059 1.475 1 98.62 173 ILE B CA 1
ATOM 3430 C C . ILE B 1 173 ? 14.5 7.293 1.501 1 98.62 173 ILE B C 1
ATOM 3432 O O . ILE B 1 173 ? 14.961 8.391 1.826 1 98.62 173 ILE B O 1
ATOM 3436 N N . ILE B 1 174 ? 13.297 7.117 1.111 1 98.88 174 ILE B N 1
ATOM 3437 C CA . ILE B 1 174 ? 12.266 8.148 1.227 1 98.88 174 ILE B CA 1
ATOM 3438 C C . ILE B 1 174 ? 11.141 7.652 2.133 1 98.88 174 ILE B C 1
ATOM 3440 O O . ILE B 1 174 ? 10.641 6.539 1.959 1 98.88 174 ILE B O 1
ATOM 3444 N N . LEU B 1 175 ? 10.82 8.406 3.111 1 98.94 175 LEU B N 1
ATOM 3445 C CA . LEU B 1 175 ? 9.625 8.219 3.92 1 98.94 175 LEU B CA 1
ATOM 3446 C C . LEU B 1 175 ? 8.508 9.156 3.469 1 98.94 175 LEU B C 1
ATOM 3448 O O . LEU B 1 175 ? 8.695 10.375 3.436 1 98.94 175 LEU B O 1
ATOM 3452 N N . HIS B 1 176 ? 7.422 8.602 3.098 1 98.88 176 HIS B N 1
ATOM 3453 C CA . HIS B 1 176 ? 6.273 9.359 2.619 1 98.88 176 HIS B CA 1
ATOM 3454 C C . HIS B 1 176 ? 5.078 9.203 3.555 1 98.88 176 HIS B C 1
ATOM 3456 O O . HIS B 1 176 ? 4.711 8.086 3.916 1 98.88 176 HIS B O 1
ATOM 3462 N N . VAL B 1 177 ? 4.551 10.297 4.02 1 98.81 177 VAL B N 1
ATOM 3463 C CA . VAL B 1 177 ? 3.318 10.32 4.801 1 98.81 177 VAL B CA 1
ATOM 3464 C C . VAL B 1 177 ? 2.201 10.969 3.984 1 98.81 177 VAL B C 1
ATOM 3466 O O . VAL B 1 177 ? 2.312 12.125 3.57 1 98.81 177 VAL B O 1
ATOM 3469 N N . GLY B 1 178 ? 1.166 10.266 3.771 1 98.44 178 GLY B N 1
ATOM 3470 C CA . GLY B 1 178 ? 0.038 10.75 2.99 1 98.44 178 GLY B CA 1
ATOM 3471 C C . GLY B 1 178 ? -0.703 9.641 2.266 1 98.44 178 GLY B C 1
ATOM 3472 O O . GLY B 1 178 ? -0.658 8.484 2.682 1 98.44 178 GLY B O 1
ATOM 3473 N N . GLU B 1 179 ? -1.438 10.055 1.321 1 98 179 GLU B N 1
ATOM 3474 C CA . GLU B 1 179 ? -2.258 9.141 0.534 1 98 179 GLU B CA 1
ATOM 3475 C C . GLU B 1 179 ? -1.57 8.773 -0.779 1 98 179 GLU B C 1
ATOM 3477 O O . GLU B 1 179 ? -0.855 9.594 -1.36 1 98 179 GLU B O 1
ATOM 3482 N N . LEU B 1 180 ? -1.791 7.57 -1.21 1 98.31 180 LEU B N 1
ATOM 3483 C CA . LEU B 1 180 ? -1.245 7.062 -2.465 1 98.31 180 LEU B CA 1
ATOM 3484 C C . LEU B 1 180 ? -2.354 6.516 -3.357 1 98.31 180 LEU B C 1
ATOM 3486 O O . LEU B 1 180 ? -3.508 6.422 -2.934 1 98.31 180 LEU B O 1
ATOM 3490 N N . LEU B 1 181 ? -2.004 6.219 -4.605 1 98.62 181 LEU B N 1
ATOM 3491 C CA . LEU B 1 181 ? -2.951 5.703 -5.59 1 98.62 181 LEU B CA 1
ATOM 3492 C C . LEU B 1 181 ? -3.801 4.59 -4.992 1 98.62 181 LEU B C 1
ATOM 3494 O O . LEU B 1 181 ? -3.268 3.582 -4.516 1 98.62 181 LEU B O 1
ATOM 3498 N N . GLY B 1 182 ? -5.078 4.777 -4.984 1 98.19 182 GLY B N 1
ATOM 3499 C CA . GLY B 1 182 ? -6.02 3.758 -4.547 1 98.19 182 GLY B CA 1
ATOM 3500 C C . GLY B 1 182 ? -6.23 3.746 -3.047 1 98.19 182 GLY B C 1
ATOM 3501 O O . GLY B 1 182 ? -7.078 3.006 -2.541 1 98.19 182 GLY B O 1
ATOM 3502 N N . GLU B 1 183 ? -5.488 4.5 -2.312 1 97.69 183 GLU B N 1
ATOM 3503 C CA . GLU B 1 183 ? -5.609 4.586 -0.859 1 97.69 183 GLU B CA 1
ATOM 3504 C C . GLU B 1 183 ? -6.039 5.984 -0.426 1 97.69 183 GLU B C 1
ATOM 3506 O O . GLU B 1 183 ? -5.312 6.668 0.298 1 97.69 183 GLU B O 1
ATOM 3511 N N . THR B 1 184 ? -7.238 6.324 -0.855 1 97.25 184 THR B N 1
ATOM 3512 C CA . THR B 1 184 ? -7.812 7.645 -0.627 1 97.25 184 THR B CA 1
ATOM 3513 C C . THR B 1 184 ? -9.328 7.613 -0.807 1 97.25 184 THR B C 1
ATOM 3515 O O . THR B 1 184 ? -9.852 6.766 -1.532 1 97.25 184 THR B O 1
ATOM 3518 N N . LEU B 1 185 ? -10 8.516 -0.118 1 95.88 185 LEU B N 1
ATOM 3519 C CA . LEU B 1 185 ? -11.438 8.703 -0.307 1 95.88 185 LEU B CA 1
ATOM 3520 C C . LEU B 1 185 ? -11.711 9.875 -1.245 1 95.88 185 LEU B C 1
ATOM 3522 O O . LEU B 1 185 ? -12.859 10.133 -1.605 1 95.88 185 LEU B O 1
ATOM 3526 N N . SER B 1 186 ? -10.641 10.539 -1.624 1 95.25 186 SER B N 1
ATOM 3527 C CA . SER B 1 186 ? -10.766 11.672 -2.533 1 95.25 186 SER B CA 1
ATOM 3528 C C . SER B 1 186 ? -11.227 11.219 -3.916 1 95.25 186 SER B C 1
ATOM 3530 O O . SER B 1 186 ? -10.961 10.094 -4.332 1 95.25 186 SER B O 1
ATOM 3532 N N . ALA B 1 187 ? -11.922 12.156 -4.609 1 95.12 187 ALA B N 1
ATOM 3533 C CA . ALA B 1 187 ? -12.289 11.891 -5.996 1 95.12 187 ALA B CA 1
ATOM 3534 C C . ALA B 1 187 ? -11.055 11.758 -6.883 1 95.12 187 ALA B C 1
ATOM 3536 O O . ALA B 1 187 ? -11.094 11.086 -7.918 1 95.12 187 ALA B O 1
ATOM 3537 N N . ASN B 1 188 ? -10.016 12.43 -6.504 1 95.75 188 ASN B N 1
ATOM 3538 C CA . ASN B 1 188 ? -8.719 12.156 -7.109 1 95.75 188 ASN B CA 1
ATOM 3539 C C . ASN B 1 188 ? -8.109 10.859 -6.578 1 95.75 188 ASN B C 1
ATOM 3541 O O . ASN B 1 188 ? -7.641 10.812 -5.441 1 95.75 188 ASN B O 1
ATOM 3545 N N . HIS B 1 189 ? -8.055 9.828 -7.379 1 96.56 189 HIS B N 1
ATOM 3546 C CA . HIS B 1 189 ? -7.672 8.5 -6.906 1 96.56 189 HIS B CA 1
ATOM 3547 C C . HIS B 1 189 ? -6.18 8.438 -6.59 1 96.56 189 HIS B C 1
ATOM 3549 O O . HIS B 1 189 ? -5.699 7.441 -6.047 1 96.56 189 HIS B O 1
ATOM 3555 N N . TRP B 1 190 ? -5.441 9.555 -6.867 1 97.38 190 TRP B N 1
ATOM 3556 C CA . TRP B 1 190 ? -4.039 9.641 -6.48 1 97.38 190 TRP B CA 1
ATOM 3557 C C . TRP B 1 190 ? -3.893 10.227 -5.082 1 97.38 190 TRP B C 1
ATOM 3559 O O . TRP B 1 190 ? -2.787 10.281 -4.535 1 97.38 190 TRP B O 1
ATOM 3569 N N . GLY B 1 191 ? -4.965 10.625 -4.523 1 96.62 191 GLY B N 1
ATOM 3570 C CA . GLY B 1 191 ? -4.941 11.195 -3.188 1 96.62 191 GLY B CA 1
ATOM 3571 C C . GLY B 1 191 ? -4.758 12.703 -3.189 1 96.62 191 GLY B C 1
ATOM 3572 O O . GLY B 1 191 ? -4.988 13.359 -4.207 1 96.62 191 GLY B O 1
ATOM 3573 N N . GLN B 1 192 ? -4.41 13.211 -1.978 1 94.38 192 GLN B N 1
ATOM 3574 C CA . GLN B 1 192 ? -4.391 14.656 -1.787 1 94.38 192 GLN B CA 1
ATOM 3575 C C . GLN B 1 192 ? -3.014 15.141 -1.344 1 94.38 192 GLN B C 1
ATOM 3577 O O . GLN B 1 192 ? -2.77 16.344 -1.257 1 94.38 192 GLN B O 1
ATOM 3582 N N . SER B 1 193 ? -2.082 14.234 -1.152 1 97.06 193 SER B N 1
ATOM 3583 C CA . SER B 1 193 ? -0.861 14.617 -0.451 1 97.06 193 SER B CA 1
ATOM 3584 C C . SER B 1 193 ? 0.299 14.805 -1.423 1 97.06 193 SER B C 1
ATOM 3586 O O . SER B 1 193 ? 1.263 15.516 -1.118 1 97.06 193 SER B O 1
ATOM 3588 N N . THR B 1 194 ? 0.299 14.102 -2.512 1 97.56 194 THR B N 1
ATOM 3589 C CA . THR B 1 194 ? 1.317 14.219 -3.551 1 97.56 194 THR B CA 1
ATOM 3590 C C . THR B 1 194 ? 0.7 14.031 -4.934 1 97.56 194 THR B C 1
ATOM 3592 O O . THR B 1 194 ? -0.333 13.375 -5.078 1 97.56 194 THR B O 1
ATOM 3595 N N . SER B 1 195 ? 1.336 14.602 -5.938 1 97.5 195 SER B N 1
ATOM 3596 C CA . SER B 1 195 ? 0.793 14.594 -7.293 1 97.5 195 SER B CA 1
ATOM 3597 C C . SER B 1 195 ? 0.965 13.227 -7.949 1 97.5 195 SER B C 1
ATOM 3599 O O . SER B 1 195 ? 1.801 12.43 -7.523 1 97.5 195 SER B O 1
ATOM 3601 N N . ARG B 1 196 ? 0.153 13.016 -8.992 1 97.88 196 ARG B N 1
ATOM 3602 C CA . ARG B 1 196 ? 0.296 11.852 -9.852 1 97.88 196 ARG B CA 1
ATOM 3603 C C . ARG B 1 196 ? 1.72 11.727 -10.383 1 97.88 196 ARG B C 1
ATOM 3605 O O . ARG B 1 196 ? 2.32 10.656 -10.328 1 97.88 196 ARG B O 1
ATOM 3612 N N . SER B 1 197 ? 2.279 12.836 -10.867 1 98.31 197 SER B N 1
ATOM 3613 C CA . SER B 1 197 ? 3.617 12.844 -11.445 1 98.31 197 SER B CA 1
ATOM 3614 C C . SER B 1 197 ? 4.664 12.406 -10.43 1 98.31 197 SER B C 1
ATOM 3616 O O . SER B 1 197 ? 5.582 11.648 -10.75 1 98.31 197 SER B O 1
ATOM 3618 N N . PHE B 1 198 ? 4.535 12.914 -9.211 1 98.75 198 PHE B N 1
ATOM 3619 C CA . PHE B 1 198 ? 5.453 12.5 -8.148 1 98.75 198 PHE B CA 1
ATOM 3620 C C . PHE B 1 198 ? 5.359 11 -7.91 1 98.75 198 PHE B C 1
ATOM 3622 O O . PHE B 1 198 ? 6.379 10.312 -7.848 1 98.75 198 PHE B O 1
ATOM 3629 N N . GLN B 1 199 ? 4.102 10.461 -7.766 1 98.81 199 GLN B N 1
ATOM 3630 C CA . GLN B 1 199 ? 3.916 9.062 -7.398 1 98.81 199 GLN B CA 1
ATOM 3631 C C . GLN B 1 199 ? 4.43 8.133 -8.492 1 98.81 199 GLN B C 1
ATOM 3633 O O . GLN B 1 199 ? 5.016 7.09 -8.203 1 98.81 199 GLN B O 1
ATOM 3638 N N . LEU B 1 200 ? 4.238 8.5 -9.742 1 98.5 200 LEU B N 1
ATOM 3639 C CA . LEU B 1 200 ? 4.758 7.707 -10.852 1 98.5 200 LEU B CA 1
ATOM 3640 C C . LEU B 1 200 ? 6.281 7.727 -10.867 1 98.5 200 LEU B C 1
ATOM 3642 O O . LEU B 1 200 ? 6.918 6.684 -11.047 1 98.5 200 LEU B O 1
ATOM 3646 N N . ALA B 1 201 ? 6.902 8.906 -10.641 1 98.62 201 ALA B N 1
ATOM 3647 C CA . ALA B 1 201 ? 8.359 9.016 -10.586 1 98.62 201 ALA B CA 1
ATOM 3648 C C . ALA B 1 201 ? 8.93 8.234 -9.406 1 98.62 201 ALA B C 1
ATOM 3650 O O . ALA B 1 201 ? 9.961 7.574 -9.539 1 98.62 201 ALA B O 1
ATOM 3651 N N . LEU B 1 202 ? 8.242 8.367 -8.289 1 98.81 202 LEU B N 1
ATOM 3652 C CA . LEU B 1 202 ? 8.648 7.641 -7.094 1 98.81 202 LEU B CA 1
ATOM 3653 C C . LEU B 1 202 ? 8.703 6.141 -7.367 1 98.81 202 LEU B C 1
ATOM 3655 O O . LEU B 1 202 ? 9.695 5.484 -7.059 1 98.81 202 LEU B O 1
ATOM 3659 N N . ALA B 1 203 ? 7.668 5.602 -8.016 1 98.5 203 ALA B N 1
ATOM 3660 C CA . ALA B 1 203 ? 7.562 4.172 -8.297 1 98.5 203 ALA B CA 1
ATOM 3661 C C . ALA B 1 203 ? 8.602 3.742 -9.328 1 98.5 203 ALA B C 1
ATOM 3663 O O . ALA B 1 203 ? 8.992 2.572 -9.367 1 98.5 203 ALA B O 1
ATOM 3664 N N . GLU B 1 204 ? 8.961 4.629 -10.141 1 97.5 204 GLU B N 1
ATOM 3665 C CA . GLU B 1 204 ? 9.969 4.324 -11.156 1 97.5 204 GLU B CA 1
ATOM 3666 C C . GLU B 1 204 ? 11.352 4.176 -10.531 1 97.5 204 GLU B C 1
ATOM 3668 O O . GLU B 1 204 ? 12.117 3.289 -10.914 1 97.5 204 GLU B O 1
ATOM 3673 N N . GLU B 1 205 ? 11.641 4.973 -9.508 1 97.75 205 GLU B N 1
ATOM 3674 C CA . GLU B 1 205 ? 13.008 5.055 -9.008 1 97.75 205 GLU B CA 1
ATOM 3675 C C . GLU B 1 205 ? 13.156 4.312 -7.68 1 97.75 205 GLU B C 1
ATOM 3677 O O . GLU B 1 205 ? 14.266 3.939 -7.293 1 97.75 205 GLU B O 1
ATOM 3682 N N . PHE B 1 206 ? 12.117 4.184 -6.992 1 98.44 206 PHE B N 1
ATOM 3683 C CA . PHE B 1 206 ? 12.148 3.582 -5.664 1 98.44 206 PHE B CA 1
ATOM 3684 C C . PHE B 1 206 ? 11.164 2.418 -5.57 1 98.44 206 PHE B C 1
ATOM 3686 O O . PHE B 1 206 ? 10.312 2.25 -6.445 1 98.44 206 PHE B O 1
ATOM 3693 N N . CYS B 1 207 ? 11.297 1.577 -4.582 1 98.25 207 CYS B N 1
ATOM 3694 C CA . CYS B 1 207 ? 10.422 0.457 -4.262 1 98.25 207 CYS B CA 1
ATOM 3695 C C . CYS B 1 207 ? 9.844 0.604 -2.859 1 98.25 207 CYS B C 1
ATOM 3697 O O . CYS B 1 207 ? 10.57 0.857 -1.901 1 98.25 207 CYS B O 1
ATOM 3699 N N . CYS B 1 208 ? 8.531 0.527 -2.771 1 98.5 208 CYS B N 1
ATOM 3700 C CA . CYS B 1 208 ? 7.879 0.611 -1.471 1 98.5 208 CYS B CA 1
ATOM 3701 C C . CYS B 1 208 ? 8.039 -0.691 -0.695 1 98.5 208 CYS B C 1
ATOM 3703 O O . CYS B 1 208 ? 7.582 -1.745 -1.144 1 98.5 208 CYS B O 1
ATOM 3705 N N . LEU B 1 209 ? 8.602 -0.607 0.522 1 97.19 209 LEU B N 1
ATOM 3706 C CA . LEU B 1 209 ? 8.922 -1.829 1.254 1 97.19 209 LEU B CA 1
ATOM 3707 C C . LEU B 1 209 ? 8.109 -1.915 2.543 1 97.19 209 LEU B C 1
ATOM 3709 O O . LEU B 1 209 ? 7.871 -3.01 3.059 1 97.19 209 LEU B O 1
ATOM 3713 N N . SER B 1 210 ? 7.723 -0.757 3.047 1 97.62 210 SER B N 1
ATOM 3714 C CA . SER B 1 210 ? 7.027 -0.774 4.328 1 97.62 210 SER B CA 1
ATOM 3715 C C . SER B 1 210 ? 5.832 0.176 4.32 1 97.62 210 SER B C 1
ATOM 3717 O O . SER B 1 210 ? 5.852 1.198 3.631 1 97.62 210 SER B O 1
ATOM 3719 N N . ARG B 1 211 ? 4.832 -0.166 5.059 1 97.25 211 ARG B N 1
ATOM 3720 C CA . ARG B 1 211 ? 3.613 0.62 5.203 1 97.25 211 ARG B CA 1
ATOM 3721 C C . ARG B 1 211 ? 3.096 0.567 6.637 1 97.25 211 ARG B C 1
ATOM 3723 O O . ARG B 1 211 ? 3.031 -0.506 7.242 1 97.25 211 ARG B O 1
ATOM 3730 N N . ILE B 1 212 ? 2.789 1.704 7.156 1 97.56 212 ILE B N 1
ATOM 3731 C CA . ILE B 1 212 ? 2.188 1.815 8.477 1 97.56 212 ILE B CA 1
ATOM 3732 C C . ILE B 1 212 ? 0.919 2.662 8.398 1 97.56 212 ILE B C 1
ATOM 3734 O O . ILE B 1 212 ? 0.955 3.805 7.934 1 97.56 212 ILE B O 1
ATOM 3738 N N . LYS B 1 213 ? -0.207 2.096 8.859 1 96.25 213 LYS B N 1
ATOM 3739 C CA . LYS B 1 213 ? -1.436 2.881 8.938 1 96.25 213 LYS B CA 1
ATOM 3740 C C . LYS B 1 213 ? -1.321 3.979 9.992 1 96.25 213 LYS B C 1
ATOM 3742 O O . LYS B 1 213 ? -0.805 3.744 11.086 1 96.25 213 LYS B O 1
ATOM 3747 N N . LEU B 1 214 ? -1.766 5.133 9.641 1 97.94 214 LEU B N 1
ATOM 3748 C CA . LEU B 1 214 ? -1.809 6.223 10.609 1 97.94 214 LEU B CA 1
ATOM 3749 C C . LEU B 1 214 ? -3.238 6.48 11.07 1 97.94 214 LEU B C 1
ATOM 3751 O O . LEU B 1 214 ? -4.195 6.039 10.422 1 97.94 214 LEU B O 1
ATOM 3755 N N . PRO B 1 215 ? -3.367 7.125 12.289 1 97.25 215 PRO B N 1
ATOM 3756 C CA . PRO B 1 215 ? -4.695 7.656 12.609 1 97.25 215 PRO B CA 1
ATOM 3757 C C . PRO B 1 215 ? -5.188 8.672 11.586 1 97.25 215 PRO B C 1
ATOM 3759 O O . PRO B 1 215 ? -4.406 9.5 11.109 1 97.25 215 PRO B O 1
ATOM 3762 N N . ASN B 1 216 ? -6.379 8.547 11.219 1 96.06 216 ASN B N 1
ATOM 3763 C CA . ASN B 1 216 ? -6.891 9.406 10.156 1 96.06 216 ASN B CA 1
ATOM 3764 C C . ASN B 1 216 ? -8.164 10.133 10.594 1 96.06 216 ASN B C 1
ATOM 3766 O O . ASN B 1 216 ? -9.062 9.523 11.172 1 96.06 216 ASN B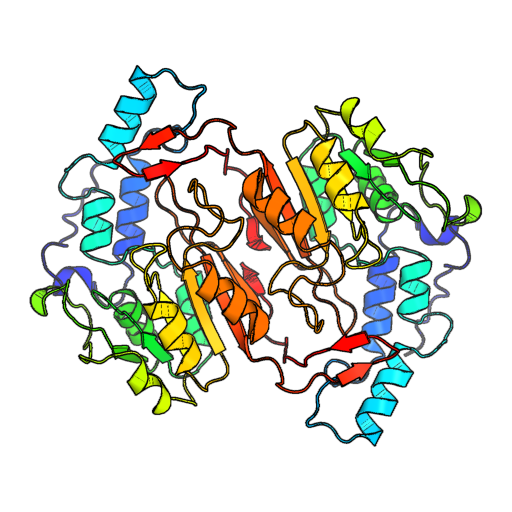 O 1
ATOM 3770 N N . TRP B 1 217 ? -8.164 11.43 10.367 1 94.12 217 TRP B N 1
ATOM 3771 C CA . TRP B 1 217 ? -9.438 12.141 10.438 1 94.12 217 TRP B CA 1
ATOM 3772 C C . TRP B 1 217 ? -10.414 11.617 9.391 1 94.12 217 TRP B C 1
ATOM 3774 O O . TRP B 1 217 ? -10 11.125 8.344 1 94.12 217 TRP B O 1
ATOM 3784 N N . PRO B 1 218 ? -11.75 11.703 9.672 1 93.19 218 PRO B N 1
ATOM 3785 C CA . PRO B 1 218 ? -12.711 11.297 8.641 1 93.19 218 PRO B CA 1
ATOM 3786 C C . PRO B 1 218 ? -12.438 11.961 7.289 1 93.19 218 PRO B C 1
ATOM 3788 O O . PRO B 1 218 ? -12.242 13.172 7.223 1 93.19 218 PRO B O 1
ATOM 3791 N N . GLY B 1 219 ? -12.305 11.133 6.246 1 92.12 219 GLY B N 1
ATOM 3792 C CA . GLY B 1 219 ? -12.078 11.656 4.91 1 92.12 219 GLY B CA 1
ATOM 3793 C C . GLY B 1 219 ? -10.656 11.445 4.414 1 92.12 219 GLY B C 1
ATOM 3794 O O . GLY B 1 219 ? -10.359 11.688 3.244 1 92.12 219 GLY B O 1
ATOM 3795 N N . HIS B 1 220 ? -9.805 10.938 5.301 1 93.88 220 HIS B N 1
ATOM 3796 C CA . HIS B 1 220 ? -8.406 10.711 4.926 1 93.88 220 HIS B CA 1
ATOM 3797 C C . HIS B 1 220 ? -8 9.266 5.156 1 93.88 220 HIS B C 1
ATOM 3799 O O . HIS B 1 220 ? -8.633 8.555 5.945 1 93.88 220 HIS B O 1
ATOM 3805 N N . LEU B 1 221 ? -7.02 8.875 4.43 1 96.19 221 LEU B N 1
ATOM 3806 C CA . LEU B 1 221 ? -6.43 7.547 4.578 1 96.19 221 LEU B CA 1
ATOM 3807 C C . LEU B 1 221 ? -4.906 7.621 4.539 1 96.19 221 LEU B C 1
ATOM 3809 O O . LEU B 1 221 ? -4.273 6.965 3.709 1 96.19 221 LEU B O 1
ATOM 3813 N N . ASP B 1 222 ? -4.332 8.281 5.508 1 97 222 ASP B N 1
ATOM 3814 C CA . ASP B 1 222 ? -2.889 8.484 5.582 1 97 222 ASP B CA 1
ATOM 3815 C C . ASP B 1 222 ? -2.176 7.199 6 1 97 222 ASP B C 1
ATOM 3817 O O . ASP B 1 222 ? -2.664 6.465 6.863 1 97 222 ASP B O 1
ATOM 3821 N N . SER B 1 223 ? -1.077 6.988 5.348 1 98.12 223 SER B N 1
ATOM 3822 C CA . SER B 1 223 ? -0.111 5.988 5.789 1 98.12 223 SER B CA 1
ATOM 3823 C C . SER B 1 223 ? 1.312 6.535 5.738 1 98.12 223 SER B C 1
ATOM 3825 O O . SER B 1 223 ? 1.572 7.547 5.082 1 98.12 223 SER B O 1
ATOM 3827 N N . LEU B 1 224 ? 2.156 5.977 6.555 1 98.69 224 LEU B N 1
ATOM 3828 C CA . LEU B 1 224 ? 3.6 6.105 6.398 1 98.69 224 LEU B CA 1
ATOM 3829 C C . LEU B 1 224 ? 4.156 4.984 5.523 1 98.69 224 LEU B C 1
ATOM 3831 O O . LEU B 1 224 ? 3.922 3.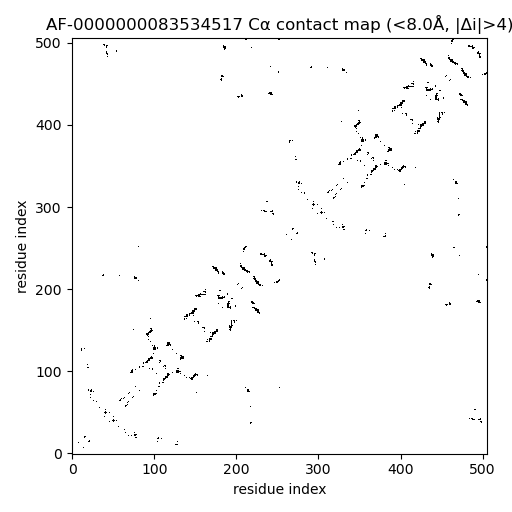807 5.801 1 98.69 224 LEU B O 1
ATOM 3835 N N . THR B 1 225 ? 4.824 5.344 4.434 1 98.56 225 THR B N 1
ATOM 3836 C CA . THR B 1 225 ? 5.461 4.344 3.586 1 98.56 225 THR B CA 1
ATOM 3837 C C . THR B 1 225 ? 6.961 4.605 3.475 1 98.56 225 THR B C 1
ATOM 3839 O O . THR B 1 225 ? 7.395 5.758 3.428 1 98.56 225 THR B O 1
ATOM 3842 N N . MET B 1 226 ? 7.703 3.568 3.439 1 98.75 226 MET B N 1
ATOM 3843 C CA . MET B 1 226 ? 9.141 3.66 3.215 1 98.75 226 MET B CA 1
ATOM 3844 C C . MET B 1 226 ? 9.516 3.131 1.833 1 98.75 226 MET B C 1
ATOM 3846 O O . MET B 1 226 ? 9.148 2.012 1.474 1 98.75 226 MET B O 1
ATOM 3850 N N . TRP B 1 227 ? 10.195 3.916 1.149 1 98.69 227 TRP B N 1
ATOM 3851 C CA . TRP B 1 227 ? 10.633 3.623 -0.212 1 98.69 227 TRP B CA 1
ATOM 3852 C C . TRP B 1 227 ? 12.156 3.57 -0.297 1 98.69 227 TRP B C 1
ATOM 3854 O O . TRP B 1 227 ? 12.844 4.473 0.19 1 98.69 227 TRP B O 1
ATOM 3864 N N . LYS B 1 228 ? 12.656 2.543 -0.845 1 98.19 228 LYS B N 1
ATOM 3865 C CA . LYS B 1 228 ? 14.102 2.395 -1.028 1 98.19 228 LYS B CA 1
ATOM 3866 C C . LYS B 1 228 ? 14.477 2.498 -2.504 1 98.19 228 LYS B C 1
ATOM 3868 O O . LYS B 1 228 ? 13.789 1.946 -3.367 1 98.19 228 LYS B O 1
ATOM 3873 N N . ARG B 1 229 ? 15.562 3.199 -2.736 1 97.62 229 ARG B N 1
ATOM 3874 C CA . ARG B 1 229 ? 16.031 3.426 -4.102 1 97.62 229 ARG B CA 1
ATOM 3875 C C . ARG B 1 229 ? 16.406 2.113 -4.777 1 97.62 229 ARG B C 1
ATOM 3877 O O . ARG B 1 229 ? 17.094 1.276 -4.176 1 97.62 229 ARG B O 1
ATOM 3884 N N . LYS B 1 230 ? 15.953 1.961 -6.039 1 96.5 230 LYS B N 1
ATOM 3885 C CA . LYS B 1 230 ? 16.312 0.825 -6.883 1 96.5 230 LYS B CA 1
ATOM 3886 C C . LYS B 1 230 ? 17.688 1.036 -7.523 1 96.5 230 LYS B C 1
ATOM 3888 O O . LYS B 1 230 ? 18.109 2.174 -7.734 1 96.5 230 LYS B O 1
ATOM 3893 N N . SER B 1 231 ? 18.281 -0.088 -7.781 1 95.75 231 SER B N 1
ATOM 3894 C CA . SER B 1 231 ? 19.484 0.051 -8.609 1 95.75 231 SER B CA 1
ATOM 3895 C C . SER B 1 231 ? 19.156 0.708 -9.945 1 95.75 231 SER B C 1
ATOM 3897 O O . SER B 1 231 ? 18.109 0.442 -10.531 1 95.75 231 SER B O 1
ATOM 3899 N N . ALA B 1 232 ? 19.984 1.562 -10.383 1 90.75 232 ALA B N 1
ATOM 3900 C CA . ALA B 1 232 ? 19.75 2.314 -11.609 1 90.75 232 ALA B CA 1
ATOM 3901 C C . ALA B 1 232 ? 19.734 1.389 -12.828 1 90.75 232 ALA B C 1
ATOM 3903 O O . ALA B 1 232 ? 18.906 1.545 -13.719 1 90.75 232 ALA B O 1
ATOM 3904 N N . GLN B 1 233 ? 20.578 0.419 -12.836 1 90 233 GLN B N 1
ATOM 3905 C CA . GLN B 1 233 ? 20.688 -0.5 -13.961 1 90 233 GLN B CA 1
ATOM 3906 C C . GLN B 1 233 ? 19.891 -1.777 -13.711 1 90 233 GLN B C 1
ATOM 3908 O O . GLN B 1 233 ? 20.109 -2.467 -12.711 1 90 233 GLN B O 1
ATOM 3913 N N . PRO B 1 234 ? 18.969 -2.031 -14.602 1 91.25 234 PRO B N 1
ATOM 3914 C CA . PRO B 1 234 ? 18.281 -3.32 -14.461 1 91.25 234 PRO B CA 1
ATOM 3915 C C . PRO B 1 234 ? 19.172 -4.5 -14.836 1 91.25 234 PRO B C 1
ATOM 3917 O O . PRO B 1 234 ? 20.141 -4.34 -15.602 1 91.25 234 PRO B O 1
ATOM 3920 N N . VAL B 1 235 ? 18.953 -5.555 -14.258 1 90.31 235 VAL B N 1
ATOM 3921 C CA . VAL B 1 235 ? 19.688 -6.789 -14.531 1 90.31 235 VAL B CA 1
ATOM 3922 C C . VAL B 1 235 ? 18.75 -7.82 -15.156 1 90.31 235 VAL B C 1
ATOM 3924 O O . VAL B 1 235 ? 17.625 -8.016 -14.68 1 90.31 235 VAL B O 1
ATOM 3927 N N . VAL B 1 236 ? 19.172 -8.438 -16.203 1 87 236 VAL B N 1
ATOM 3928 C CA . VAL B 1 236 ? 18.375 -9.445 -16.891 1 87 236 VAL B CA 1
ATOM 3929 C C . VAL B 1 236 ? 18.531 -10.797 -16.188 1 87 236 VAL B C 1
ATOM 3931 O O . VAL B 1 236 ? 19.641 -11.266 -15.953 1 87 236 VAL B O 1
ATOM 3934 N N . CYS B 1 237 ? 17.438 -11.273 -15.766 1 82.56 237 CYS B N 1
ATOM 3935 C CA . CYS B 1 237 ? 17.391 -12.602 -15.156 1 82.56 237 CYS B CA 1
ATOM 3936 C C . CYS B 1 237 ? 16.406 -13.508 -15.883 1 82.56 237 CYS B C 1
ATOM 3938 O O . CYS B 1 237 ? 15.195 -13.406 -15.688 1 82.56 237 CYS B O 1
ATOM 3940 N N . ASP B 1 238 ? 16.875 -14.453 -16.672 1 75.75 238 ASP B N 1
ATOM 3941 C CA . ASP B 1 238 ? 16.062 -15.406 -17.422 1 75.75 238 ASP B CA 1
ATOM 3942 C C . ASP B 1 238 ? 14.953 -14.695 -18.203 1 75.75 238 ASP B C 1
ATOM 3944 O O . ASP B 1 238 ? 13.773 -15.039 -18.062 1 75.75 238 ASP B O 1
ATOM 3948 N N . GLY B 1 239 ? 15.266 -13.711 -18.859 1 79.06 239 GLY B N 1
ATOM 3949 C CA . GLY B 1 239 ? 14.344 -13.039 -19.766 1 79.06 239 GLY B CA 1
ATOM 3950 C C . GLY B 1 239 ? 13.562 -11.922 -19.109 1 79.06 239 GLY B C 1
ATOM 3951 O O . GLY B 1 239 ? 12.828 -11.195 -19.766 1 79.06 239 GLY B O 1
ATOM 3952 N N . ALA B 1 240 ? 13.656 -11.797 -17.844 1 85 240 ALA B N 1
ATOM 3953 C CA . ALA B 1 240 ? 12.977 -10.727 -17.125 1 85 240 ALA B CA 1
ATOM 3954 C C . ALA B 1 240 ? 13.984 -9.719 -16.578 1 85 240 ALA B C 1
ATOM 3956 O O . ALA B 1 240 ? 15.117 -10.07 -16.266 1 85 240 ALA B O 1
ATOM 3957 N N . ASN B 1 241 ? 13.633 -8.477 -16.562 1 92.88 241 ASN B N 1
ATOM 3958 C CA . ASN B 1 241 ? 14.484 -7.418 -16.016 1 92.88 241 ASN B CA 1
ATOM 3959 C C . ASN B 1 241 ? 14.07 -7.035 -14.602 1 92.88 241 ASN B C 1
ATOM 3961 O O . ASN B 1 241 ? 12.891 -6.816 -14.336 1 92.88 241 ASN B O 1
ATOM 3965 N N . PHE B 1 242 ? 15.102 -6.922 -13.742 1 94.94 242 PHE B N 1
ATOM 3966 C CA . PHE B 1 242 ? 14.859 -6.59 -12.344 1 94.94 242 PHE B CA 1
ATOM 3967 C C . PHE B 1 242 ? 15.734 -5.426 -11.898 1 94.94 242 PHE B C 1
ATOM 3969 O O . PHE B 1 242 ? 16.844 -5.242 -12.414 1 94.94 242 PHE B O 1
ATOM 3976 N N . HIS B 1 243 ? 15.266 -4.652 -11.047 1 96.19 243 HIS B N 1
ATOM 3977 C CA . HIS B 1 243 ? 16.062 -3.705 -10.289 1 96.19 243 HIS B CA 1
ATOM 3978 C C . HIS B 1 243 ? 16.297 -4.203 -8.859 1 96.19 243 HIS B C 1
ATOM 3980 O O . HIS B 1 243 ? 15.352 -4.586 -8.172 1 96.19 243 HIS B O 1
ATOM 3986 N N . TYR B 1 244 ? 17.484 -4.148 -8.469 1 95.69 244 TYR B N 1
ATOM 3987 C CA . TYR B 1 244 ? 17.797 -4.625 -7.125 1 95.69 244 TYR B CA 1
ATOM 3988 C C . TYR B 1 244 ? 17.438 -3.58 -6.078 1 95.69 244 TYR B C 1
ATOM 3990 O O . TYR B 1 244 ? 17.703 -2.389 -6.258 1 95.69 244 TYR B O 1
ATOM 3998 N N . VAL B 1 245 ? 16.828 -4.059 -5.02 1 95.5 245 VAL B N 1
ATOM 3999 C CA . VAL B 1 245 ? 16.609 -3.307 -3.789 1 95.5 245 VAL B CA 1
ATOM 4000 C C . VAL B 1 245 ? 16.828 -4.215 -2.58 1 95.5 245 VAL B C 1
ATOM 4002 O O . VAL B 1 245 ? 16.422 -5.379 -2.59 1 95.5 245 VAL B O 1
ATOM 4005 N N . ASN B 1 246 ? 17.531 -3.664 -1.62 1 90.56 246 ASN B N 1
ATOM 4006 C CA . ASN B 1 246 ? 17.641 -4.402 -0.367 1 90.56 246 ASN B CA 1
ATOM 4007 C C . ASN B 1 246 ? 16.312 -4.434 0.382 1 90.56 246 ASN B C 1
ATOM 4009 O O . ASN B 1 246 ? 15.867 -3.414 0.913 1 90.56 246 ASN B O 1
ATOM 4013 N N . THR B 1 247 ? 15.672 -5.609 0.566 1 87.94 247 THR B N 1
ATOM 4014 C CA . THR B 1 247 ? 14.312 -5.719 1.075 1 87.94 247 THR B CA 1
ATOM 4015 C C . THR B 1 247 ? 14.312 -6.109 2.551 1 87.94 247 THR B C 1
ATOM 4017 O O . THR B 1 247 ? 13.273 -6.473 3.104 1 87.94 247 THR B O 1
ATOM 4020 N N . LYS B 1 248 ? 15.344 -6.059 3.295 1 82.94 248 LYS B N 1
ATOM 4021 C CA . LYS B 1 248 ? 15.453 -6.512 4.68 1 82.94 248 LYS B CA 1
ATOM 4022 C C . LYS B 1 248 ? 14.5 -5.746 5.586 1 82.94 248 LYS B C 1
ATOM 4024 O O . LYS B 1 248 ? 14 -6.293 6.574 1 82.94 248 LYS B O 1
ATOM 4029 N N . CYS B 1 249 ? 14.07 -4.543 5.305 1 80.44 249 CYS B N 1
ATOM 4030 C CA . CYS B 1 249 ? 13.234 -3.727 6.176 1 80.44 249 CYS B CA 1
ATOM 4031 C C . CYS B 1 249 ? 11.781 -3.736 5.703 1 80.44 249 CYS B C 1
ATOM 4033 O O . CYS B 1 249 ? 11.031 -2.805 5.988 1 80.44 249 CYS B O 1
ATOM 4035 N N . ARG B 1 250 ? 11.328 -4.848 5.121 1 83.81 250 ARG B N 1
ATOM 4036 C CA . ARG B 1 250 ? 9.945 -4.91 4.664 1 83.81 250 ARG B CA 1
ATOM 4037 C C . ARG B 1 250 ? 9 -5.211 5.824 1 83.81 250 ARG B C 1
ATOM 4039 O O . ARG B 1 250 ? 9.102 -6.27 6.449 1 83.81 250 ARG B O 1
ATOM 4046 N N . VAL B 1 251 ? 8.039 -4.164 6.098 1 86.5 251 VAL B N 1
ATOM 4047 C CA . VAL B 1 251 ? 7.137 -4.305 7.23 1 86.5 251 VAL B CA 1
ATOM 4048 C C . VAL B 1 251 ? 5.785 -3.68 6.898 1 86.5 251 VAL B C 1
ATOM 4050 O O . VAL B 1 251 ? 5.723 -2.605 6.293 1 86.5 251 VAL B O 1
ATOM 4053 N N . TYR B 1 252 ? 4.719 -4.414 7.184 1 88.19 252 TYR B N 1
ATOM 4054 C CA . TYR B 1 252 ? 3.367 -3.867 7.207 1 88.19 252 TYR B CA 1
ATOM 4055 C C . TYR B 1 252 ? 2.814 -3.84 8.633 1 88.19 252 TYR B C 1
ATOM 4057 O O . TYR B 1 252 ? 2.863 -4.848 9.336 1 88.19 252 TYR B O 1
ATOM 4065 N N . LEU B 1 253 ? 2.393 -2.654 9.062 1 84 253 LEU B N 1
ATOM 4066 C CA . LEU B 1 253 ? 1.87 -2.492 10.414 1 84 253 LEU B CA 1
ATOM 4067 C C . LEU B 1 253 ? 0.592 -1.661 10.414 1 84 253 LEU B C 1
ATOM 4069 O O . LEU B 1 253 ? 0.417 -0.792 9.555 1 84 253 LEU B O 1
#

Radius of gyration: 24.14 Å; Cα contacts (8 Å, |Δi|>4): 1061; chains: 2; bounding box: 60×70×56 Å

Secondary structure (DSSP, 8-state):
----S----SSHHHHHGGG--HHHHHHHHHHHHS-TTGGGTT-TTS-HHHHHHHHHHHH--STT-HHHHHHHS-SS---HHHHHHHHHT---EEEES-TT-HHHHHHHHTT--EEEEE--SSS-GGG-SS--EE--GGGGGG-TTSEEEEES--SSTT--HHHHHHHH--SSEEEEEE-BTTB-SBSSTT-SSS-HHHHHHHHHHEEEEEEEE----TT---EEEEEEEPPSS-EEETTEEE-----TT-EE-/----S----SSHHHHHGGG--HHHHHHHHHHHHS-TTGGGTT-TTS-HHHHHHHHHHHH--STT-HHHHHHHS-SS---HHHHHHHHHT---EEEES-TT-HHHHHHHHTT--EEEEE--SSS-GGG-SS--EE--GGGGGG-TTSEEEEES--SSTT--HHHHHHHH--SSEEEEEE-BTTB-SBSSTT-SSS-HHHHHHHHHHEEEEEEEE----TT---EEEEEEEPPSS-EEETTEEE-----TT-EE-

Sequence (506 aa):
MEIDGEMQWQTVELRKCGGDNLYYKMYCAKMEQFPADVHRFCDPQLQHGRRRELVRLLRNVDELSCQKLQILFSFSVPNAEAITFISDLNQPVVSAGAGTGYWEYLLKSHGVDLIAFDKNIVYPPEMRYSEIVTSGPEILEQFPDRVLFLAWPDIDESSTFSLDCLSDFKGDIILHVGELLGETLSANHWGQSTSRSFQLALAEEFCCLSRIKLPNWPGHLDSLTMWKRKSAQPVVCDGANFHYVNTKCRVYLMEIDGEMQWQTVELRKCGGDNLYYKMYCAKMEQFPADVHRFCDPQLQHGRRRELVRLLRNVDELSCQKLQILFSFSVPNAEAITFISDLNQPVVSAGAGTGYWEYLLKSHGVDLIAFDKNIVYPPEMRYSEIVTSGPEILEQFPDRVLFLAWPDIDESSTFSLDCLSDFKGDIILHVGELLGETLSANHWGQSTSRSFQLALAEEFCCLSRIKLPNWPGHLDSLTMWKRKSAQPVVCDGANFHYVNTKCRVYL

Foldseek 3Di:
DPVPDCQPLPFLVSCCVLLDQVLVVLLVVLVVVQDPCLLCLVPPVDDPVVNVVSVCQQVVPDCSHLVNSCLLANNFRDDPVVLCLVVVVVFAEEEEQCRQVNSVSNNVSSPHHYAAEYCCPRHDPRSHNDDYHNDALLCLLVPQRHEYEAELRAQAQPDCRLVSNVVNHNHWKYKYKFAAQCQFPDPPNRGGRYYPVNRVVLVVFWDWQEWEWGDDDNGGTIIIIMIGGWDPDWDDDPNDTDTDDDNPSRYYD/DPVPDPQPLPFLVSCCVLLDQVLVVLVVVLVVVQDPCLLCLVPPVDDPVVNVVSVCQQVPPDCSHLVNSCLLANNFRDDPVVLCLVVVVVFAEEEEQCRQVNSVSNNVSSPHNYAAEYCCPRHDPRSHNDDYHNDALLCQLVPQRHEYEAELRAQAQPDCRLVSNVVNHNHWKYKYKFAAQCQFPDPPNGGGRYYPVNRVVLVVFWDWQEWEWGDDDNGGTIIIIMIGGWAPDWDDDPNDTDTDDDNPSRYYD

pLDDT: mean 92.83, std 10.51, range [25.78, 98.94]

Solvent-accessible surface area (backbone atoms only — not comparable to full-atom values): 26619 Å² total; per-residue (Å²): 131,69,85,65,76,80,78,60,57,88,40,58,74,45,44,40,52,92,53,46,66,48,66,44,55,50,49,54,56,49,56,70,70,48,60,93,62,48,72,43,38,38,33,82,85,49,55,68,69,57,26,52,51,36,45,45,62,56,62,33,82,53,92,75,16,62,62,51,46,26,69,64,38,40,82,69,44,70,47,70,68,59,50,49,54,56,41,68,63,72,55,40,33,38,30,47,47,41,73,28,18,40,69,56,35,43,39,41,62,60,69,31,52,70,48,34,25,18,76,66,82,81,53,57,77,82,58,34,62,42,80,63,44,75,45,64,46,70,61,34,58,79,44,42,86,24,33,39,35,35,54,46,48,20,86,42,72,85,45,54,57,55,40,46,34,57,71,33,42,67,40,50,39,37,38,41,33,35,26,42,72,15,25,34,31,39,67,46,34,38,27,63,19,44,23,62,69,31,54,54,52,45,24,67,47,25,27,53,46,25,40,31,72,40,63,53,64,80,76,51,46,35,26,41,33,37,26,37,44,39,44,88,60,64,29,78,56,94,92,42,48,24,28,28,55,90,65,86,75,56,44,46,63,132,70,84,68,77,77,78,58,58,88,41,56,75,45,43,41,50,92,53,47,66,48,66,44,54,50,49,53,56,49,58,68,70,46,61,94,63,50,72,45,39,37,33,81,86,48,53,67,69,58,28,51,50,37,46,45,62,54,60,32,81,52,92,76,16,62,62,51,47,25,69,64,39,39,83,67,45,71,47,71,67,60,49,49,54,55,41,68,62,73,55,40,34,37,29,46,45,41,70,27,17,41,70,57,35,44,39,42,64,60,70,32,52,71,48,35,24,20,76,66,82,82,51,56,77,83,56,35,61,41,83,62,44,76,42,64,46,70,60,35,57,77,44,41,86,24,31,38,35,34,52,47,48,19,86,41,73,85,46,52,56,52,40,46,32,57,71,34,43,68,38,52,38,38,36,40,33,33,28,40,73,15,26,34,32,38,66,48,33,37,27,64,19,44,21,64,69,34,54,54,51,46,23,68,49,23,25,52,45,25,40,30,72,40,63,52,63,81,76,53,47,34,26,41,33,36,26,38,44,38,43,87,60,65,30,78,55,94,90,40,46,24,27,27,54,92,66,87,76,56,44,48,64